Protein AF-A0A0B6YR93-F1 (afdb_monomer)

Sequence (446 aa):
SMILGVLACTCDECYEQTQSSSDHRAQEEHEIYSRKIKEQLSGAGSSPNNISSSSPGLPRNLGSDRPRQSVVSVIFPVNHSWKLRPDVAFSDRVRSEFYYEQAPSVSLCISMLKQHGSRGEAGKLVISICDKLSTYLVPISPGVPNPEIDYSLIISVMKQLLFQAKLDFLHTGNTGLTDMSELYLGRVDLLDVMVKANYQDLPTIKELTKQDTVRRLRDKLIADERLSLAMELSTKCGIDPAGVWSAMGFACLHLGDFNGARDKFGRCLKAPSDKNQTSASQSRLLVEILEFLDTIPSSGFTEIQRLLSDPESICDIKTLLIPSVGEENRIESMPYQECLYYLKTYGSYMDHICFLRQHSYWMKAVQFAIDHHCSSDVFVNGLMVPAMNSGEMGRLLEQMLMLDPTLEKWMAYLTATCKHLLKQKFFNTLYQVQLFMKDYIRAAMT

pLDDT: mean 71.03, std 17.35, range [24.81, 91.44]

Secondary structure (DSSP, 8-state):
-EETTEE----HHHHHHHHHHHHHHHHHHHHHHHHHHHHHHS-----------------------------TT--------------HHHHHHHHHH---SSPP-HHHHHHHHHTSS-HHHHHHHHHHHHHHHHHTTS-SBTTB--TT--HHHHHHHHHHHHHHHHHHHHHHT-HHHHHHHHHHHHHHHHHHHHHHTT-S-PPPHHHHHSHHHHHHHHHHHHHTT-HHHHHHHHHHHT--THHHHHHHHHHHHHTT-HHHHHHHHHHH----S-TT--S----HHHHHHHHHHHHS-SSSHHHHHHHHT-GGGGGGGGGS------GGGGTT-HHHHHHHHHHHHH--HHHHHHHHHHTT-HHHHHHHHHHTT--HHHHIIIIIHHHHHHT-HHHHHHHHHHH-TT-GGGHHHHHHHHHHHHHHT-HHHHHHHHHHTT-HHHHHH-

InterPro domains:
  IPR028730 Zinc finger FYVE domain-containing protein 26 [PTHR46591] (9-446)

Radius of gyration: 41.02 Å; Cα contacts (8 Å, |Δi|>4): 347; chains: 1; bounding box: 93×64×124 Å

Mean predicted aligned error: 18.37 Å

Nearest PDB structures (foldseek):
  5a31-assembly1_J  TM=2.225E-01  e=1.186E+00  Homo sapiens
  3ro2-assembly1_A  TM=1.793E-01  e=9.588E-01  Mus musculus
  8adl-assembly1_A  TM=2.943E-01  e=6.784E+00  Saccharomyces cerevisiae
  6f1u-assembly1_m  TM=1.360E-01  e=1.347E+00  Homo sapiens
  6f1t-assembly1_m  TM=1.233E-01  e=1.976E+00  Homo sapiens

Foldseek 3Di:
DDDPNDDDDDDPVVVCVVVVVVVVVVVVVVVVVVVVVVVVVPPDDDDDDDDDDDDDDDDDDDDDDDDDPPPVPPDDPPPPPVDDDPPPVVVVVCVVPDDDPDDDDLVVLLVVLVPDPQLLVSLVVLVVVLQVLLVLQADPDVQHRDPVDDLLSSLVSNLVSLVSSLVSCVVVVPPVSNVVSVLLNLLSVLSVVCVVVVPRGRDGSVLLLDVVSLVVVLVVCLVVVVLVSSQSSCVSSVHDCLVSLLSQLVVCVVLVNLVSNCVSNVVNFDADPALQDPPPPPPVSLVVLLVVLVPPPLADPNVVSNCVVPVVNPPCVVPRPDPPDDPVSSCVRPSNVSNVVCCVGHNHLLVVLQSCVVVPVLLVSLVSCLVVVHDLSSCQSRPVVVCVVVVVNVVNLVSCCVVPVPCPSVPNNLVSNLVVCVVVVVLVVNLVSCVSVVVVVVSVVD

Organism: NCBI:txid1028688

Solvent-accessible surface area (backbone atoms only — not comparable to full-atom values): 26339 Å² total; per-residue (Å²): 108,78,56,96,88,44,91,50,91,75,57,69,72,63,51,52,56,57,50,55,55,49,54,53,50,51,50,52,51,50,52,53,51,52,48,54,52,54,59,64,70,67,75,68,90,79,85,92,76,90,84,82,89,84,87,90,86,88,83,92,82,90,84,90,87,81,88,77,74,84,77,88,80,77,77,76,82,76,76,78,73,86,67,87,71,87,51,60,71,59,52,50,50,50,62,71,71,59,75,76,94,62,79,89,58,63,69,58,54,52,55,56,48,69,69,44,95,48,50,57,60,40,26,52,49,46,53,56,47,43,55,58,55,26,57,72,54,38,34,84,43,93,72,38,56,58,86,91,56,62,62,69,57,54,47,51,50,41,49,57,48,37,54,51,27,32,53,32,19,60,76,66,68,41,62,73,62,29,53,52,31,53,52,50,45,56,47,49,53,49,50,52,51,39,52,75,69,69,52,43,71,42,74,36,59,72,46,67,68,38,67,67,55,45,52,52,49,34,54,49,28,50,74,69,68,40,51,70,60,28,45,52,51,20,65,76,68,74,43,81,52,45,67,50,29,44,52,51,16,51,53,24,50,77,60,59,35,58,69,62,16,51,62,29,35,61,74,52,56,66,60,60,94,58,45,70,48,73,68,84,78,67,53,69,67,58,55,55,50,45,54,51,42,69,68,50,63,75,69,64,56,58,59,55,55,45,37,72,73,37,87,85,55,66,84,58,68,84,75,69,80,68,83,83,85,56,80,72,57,49,75,73,16,68,50,50,55,48,47,52,49,49,32,73,58,47,39,33,57,35,51,45,34,44,51,29,50,76,71,67,38,53,58,59,36,54,49,50,40,60,78,65,63,53,46,49,66,31,49,34,65,42,48,51,53,49,24,58,76,70,68,45,42,65,58,52,54,50,41,51,42,73,77,38,79,80,45,69,90,44,47,69,43,52,53,44,37,48,55,50,31,62,74,72,65,42,50,72,63,39,34,54,53,25,52,72,69,67,37,58,69,62,32,74,75,96

Structure (mmCIF, N/CA/C/O backbone):
data_AF-A0A0B6YR93-F1
#
_entry.id   AF-A0A0B6YR93-F1
#
loop_
_atom_site.group_PDB
_atom_site.id
_atom_site.type_symbol
_atom_site.label_atom_id
_atom_site.label_alt_id
_atom_site.label_comp_id
_atom_site.label_asym_id
_atom_site.label_entity_id
_atom_site.label_seq_id
_atom_site.pdbx_PDB_ins_code
_atom_site.Cartn_x
_atom_site.Cartn_y
_atom_site.Cartn_z
_atom_site.occupancy
_atom_site.B_iso_or_equiv
_atom_site.auth_seq_id
_atom_site.auth_comp_id
_atom_site.auth_asym_id
_atom_site.auth_atom_id
_atom_site.pdbx_PDB_model_num
ATOM 1 N N . SER A 1 1 ? -43.185 38.541 7.235 1.00 42.81 1 SER A N 1
ATOM 2 C CA . SER A 1 1 ? -42.115 37.520 7.241 1.00 42.81 1 SER A CA 1
ATOM 3 C C . SER A 1 1 ? -42.336 36.526 6.112 1.00 42.81 1 SER A C 1
ATOM 5 O O . SER A 1 1 ? -43.487 36.231 5.821 1.00 42.81 1 SER A O 1
ATOM 7 N N . MET A 1 2 ? -41.280 36.043 5.443 1.00 38.59 2 MET A N 1
ATOM 8 C CA . MET A 1 2 ? -41.401 34.988 4.421 1.00 38.59 2 MET A CA 1
ATOM 9 C C . MET A 1 2 ? -41.654 33.644 5.107 1.00 38.59 2 MET A C 1
ATOM 11 O O . MET A 1 2 ? -40.826 33.196 5.894 1.00 38.59 2 MET A O 1
ATOM 15 N N . ILE A 1 3 ? -42.772 32.998 4.788 1.00 43.97 3 ILE A N 1
ATOM 16 C CA . ILE A 1 3 ? -43.041 31.609 5.166 1.00 43.97 3 ILE A CA 1
ATOM 17 C C . ILE A 1 3 ? -43.171 30.838 3.853 1.00 43.97 3 ILE A C 1
ATOM 19 O O . ILE A 1 3 ? -44.022 31.166 3.030 1.00 43.97 3 ILE A O 1
ATOM 23 N N . LEU A 1 4 ? -42.282 29.864 3.628 1.00 40.53 4 LEU A N 1
ATOM 24 C CA . LEU A 1 4 ? -42.288 28.984 2.446 1.00 40.53 4 LEU A CA 1
ATOM 25 C C . LEU A 1 4 ? -42.322 29.732 1.095 1.00 40.53 4 LEU A C 1
ATOM 27 O O . LEU A 1 4 ? -42.994 29.318 0.155 1.00 40.53 4 LEU A O 1
ATOM 31 N N . GLY A 1 5 ? -41.590 30.845 0.991 1.00 47.81 5 GLY A N 1
ATOM 32 C CA . GLY A 1 5 ? -41.391 31.553 -0.279 1.00 47.81 5 GLY A CA 1
ATOM 33 C C . GLY A 1 5 ? -42.580 32.381 -0.782 1.00 47.81 5 GLY A C 1
ATOM 34 O O . GLY A 1 5 ? -42.514 32.885 -1.899 1.00 47.81 5 GLY A O 1
ATOM 35 N N . VAL A 1 6 ? -43.635 32.579 0.020 1.00 41.06 6 VAL A N 1
ATOM 36 C CA . VAL A 1 6 ? -44.751 33.484 -0.310 1.00 41.06 6 VAL A CA 1
ATOM 37 C C . VAL A 1 6 ? -44.793 34.652 0.681 1.00 41.06 6 VAL A C 1
ATOM 39 O O . VAL A 1 6 ? -44.717 34.468 1.897 1.00 41.06 6 VAL A O 1
ATOM 42 N N . LEU A 1 7 ? -44.891 35.878 0.156 1.00 40.22 7 LEU A N 1
ATOM 43 C CA . LEU A 1 7 ? -45.068 37.103 0.940 1.00 40.22 7 LEU A CA 1
ATOM 44 C C . LEU A 1 7 ? -46.512 37.169 1.452 1.00 40.22 7 LEU A C 1
ATOM 46 O O . LEU A 1 7 ? -47.421 37.548 0.718 1.00 40.22 7 LEU A O 1
ATOM 50 N N . ALA A 1 8 ? -46.715 36.789 2.712 1.00 54.59 8 ALA A N 1
ATOM 51 C CA . ALA A 1 8 ? -47.981 36.966 3.412 1.00 54.59 8 ALA A CA 1
ATOM 52 C C . ALA A 1 8 ? -47.853 38.093 4.450 1.00 54.59 8 ALA A C 1
ATOM 54 O O . ALA A 1 8 ? -46.935 38.093 5.275 1.00 54.59 8 ALA A O 1
ATOM 55 N N . CYS A 1 9 ? -48.778 39.053 4.406 1.00 51.62 9 CYS A N 1
ATOM 56 C CA . CYS A 1 9 ? -48.940 40.065 5.447 1.00 51.62 9 CYS A CA 1
ATOM 57 C C . CYS A 1 9 ? -49.772 39.462 6.585 1.00 51.62 9 CYS A C 1
ATOM 59 O O . CYS A 1 9 ? -50.977 39.269 6.444 1.00 51.62 9 CYS A O 1
ATOM 61 N N . THR A 1 10 ? -49.122 39.125 7.693 1.00 59.59 10 THR A N 1
ATOM 62 C CA . THR A 1 10 ? -49.780 38.753 8.953 1.00 59.59 10 THR A CA 1
ATOM 63 C C . THR A 1 10 ? -50.177 40.019 9.711 1.00 59.59 10 THR A C 1
ATOM 65 O O . THR A 1 10 ? -49.404 40.974 9.709 1.00 59.59 10 THR A O 1
ATOM 68 N N . CYS A 1 11 ? -51.356 40.048 10.343 1.00 65.69 11 CYS A N 1
ATOM 69 C CA . CYS A 1 11 ? -51.764 41.179 11.183 1.00 65.69 11 CYS A CA 1
ATOM 70 C C . CYS A 1 11 ? -50.937 41.249 12.479 1.00 65.69 11 CYS A C 1
ATOM 72 O O . CYS A 1 11 ? -50.408 40.233 12.941 1.00 65.69 11 CYS A O 1
ATOM 74 N N . ASP A 1 12 ? -50.853 42.446 13.063 1.00 58.34 12 ASP A N 1
ATOM 75 C CA . ASP A 1 12 ? -49.979 42.739 14.208 1.00 58.34 12 ASP A CA 1
ATOM 76 C C . ASP A 1 12 ? -50.314 41.891 15.453 1.0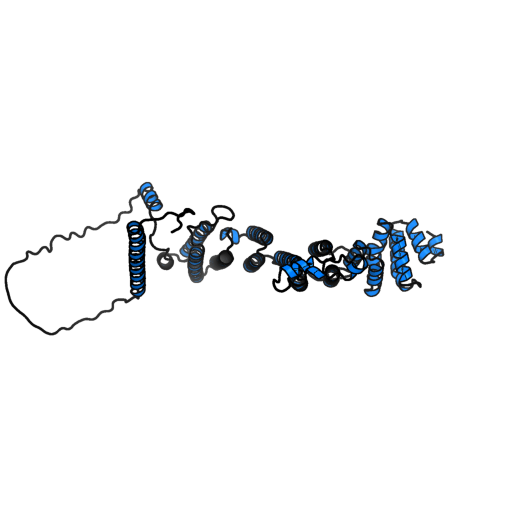0 58.34 12 ASP A C 1
ATOM 78 O O . ASP A 1 12 ? -49.405 41.399 16.119 1.00 58.34 12 ASP A O 1
ATOM 82 N N . GLU A 1 13 ? -51.595 41.585 15.702 1.00 55.75 13 GLU A N 1
ATOM 83 C CA . GLU A 1 13 ? -52.012 40.710 16.815 1.00 55.75 13 GLU A CA 1
ATOM 84 C C . GLU A 1 13 ? -51.504 39.265 16.671 1.00 55.75 13 GLU A C 1
ATOM 86 O O . GLU A 1 13 ? -51.114 38.631 17.654 1.00 55.75 13 GLU A O 1
ATOM 91 N N . CYS A 1 14 ? -51.467 38.725 15.448 1.00 52.19 14 CYS A N 1
ATOM 92 C CA . CYS A 1 14 ? -50.940 37.379 15.214 1.00 52.19 14 CYS A CA 1
ATOM 93 C C . CYS A 1 14 ? -49.408 37.345 15.283 1.00 52.19 14 CYS A C 1
ATOM 95 O O . CYS A 1 14 ? -48.837 36.326 15.674 1.00 52.19 14 CYS A O 1
ATOM 97 N N . TYR A 1 15 ? -48.740 38.447 14.934 1.00 59.34 15 TYR A N 1
ATOM 98 C CA . TYR A 1 15 ? -47.288 38.562 15.038 1.00 59.34 15 TYR A CA 1
ATOM 99 C C . TYR A 1 15 ? -46.832 38.598 16.505 1.00 59.34 15 TYR A C 1
ATOM 101 O O . TYR A 1 15 ? -45.950 37.823 16.890 1.00 59.34 15 TYR A O 1
ATOM 109 N N . GLU A 1 16 ? -47.498 39.390 17.352 1.00 57.06 16 GLU A N 1
ATOM 110 C CA . GLU A 1 16 ? -47.185 39.471 18.784 1.00 57.06 16 GLU A CA 1
ATOM 111 C C . GLU A 1 16 ? -47.409 38.143 19.524 1.00 57.06 16 GLU A C 1
ATOM 113 O O . GLU A 1 16 ? -46.597 37.776 20.375 1.00 57.06 16 GLU A O 1
ATOM 118 N N . GLN A 1 17 ? -48.429 37.352 19.172 1.00 54.94 17 GLN A N 1
ATOM 119 C CA . GLN A 1 17 ? -48.632 36.020 19.770 1.00 54.94 17 GLN A CA 1
ATOM 120 C C . GLN A 1 17 ? -47.538 35.014 19.378 1.00 54.94 17 GLN A C 1
ATOM 122 O O . GLN A 1 17 ? -47.129 34.182 20.192 1.00 54.94 17 GLN A O 1
ATOM 127 N N . THR A 1 18 ? -47.014 35.095 18.152 1.00 54.03 18 THR A N 1
ATOM 128 C CA . THR A 1 18 ? -45.918 34.212 17.716 1.00 54.03 18 THR A CA 1
ATOM 129 C C . THR A 1 18 ? -44.563 34.568 18.327 1.00 54.03 18 THR A C 1
ATOM 131 O O . THR A 1 18 ? -43.793 33.658 18.619 1.00 54.03 18 THR A O 1
ATOM 134 N N . GLN A 1 19 ? -44.280 35.851 18.580 1.00 53.38 19 GLN A N 1
ATOM 135 C CA . GLN A 1 19 ? -43.035 36.263 19.246 1.00 53.38 19 GLN A CA 1
ATOM 136 C C . GLN A 1 19 ? -43.094 36.119 20.772 1.00 53.38 19 GLN A C 1
ATOM 138 O O . GLN A 1 19 ? -42.164 35.588 21.373 1.00 53.38 19 GLN A O 1
ATOM 143 N N . SER A 1 20 ? -44.203 36.499 21.414 1.00 49.78 20 SER A N 1
ATOM 144 C CA . SER A 1 20 ? -44.349 36.352 22.873 1.00 49.78 20 SER A CA 1
ATOM 145 C C . SER A 1 20 ? -44.319 34.888 23.322 1.00 49.78 20 SER A C 1
ATOM 147 O O . SER A 1 20 ? -43.743 34.570 24.363 1.00 49.78 20 SER A O 1
ATOM 149 N N . SER A 1 21 ? -44.870 33.972 22.517 1.00 50.97 21 SER A N 1
ATOM 150 C CA . SER A 1 21 ? -44.791 32.533 22.791 1.00 50.97 21 SER A CA 1
ATOM 151 C C . SER A 1 21 ? -43.393 31.948 22.565 1.00 50.97 21 SER A C 1
ATOM 153 O O . SER A 1 21 ? -43.022 31.016 23.280 1.00 50.97 21 SER A O 1
ATOM 155 N N . SER A 1 22 ? -42.588 32.485 21.635 1.00 52.50 22 SER A N 1
ATOM 156 C CA . SER A 1 22 ? -41.197 32.040 21.466 1.00 52.50 22 SER A CA 1
ATOM 157 C C . SER A 1 22 ? -40.293 32.536 22.589 1.00 52.50 22 SER A C 1
ATOM 159 O O . SER A 1 22 ? -39.460 31.772 23.071 1.00 52.50 22 SER A O 1
ATOM 161 N N . ASP A 1 23 ? -40.490 33.771 23.052 1.00 49.44 23 ASP A N 1
ATOM 162 C CA . ASP A 1 23 ? -39.667 34.364 24.110 1.00 49.44 23 ASP A CA 1
ATOM 163 C C . ASP A 1 23 ? -39.965 33.752 25.485 1.00 49.44 23 ASP A C 1
ATOM 165 O O . ASP A 1 23 ? -39.036 33.460 26.242 1.00 49.44 23 ASP A O 1
ATOM 169 N N . HIS A 1 24 ? -41.233 33.449 25.787 1.00 51.41 24 HIS A N 1
ATOM 170 C CA . HIS A 1 24 ? -41.591 32.702 26.998 1.00 51.41 24 HIS A CA 1
ATOM 171 C C . HIS A 1 24 ? -41.016 31.285 26.999 1.00 51.41 24 HIS A C 1
ATOM 173 O O . HIS A 1 24 ? -40.505 30.819 28.017 1.00 51.41 24 HIS A O 1
ATOM 179 N N . ARG A 1 25 ? -41.042 30.616 25.845 1.00 49.59 25 ARG A N 1
ATOM 180 C CA . ARG A 1 25 ? -40.512 29.262 25.703 1.00 49.59 25 ARG A CA 1
ATOM 181 C C . ARG A 1 25 ? -38.981 29.232 25.783 1.00 49.59 25 ARG A C 1
ATOM 183 O O . ARG A 1 25 ? -38.428 28.332 26.405 1.00 49.59 25 ARG A O 1
ATOM 190 N N . ALA A 1 26 ? -38.300 30.252 25.259 1.00 51.94 26 ALA A N 1
ATOM 191 C CA . ALA A 1 26 ? -36.854 30.419 25.414 1.00 51.94 26 ALA A CA 1
ATOM 192 C C . ALA A 1 26 ? -36.448 30.728 26.870 1.00 51.94 26 ALA A C 1
ATOM 194 O O . ALA A 1 26 ? -35.417 30.243 27.340 1.00 51.94 26 ALA A O 1
ATOM 195 N N . GLN A 1 27 ? -37.260 31.493 27.610 1.00 50.34 27 GLN A N 1
ATOM 196 C CA . GLN A 1 27 ? -37.035 31.751 29.037 1.00 50.34 27 GLN A CA 1
ATOM 197 C C . GLN A 1 27 ? -37.257 30.503 29.903 1.00 50.34 27 GLN A C 1
ATOM 199 O O . GLN A 1 27 ? -36.432 30.230 30.777 1.00 50.34 27 GLN A O 1
ATOM 204 N N . GLU A 1 28 ? -38.296 29.706 29.632 1.00 48.19 28 GLU A N 1
ATOM 205 C CA . GLU A 1 28 ? -38.507 28.414 30.302 1.00 48.19 28 GLU A CA 1
ATOM 206 C C . GLU A 1 28 ? -37.370 27.426 30.003 1.00 48.19 28 GLU A C 1
ATOM 208 O O . GLU A 1 28 ? -36.847 26.787 30.918 1.00 48.19 28 GLU A O 1
ATOM 213 N N . GLU A 1 29 ? -36.917 27.334 28.750 1.00 47.62 29 GLU A N 1
ATOM 214 C CA . GLU A 1 29 ? -35.785 26.480 28.373 1.00 47.62 29 GLU A CA 1
ATOM 215 C C . GLU A 1 29 ? -34.484 26.922 29.068 1.00 47.62 29 GLU A C 1
ATOM 217 O O . GLU A 1 29 ? -33.730 26.078 29.565 1.00 47.62 29 GLU A O 1
ATOM 222 N N . HIS A 1 30 ? -34.251 28.232 29.206 1.00 51.22 30 HIS A N 1
ATOM 223 C CA . HIS A 1 30 ? -33.094 28.774 29.923 1.00 51.22 30 HIS A CA 1
ATOM 224 C C . HIS A 1 30 ? -33.169 28.543 31.446 1.00 51.22 30 HIS A C 1
ATOM 226 O O . HIS A 1 30 ? -32.148 28.246 32.079 1.00 51.22 30 HIS A O 1
ATOM 232 N N . GLU A 1 31 ? -34.354 28.619 32.062 1.00 49.12 31 GLU A N 1
ATOM 233 C CA . GLU A 1 31 ? -34.553 28.275 33.479 1.00 49.12 31 GLU A CA 1
ATOM 234 C C . GLU A 1 31 ? -34.364 26.777 33.750 1.00 49.12 31 GLU A C 1
ATOM 236 O O . GLU A 1 31 ? -33.723 26.406 34.739 1.00 49.12 31 GLU A O 1
ATOM 241 N N . ILE A 1 32 ? -34.855 25.909 32.861 1.00 53.72 32 ILE A N 1
ATOM 242 C CA . ILE A 1 32 ? -34.672 24.452 32.946 1.00 53.72 32 ILE A CA 1
ATOM 243 C C . ILE A 1 32 ? -33.187 24.095 32.800 1.00 53.72 32 ILE A C 1
ATOM 245 O O . ILE A 1 32 ? -32.663 23.283 33.570 1.00 53.72 32 ILE A O 1
ATOM 249 N N . TYR A 1 33 ? -32.481 24.734 31.863 1.00 44.84 33 TYR A N 1
ATOM 250 C CA . TYR A 1 33 ? -31.045 24.534 31.662 1.00 44.84 33 TYR A CA 1
ATOM 251 C C . TYR A 1 33 ? -30.222 25.023 32.867 1.00 44.84 33 TYR A C 1
ATOM 253 O O . TYR A 1 33 ? -29.330 24.323 33.352 1.00 44.84 33 TYR A O 1
ATOM 261 N N . SER A 1 34 ? -30.588 26.175 33.436 1.00 51.66 34 SER A N 1
ATOM 262 C CA . SER A 1 34 ? -29.953 26.734 34.638 1.00 51.66 34 SER A CA 1
ATOM 263 C C . SER A 1 34 ? -30.196 25.880 35.892 1.00 51.66 34 SER A C 1
ATOM 265 O O . SER A 1 34 ? -29.303 25.752 36.736 1.00 51.66 34 SER A O 1
ATOM 267 N N . ARG A 1 35 ? -31.376 25.249 36.018 1.00 45.69 35 ARG A N 1
ATOM 268 C CA . ARG A 1 35 ? -31.671 24.270 37.081 1.00 45.69 35 ARG A CA 1
ATOM 269 C C . ARG A 1 35 ? -30.810 23.016 36.951 1.00 45.69 35 ARG A C 1
ATOM 271 O O . ARG A 1 35 ? -30.193 22.621 37.938 1.00 45.69 35 ARG A O 1
ATOM 278 N N . LYS A 1 36 ? -30.683 22.460 35.742 1.00 46.12 36 LYS A N 1
ATOM 279 C CA . LYS A 1 36 ? -29.831 21.287 35.477 1.00 46.12 36 LYS A CA 1
ATOM 280 C C . LYS A 1 36 ? -28.359 21.542 35.808 1.00 46.12 36 LYS A C 1
ATOM 282 O O . LYS A 1 36 ? -27.706 20.672 36.374 1.00 46.12 36 LYS A O 1
ATOM 287 N N . ILE A 1 37 ? -27.843 22.743 35.534 1.00 46.00 37 ILE A N 1
ATOM 288 C CA . ILE A 1 37 ? -26.464 23.118 35.897 1.00 46.00 37 ILE A CA 1
ATOM 289 C C . ILE A 1 37 ? -26.293 23.228 37.422 1.00 46.00 37 ILE A C 1
ATOM 291 O O . ILE A 1 37 ? -25.291 22.759 37.964 1.00 46.00 37 ILE A O 1
ATOM 295 N N . LYS A 1 38 ? -27.274 23.792 38.143 1.00 47.28 38 LYS A N 1
ATOM 296 C CA . LYS A 1 38 ? -27.242 23.856 39.618 1.00 47.28 38 LYS A CA 1
ATOM 297 C C . LYS A 1 38 ? -27.314 22.477 40.278 1.00 47.28 38 LYS A C 1
ATOM 299 O O . LYS A 1 38 ? -26.669 22.277 41.304 1.00 47.28 38 LYS A O 1
ATOM 304 N N . GLU A 1 39 ? -28.055 21.538 39.697 1.00 46.28 39 GLU A N 1
ATOM 305 C CA . GLU A 1 39 ? -28.142 20.151 40.176 1.00 46.28 39 GLU A CA 1
ATOM 306 C C . GLU A 1 39 ? -26.864 19.346 39.892 1.00 46.28 39 GLU A C 1
ATOM 308 O O . GLU A 1 39 ? -26.483 18.494 40.691 1.00 46.28 39 GLU A O 1
ATOM 313 N N . GLN A 1 40 ? -26.140 19.655 38.810 1.00 47.47 40 GLN A N 1
ATOM 314 C CA . GLN A 1 40 ? -24.836 19.043 38.527 1.00 47.47 40 GLN A CA 1
ATOM 315 C C . GLN A 1 40 ? -23.713 19.547 39.449 1.00 47.47 40 GLN A C 1
ATOM 317 O O . GLN A 1 40 ? -22.783 18.799 39.743 1.00 47.47 40 GLN A O 1
ATOM 322 N N . LEU A 1 41 ? -23.799 20.786 39.945 1.00 41.91 41 LEU A N 1
ATOM 323 C CA . LEU A 1 41 ? -22.796 21.378 40.844 1.00 41.91 41 LEU A CA 1
ATOM 324 C C . LEU A 1 41 ? -22.970 20.984 42.323 1.00 41.91 41 LEU A C 1
ATOM 326 O O . LEU A 1 41 ? -22.024 21.122 43.096 1.00 41.91 41 LEU A O 1
ATOM 330 N N . SER A 1 42 ? -24.140 20.483 42.736 1.00 43.44 42 SER A N 1
ATOM 331 C CA . SER A 1 42 ? -24.410 20.077 44.128 1.00 43.44 42 SER A CA 1
ATOM 332 C C . SER A 1 42 ? -24.085 18.606 44.435 1.00 43.44 42 SER A C 1
ATOM 334 O O . SER A 1 42 ? -24.166 18.183 45.588 1.00 43.44 42 SER A O 1
ATOM 336 N N . GLY A 1 43 ? -23.653 17.829 43.438 1.00 39.84 43 GLY A N 1
ATOM 337 C CA . GLY A 1 43 ? -23.263 16.424 43.575 1.00 39.84 43 GLY A CA 1
ATOM 338 C C . GLY A 1 43 ? -21.791 16.208 43.944 1.00 39.84 43 GLY A C 1
ATOM 339 O O . GLY A 1 43 ? -21.109 15.441 43.271 1.00 39.84 43 GLY A O 1
ATOM 340 N N . ALA A 1 44 ? -21.281 16.866 44.991 1.00 34.94 44 ALA A N 1
ATOM 341 C CA . ALA A 1 44 ? -19.965 16.568 45.567 1.00 34.94 44 ALA A CA 1
ATOM 342 C C . ALA A 1 44 ? -20.133 15.892 46.938 1.00 34.94 44 ALA A C 1
ATOM 344 O O . ALA A 1 44 ? -20.788 16.417 47.835 1.00 34.94 44 ALA A O 1
ATOM 345 N N . GLY A 1 45 ? -19.579 14.684 47.067 1.00 38.62 45 GLY A N 1
ATOM 346 C CA . GLY A 1 45 ? -19.821 13.764 48.176 1.00 38.62 45 GLY A CA 1
ATOM 347 C C . GLY A 1 45 ? -19.441 14.283 49.564 1.00 38.62 45 GLY A C 1
ATOM 348 O O . GLY A 1 45 ? -18.480 15.024 49.751 1.00 38.62 45 GLY A O 1
ATOM 349 N N . SER A 1 46 ? -20.182 13.824 50.571 1.00 30.19 46 SER A N 1
ATOM 350 C CA . SER A 1 46 ? -19.803 13.907 51.982 1.00 30.19 46 SER A CA 1
ATOM 351 C C . SER A 1 46 ? -20.287 12.643 52.695 1.00 30.19 46 SER A C 1
ATOM 353 O O . SER A 1 46 ? -21.487 12.438 52.861 1.00 30.19 46 SER A O 1
ATOM 355 N N . SER A 1 47 ? -19.350 11.773 53.081 1.00 29.23 47 SER A N 1
ATOM 356 C CA . SER A 1 47 ? -19.603 10.651 53.997 1.00 29.23 47 SER A CA 1
ATOM 357 C C . SER A 1 47 ? -19.958 11.162 55.402 1.00 29.23 47 SER A C 1
ATOM 359 O O . SER A 1 47 ? -19.427 12.195 55.816 1.00 29.23 47 SER A O 1
ATOM 361 N N . PRO A 1 48 ? -20.790 10.442 56.178 1.00 35.56 48 PRO A N 1
ATOM 362 C CA . PRO A 1 48 ? -21.188 10.870 57.511 1.00 35.56 48 PRO A CA 1
ATOM 363 C C . PRO A 1 48 ? -20.153 10.428 58.552 1.00 35.56 48 PRO A C 1
ATOM 365 O O . PRO A 1 48 ? -19.825 9.247 58.638 1.00 35.56 48 PRO A O 1
ATOM 368 N N . ASN A 1 49 ? -19.674 11.359 59.378 1.00 28.02 49 ASN A N 1
ATOM 369 C CA . ASN A 1 49 ? -18.973 11.034 60.618 1.00 28.02 49 ASN A CA 1
ATOM 370 C C . ASN A 1 49 ? -19.591 11.789 61.800 1.00 28.02 49 ASN A C 1
ATOM 372 O O . ASN A 1 49 ? -19.856 12.986 61.728 1.00 28.02 49 ASN A O 1
ATOM 376 N N . ASN A 1 50 ? -19.817 11.011 62.861 1.00 32.16 50 ASN A N 1
ATOM 377 C CA . ASN A 1 50 ? -20.240 11.342 64.221 1.00 32.16 50 ASN A CA 1
ATOM 378 C C . ASN A 1 50 ? -19.910 12.757 64.710 1.00 32.16 50 ASN A C 1
ATOM 380 O O . ASN A 1 50 ? -18.754 13.150 64.632 1.00 32.16 50 ASN A O 1
ATOM 384 N N . ILE A 1 51 ? -20.861 13.394 65.408 1.00 28.30 51 ILE A N 1
ATOM 385 C CA . ILE A 1 51 ? -20.587 14.217 66.599 1.00 28.30 51 ILE A CA 1
ATOM 386 C C . ILE A 1 51 ? -21.792 14.175 67.551 1.00 28.30 51 ILE A C 1
ATOM 388 O O . ILE A 1 51 ? -22.939 14.428 67.187 1.00 28.30 51 ILE A O 1
ATOM 392 N N . SER A 1 52 ? -21.479 13.832 68.795 1.00 26.14 52 SER A N 1
ATOM 393 C CA . SER A 1 52 ? -22.304 13.871 69.992 1.00 26.14 52 SER A CA 1
ATOM 394 C C . SER A 1 52 ? -22.359 15.268 70.623 1.00 26.14 52 SER A C 1
ATOM 396 O O . SER A 1 52 ? -21.377 16.000 70.597 1.00 26.14 52 SER A O 1
ATOM 398 N N . SER A 1 53 ? -23.475 15.528 71.317 1.00 29.94 53 SER A N 1
ATOM 399 C CA . SER A 1 53 ? -23.633 16.3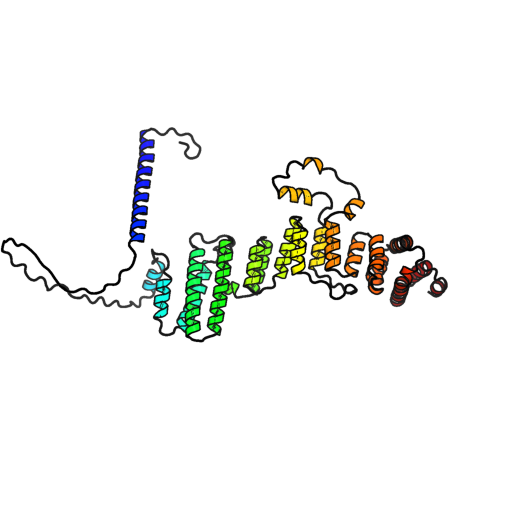74 72.519 1.00 29.94 53 SER A CA 1
ATOM 400 C C . SER A 1 53 ? -23.199 17.848 72.478 1.00 29.94 53 SER A C 1
ATOM 402 O O . SER A 1 53 ? -22.012 18.150 72.522 1.00 29.94 53 SER A O 1
ATOM 404 N N . SER A 1 54 ? -24.168 18.763 72.612 1.00 27.25 54 SER A N 1
ATOM 405 C CA . SER A 1 54 ? -24.373 19.647 73.790 1.00 27.25 54 SER A CA 1
ATOM 406 C C . SER A 1 54 ? -25.200 20.896 73.424 1.00 27.25 54 SER A C 1
ATOM 408 O O . SER A 1 54 ? -24.900 21.608 72.473 1.00 27.25 54 SER A O 1
ATOM 410 N N . SER A 1 55 ? -26.283 21.140 74.169 1.00 32.19 55 SER A N 1
ATOM 411 C CA . SER A 1 55 ? -27.090 22.382 74.143 1.00 32.19 55 SER A CA 1
ATOM 412 C C . SER A 1 55 ? -26.434 23.475 75.011 1.00 32.19 55 SER A C 1
ATOM 414 O O . SER A 1 55 ? -25.606 23.109 75.850 1.00 32.19 55 SER A O 1
ATOM 416 N N . PRO A 1 56 ? -26.802 24.780 74.902 1.00 36.38 56 PRO A N 1
ATOM 417 C CA . PRO A 1 56 ? -27.950 25.293 75.695 1.00 36.38 56 PRO A CA 1
ATOM 418 C C . PRO A 1 56 ? -28.696 26.579 75.205 1.00 36.38 56 PRO A C 1
ATOM 420 O O . PRO A 1 56 ? -28.127 27.425 74.526 1.00 36.38 56 PRO A O 1
ATOM 423 N N . GLY A 1 57 ? -29.939 26.771 75.705 1.00 24.81 57 GLY A N 1
ATOM 424 C CA . GLY A 1 57 ? -30.563 28.080 76.056 1.00 24.81 57 GLY A CA 1
ATOM 425 C C . GLY A 1 57 ? -31.723 28.601 75.172 1.00 24.81 57 GLY A C 1
ATOM 426 O O . GLY A 1 57 ? -31.455 29.187 74.137 1.00 24.81 57 GLY A O 1
ATOM 427 N N . LEU A 1 58 ? -33.011 28.331 75.489 1.00 30.00 58 LEU A N 1
ATOM 428 C CA . LEU A 1 58 ? -34.013 29.148 76.260 1.00 30.00 58 LEU A CA 1
ATOM 429 C C . LEU A 1 58 ? -34.892 30.094 75.382 1.00 30.00 58 LEU A C 1
ATOM 431 O O . LEU A 1 58 ? -34.392 30.549 74.362 1.00 30.00 58 LEU A O 1
ATOM 435 N N . PRO A 1 59 ? -36.136 30.502 75.769 1.00 39.50 59 PRO A N 1
ATOM 436 C CA . PRO A 1 59 ? -37.051 29.988 76.803 1.00 39.50 59 PRO A CA 1
ATOM 437 C C . PRO A 1 59 ? -38.536 29.753 76.376 1.00 39.50 59 PRO A C 1
ATOM 439 O O . PRO A 1 59 ? -39.121 30.446 75.553 1.00 39.50 59 PRO A O 1
ATOM 442 N N . ARG A 1 60 ? -39.137 28.764 77.053 1.00 29.09 60 ARG A N 1
ATOM 443 C CA . ARG A 1 60 ? -40.486 28.639 77.669 1.00 29.09 60 ARG A CA 1
ATOM 444 C C . ARG A 1 60 ? -41.586 29.710 77.427 1.00 29.09 60 ARG A C 1
ATOM 446 O O . ARG A 1 60 ? -41.416 30.857 77.816 1.00 29.09 60 ARG A O 1
ATOM 453 N N . ASN A 1 61 ? -42.777 29.245 77.014 1.00 30.19 61 ASN A N 1
ATOM 454 C CA . ASN A 1 61 ? -44.125 29.627 77.512 1.00 30.19 61 ASN A CA 1
ATOM 455 C C . ASN A 1 61 ? -45.152 28.577 77.007 1.00 30.19 61 ASN A C 1
ATOM 457 O O . ASN A 1 61 ? -45.208 28.318 75.813 1.00 30.19 61 ASN A O 1
ATOM 461 N N . LEU A 1 62 ? -45.705 27.714 77.875 1.00 30.45 62 LEU A N 1
ATOM 462 C CA . LEU A 1 62 ? -46.967 27.820 78.648 1.00 30.45 62 LEU A CA 1
ATOM 463 C C . LEU A 1 62 ? -48.231 27.442 77.840 1.00 30.45 62 LEU A C 1
ATOM 465 O O . LEU A 1 62 ? -48.627 28.176 76.946 1.00 30.45 62 LEU A O 1
ATOM 469 N N . GLY A 1 63 ? -48.892 26.338 78.229 1.00 29.91 63 GLY A N 1
ATOM 470 C CA . GLY A 1 63 ? -50.305 26.070 77.910 1.00 29.91 63 GLY A CA 1
ATOM 471 C C . GLY A 1 63 ? -50.661 24.607 77.609 1.00 29.91 63 GLY A C 1
ATOM 472 O O . GLY A 1 63 ? -50.457 24.143 76.495 1.00 29.91 63 GLY A O 1
ATOM 473 N N . SER A 1 64 ? -51.205 23.911 78.611 1.00 29.94 64 SER A N 1
ATOM 474 C CA . SER A 1 64 ? -51.935 22.627 78.573 1.00 29.94 64 SER A CA 1
ATOM 475 C C . SER A 1 64 ? -53.161 22.688 77.624 1.00 29.94 64 SER A C 1
ATOM 477 O O . SER A 1 64 ? -53.572 23.779 77.251 1.00 29.94 64 SER A O 1
ATOM 479 N N . ASP A 1 65 ? -53.846 21.662 77.107 1.00 30.34 65 ASP A N 1
ATOM 480 C CA . ASP A 1 65 ? -54.124 20.257 77.428 1.00 30.34 65 ASP A CA 1
ATOM 481 C C . ASP A 1 65 ? -54.711 19.613 76.151 1.00 30.34 65 ASP A C 1
ATOM 483 O O . ASP A 1 65 ? -55.663 20.184 75.627 1.00 30.34 65 ASP A O 1
ATOM 487 N N . ARG A 1 66 ? -54.236 18.442 75.682 1.00 31.83 66 ARG A N 1
ATOM 488 C CA . ARG A 1 66 ? -55.036 17.353 75.043 1.00 31.83 66 ARG A CA 1
ATOM 489 C C . ARG A 1 66 ? -54.189 16.069 74.955 1.00 31.83 66 ARG A C 1
ATOM 491 O O . ARG A 1 66 ? -53.073 16.135 74.437 1.00 31.83 66 ARG A O 1
ATOM 498 N N . PRO A 1 67 ? -54.687 14.889 75.372 1.00 35.78 67 PRO A N 1
ATOM 499 C CA . PRO A 1 67 ? -53.938 13.646 75.245 1.00 35.78 67 PRO A CA 1
ATOM 500 C C . PRO A 1 67 ? -54.024 13.159 73.794 1.00 35.78 67 PRO A C 1
ATOM 502 O O . PRO A 1 67 ? -55.071 12.703 73.337 1.00 35.78 67 PRO A O 1
ATOM 505 N N . ARG A 1 68 ? -52.925 13.258 73.037 1.00 35.28 68 ARG A N 1
ATOM 506 C CA . ARG A 1 68 ? -52.807 12.541 71.762 1.00 35.28 68 ARG A CA 1
ATOM 507 C C . ARG A 1 68 ? -52.559 11.071 72.075 1.00 35.28 68 ARG A C 1
ATOM 509 O O . ARG A 1 68 ? -51.483 10.697 72.532 1.00 35.28 68 ARG A O 1
ATOM 516 N N . GLN A 1 69 ? -53.599 10.273 71.858 1.00 39.09 69 GLN A N 1
ATOM 517 C CA . GLN A 1 69 ? -53.544 8.820 71.797 1.00 39.09 69 GLN A CA 1
ATOM 518 C C . GLN A 1 69 ? -52.300 8.368 71.026 1.00 39.09 69 GLN A C 1
ATOM 520 O O . GLN A 1 69 ? -52.013 8.851 69.930 1.00 39.09 69 GLN A O 1
ATOM 525 N N . SER A 1 70 ? -51.567 7.440 71.633 1.00 38.91 70 SER A N 1
ATOM 526 C CA . SER A 1 70 ? -50.490 6.687 71.006 1.00 38.91 70 SER A CA 1
ATOM 527 C C . SER A 1 70 ? -51.019 5.984 69.754 1.00 38.91 70 SER A C 1
ATOM 529 O O . SER A 1 70 ? -51.699 4.966 69.846 1.00 38.91 70 SER A O 1
ATOM 531 N N . VAL A 1 71 ? -50.687 6.517 68.578 1.00 37.88 71 VAL A N 1
ATOM 532 C CA . VAL A 1 71 ? -50.814 5.812 67.290 1.00 37.88 71 VAL A CA 1
ATOM 533 C C . VAL A 1 71 ? -49.488 5.102 66.965 1.00 37.88 71 VAL A C 1
ATOM 535 O O . VAL A 1 71 ? -49.091 4.976 65.814 1.00 37.88 71 VAL A O 1
ATOM 538 N N . VAL A 1 72 ? -48.774 4.610 67.987 1.00 41.84 72 VAL A N 1
ATOM 539 C CA . VAL A 1 72 ? -47.587 3.742 67.826 1.00 41.84 72 VAL A CA 1
ATOM 540 C C . VAL A 1 72 ? -48.034 2.285 67.647 1.00 41.84 72 VAL A C 1
ATOM 542 O O . VAL A 1 72 ? -47.516 1.363 68.265 1.00 41.84 72 VAL A O 1
ATOM 545 N N . SER A 1 73 ? -49.058 2.049 66.828 1.00 44.66 73 SER A N 1
ATOM 546 C CA . SER A 1 73 ? -49.524 0.685 66.551 1.00 44.66 73 SER A CA 1
ATOM 547 C C . SER A 1 73 ? -50.177 0.505 65.183 1.00 44.66 73 SER A C 1
ATOM 549 O O . SER A 1 73 ? -51.067 -0.317 65.049 1.00 44.66 73 SER A O 1
ATOM 551 N N . VAL A 1 74 ? -49.716 1.199 64.135 1.00 44.22 74 VAL A N 1
ATOM 552 C CA . VAL A 1 74 ? -49.966 0.742 62.752 1.00 44.22 74 VAL A CA 1
ATOM 553 C C . VAL A 1 74 ? -48.787 1.095 61.839 1.00 44.22 74 VAL A C 1
ATOM 555 O O . VAL A 1 74 ? -48.899 1.899 60.924 1.00 44.22 74 VAL A O 1
ATOM 558 N N . ILE A 1 75 ? -47.630 0.481 62.073 1.00 41.62 75 ILE A N 1
ATOM 559 C CA . ILE A 1 75 ? -46.679 0.220 60.987 1.00 41.62 75 ILE A CA 1
ATOM 560 C C . ILE A 1 75 ? -46.328 -1.256 61.109 1.00 41.62 75 ILE A C 1
ATOM 562 O O . ILE A 1 75 ? -45.364 -1.639 61.767 1.00 41.62 75 ILE A O 1
ATOM 566 N N . PHE A 1 76 ? -47.174 -2.104 60.526 1.00 40.06 76 PHE A N 1
ATOM 567 C CA . PHE A 1 76 ? -46.745 -3.454 60.197 1.00 40.06 76 PHE A CA 1
ATOM 568 C C . PHE A 1 76 ? -45.543 -3.317 59.256 1.00 40.06 76 PHE A C 1
ATOM 570 O O . PHE A 1 76 ? -45.672 -2.647 58.226 1.00 40.06 76 PHE A O 1
ATOM 577 N N . PRO A 1 77 ? -44.383 -3.923 59.558 1.00 43.25 77 PRO A N 1
ATOM 578 C CA . PRO A 1 77 ? -43.353 -4.084 58.556 1.00 43.25 77 PRO A CA 1
ATOM 579 C C . PRO A 1 77 ? -43.926 -5.068 57.539 1.00 43.25 77 PRO A C 1
ATOM 581 O O . PRO A 1 77 ? -43.913 -6.282 57.741 1.00 43.25 77 PRO A O 1
ATOM 584 N N . VAL A 1 78 ? -44.514 -4.549 56.463 1.00 45.59 78 VAL A N 1
ATOM 585 C CA . VAL A 1 78 ? -44.838 -5.370 55.303 1.00 45.59 78 VAL A CA 1
ATOM 586 C C . VAL A 1 78 ? -43.493 -5.787 54.730 1.00 45.59 78 VAL A C 1
ATOM 588 O O . VAL A 1 78 ? -42.880 -5.049 53.959 1.00 45.59 78 VAL A O 1
ATOM 591 N N . ASN A 1 79 ? -43.016 -6.957 55.160 1.00 46.34 79 ASN A N 1
ATOM 592 C CA . ASN A 1 79 ? -41.940 -7.688 54.514 1.00 46.34 79 ASN A CA 1
ATOM 593 C C . ASN A 1 79 ? -42.362 -7.895 53.057 1.00 46.34 79 ASN A C 1
ATOM 595 O O . ASN A 1 79 ? -43.020 -8.880 52.720 1.00 46.34 79 ASN A O 1
ATOM 599 N N . HIS A 1 80 ? -42.001 -6.954 52.187 1.00 46.91 80 HIS A N 1
ATOM 600 C CA . HIS A 1 80 ? -41.993 -7.176 50.755 1.00 46.91 80 HIS A CA 1
ATOM 601 C C . HIS A 1 80 ? -40.905 -8.212 50.502 1.00 46.91 80 HIS A C 1
ATOM 603 O O . HIS A 1 80 ? -39.744 -7.889 50.260 1.00 46.91 80 HIS A O 1
ATOM 609 N N . SER A 1 81 ? -41.268 -9.489 50.615 1.00 44.69 81 SER A N 1
ATOM 610 C CA . SER A 1 81 ? -40.456 -10.559 50.068 1.00 44.69 81 SER A CA 1
ATOM 611 C C . SER A 1 81 ? -40.506 -10.377 48.556 1.00 44.69 81 SER A C 1
ATOM 613 O O . SER A 1 81 ? -41.465 -10.809 47.911 1.00 44.69 81 SER A O 1
ATOM 615 N N . TRP A 1 82 ? -39.524 -9.675 47.997 1.00 57.75 82 TRP A N 1
ATOM 616 C CA . TRP A 1 82 ? -39.281 -9.664 46.563 1.00 57.75 82 TRP A CA 1
ATOM 617 C C . TRP A 1 82 ? -39.043 -11.117 46.143 1.00 57.75 82 TRP A C 1
ATOM 619 O O . TRP A 1 82 ? -37.968 -11.674 46.340 1.00 57.75 82 TRP A O 1
ATOM 629 N N . LYS A 1 83 ? -40.095 -11.779 45.660 1.00 61.16 83 LYS A N 1
ATOM 630 C CA . LYS A 1 83 ? -40.025 -13.142 45.140 1.00 61.16 83 LYS A CA 1
ATOM 631 C C . LYS A 1 83 ? -39.838 -13.032 43.637 1.00 61.16 83 LYS A C 1
ATOM 633 O O . LYS A 1 83 ? -40.692 -12.466 42.956 1.00 61.16 83 LYS A O 1
ATOM 638 N N . LEU A 1 84 ? -38.732 -13.574 43.132 1.00 59.44 84 LEU A N 1
ATOM 639 C CA . LEU A 1 84 ? -38.522 -13.755 41.698 1.00 59.44 84 LEU A CA 1
ATOM 640 C C . LEU A 1 84 ? -39.678 -14.609 41.163 1.00 59.44 84 LEU A C 1
ATOM 642 O O . LEU A 1 84 ? -39.827 -15.771 41.544 1.00 59.44 84 LEU A O 1
ATOM 646 N N . ARG A 1 85 ? -40.546 -14.014 40.339 1.00 65.56 85 ARG A N 1
ATOM 647 C CA . ARG A 1 85 ? -41.616 -14.753 39.665 1.00 65.56 85 ARG A CA 1
ATOM 648 C C . ARG A 1 85 ? -40.990 -15.537 38.504 1.00 65.56 85 ARG A C 1
ATOM 650 O O . ARG A 1 85 ? -40.301 -14.921 37.698 1.00 65.56 85 ARG A O 1
ATOM 657 N N . PRO A 1 86 ? -41.241 -16.849 38.371 1.00 68.81 86 PRO A N 1
ATOM 658 C CA . PRO A 1 86 ? -40.687 -17.673 37.293 1.00 68.81 86 PRO A CA 1
ATOM 659 C C . PRO A 1 86 ? -41.412 -17.481 35.946 1.00 68.81 86 PRO A C 1
ATOM 661 O O . PRO A 1 86 ? -41.301 -18.327 35.063 1.00 68.81 86 PRO A O 1
ATOM 664 N N . ASP A 1 87 ? -42.175 -16.397 35.776 1.00 77.00 87 ASP A N 1
ATOM 665 C CA . ASP A 1 87 ? -42.851 -16.101 34.514 1.00 77.00 87 ASP A CA 1
ATOM 666 C C . ASP A 1 87 ? -41.851 -15.494 33.521 1.00 77.00 87 ASP A C 1
ATOM 668 O O . ASP A 1 87 ? -41.515 -14.303 33.564 1.00 77.00 87 ASP A O 1
ATOM 672 N N . VAL A 1 88 ? -41.350 -16.359 32.643 1.00 78.19 88 VAL A N 1
ATOM 673 C CA . VAL A 1 88 ? -40.380 -16.018 31.600 1.00 78.19 88 VAL A CA 1
ATOM 674 C C . VAL A 1 88 ? -40.992 -15.039 30.594 1.00 78.19 88 VAL A C 1
ATOM 676 O O . VAL A 1 88 ? -40.354 -14.050 30.253 1.00 78.19 88 VAL A O 1
ATOM 679 N N . ALA A 1 89 ? -42.262 -15.220 30.213 1.00 80.19 89 ALA A N 1
ATOM 680 C CA . ALA A 1 89 ? -42.929 -14.371 29.225 1.00 80.19 89 ALA A CA 1
ATOM 681 C C . ALA A 1 89 ? -43.201 -12.953 29.751 1.00 80.19 89 ALA A C 1
ATOM 683 O O . ALA A 1 89 ? -43.143 -11.975 29.005 1.00 80.19 89 ALA A O 1
ATOM 684 N N . PHE A 1 90 ? -43.513 -12.811 31.042 1.00 79.19 90 PHE A N 1
ATOM 685 C CA . PHE A 1 90 ? -43.584 -11.493 31.677 1.00 79.19 90 PHE A CA 1
ATOM 686 C C . PHE A 1 90 ? -42.202 -10.844 31.789 1.00 79.19 90 PHE A C 1
ATOM 688 O O . PHE A 1 90 ? -42.055 -9.668 31.473 1.00 79.19 90 PHE A O 1
ATOM 695 N N . SER A 1 91 ? -41.183 -11.613 32.179 1.00 79.50 91 SER A N 1
ATOM 696 C CA . SER A 1 91 ? -39.810 -11.107 32.285 1.00 79.50 91 SER A CA 1
ATOM 697 C C . SER A 1 91 ? -39.271 -10.610 30.944 1.00 79.50 91 SER A C 1
ATOM 699 O O . SER A 1 91 ? -38.605 -9.580 30.905 1.00 79.50 91 SER A O 1
ATOM 701 N N . ASP A 1 92 ? -39.578 -11.305 29.851 1.00 81.56 92 ASP A N 1
ATOM 702 C CA . ASP A 1 92 ? -39.140 -10.908 28.513 1.00 81.56 92 ASP A CA 1
ATOM 703 C C . ASP A 1 92 ? -39.867 -9.654 28.023 1.00 81.56 92 ASP A C 1
ATOM 705 O O . ASP A 1 92 ? -39.208 -8.753 27.510 1.00 81.56 92 ASP A O 1
ATOM 709 N N . ARG A 1 93 ? -41.178 -9.526 28.286 1.00 83.44 93 ARG A N 1
ATOM 710 C CA . ARG A 1 93 ? -41.932 -8.286 28.017 1.00 83.44 93 ARG A CA 1
ATOM 711 C C . ARG A 1 93 ? -41.364 -7.089 28.771 1.00 83.44 93 ARG A C 1
ATOM 713 O O . ARG A 1 93 ? -41.102 -6.052 28.172 1.00 83.44 93 ARG A O 1
ATOM 720 N N . VAL A 1 94 ? -41.099 -7.252 30.067 1.00 81.69 94 VAL A N 1
ATOM 721 C CA . VAL A 1 94 ? -40.493 -6.187 30.877 1.00 81.69 94 VAL A CA 1
ATOM 722 C C . VAL A 1 94 ? -39.105 -5.826 30.345 1.00 81.69 94 VAL A C 1
ATOM 724 O O . VAL A 1 94 ? -38.792 -4.649 30.241 1.00 81.69 94 VAL A O 1
ATOM 727 N N . ARG A 1 95 ? -38.277 -6.804 29.952 1.00 81.31 95 ARG A N 1
ATOM 728 C CA . ARG A 1 95 ? -36.951 -6.532 29.367 1.00 81.31 95 ARG A CA 1
ATOM 729 C C . ARG A 1 95 ? -37.017 -5.826 28.015 1.00 81.31 95 ARG A C 1
ATOM 731 O O . ARG A 1 95 ? -36.097 -5.077 27.716 1.00 81.31 95 ARG A O 1
ATOM 73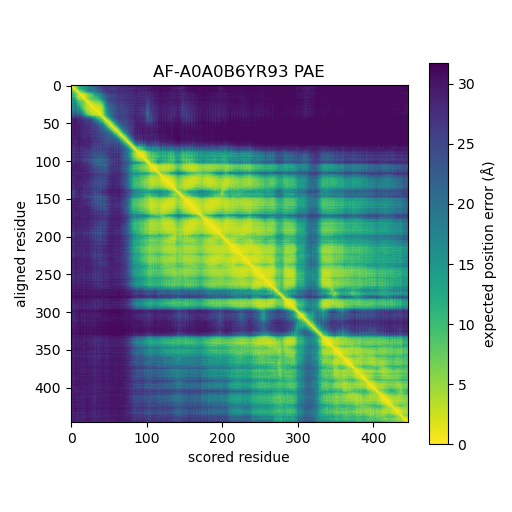8 N N . SER A 1 96 ? -38.048 -6.077 27.206 1.00 78.81 96 SER A N 1
ATOM 739 C CA . SER A 1 96 ? -38.214 -5.406 25.912 1.00 78.81 96 SER A CA 1
ATOM 740 C C . SER A 1 96 ? -38.780 -3.993 26.030 1.00 78.81 96 SER A C 1
ATOM 742 O O . SER A 1 96 ? -38.447 -3.143 25.215 1.00 78.81 96 SER A O 1
ATOM 744 N N . GLU A 1 97 ? -39.642 -3.743 27.017 1.00 82.25 97 GLU A N 1
ATOM 745 C CA . GLU A 1 97 ? -40.283 -2.434 27.215 1.00 82.25 97 GLU A CA 1
ATOM 746 C C . GLU A 1 97 ? -39.419 -1.475 28.040 1.00 82.25 97 GLU A C 1
ATOM 748 O O . GLU A 1 97 ? -39.552 -0.256 27.934 1.00 82.25 97 GLU A O 1
ATOM 753 N N . PHE A 1 98 ? -38.539 -2.013 28.881 1.00 77.19 98 PHE A N 1
ATOM 754 C CA . PHE A 1 98 ? -37.736 -1.215 29.788 1.00 77.19 98 PHE A CA 1
ATOM 755 C C . PHE A 1 98 ? -36.551 -0.555 29.071 1.00 77.19 98 PHE A C 1
ATOM 757 O O . PHE A 1 98 ? -35.703 -1.229 28.487 1.00 77.19 98 PHE A O 1
ATOM 764 N N . TYR A 1 99 ? -36.439 0.763 29.216 1.00 72.44 99 TYR A N 1
ATOM 765 C CA . TYR A 1 99 ? -35.256 1.537 28.853 1.00 72.44 99 TYR A CA 1
ATOM 766 C C . TYR A 1 99 ? -34.735 2.293 30.079 1.00 72.44 99 TYR A C 1
ATOM 768 O O . TYR A 1 99 ? -35.492 2.672 30.973 1.00 72.44 99 TYR A O 1
ATOM 776 N N . TYR A 1 100 ? -33.422 2.504 30.136 1.00 73.44 100 TYR A N 1
ATOM 777 C CA . TYR A 1 100 ? -32.819 3.348 31.164 1.00 73.44 100 TYR A CA 1
ATOM 778 C C . TYR A 1 100 ? -32.875 4.810 30.708 1.00 73.44 100 TYR A C 1
ATOM 780 O O . TYR A 1 100 ? -32.441 5.126 29.605 1.00 73.44 100 TYR A O 1
ATOM 788 N N . GLU A 1 101 ? -33.379 5.707 31.559 1.00 68.62 101 GLU A N 1
ATOM 789 C CA . GLU A 1 101 ? -33.399 7.153 31.273 1.00 68.62 101 GLU A CA 1
ATOM 790 C C . GLU A 1 101 ? -32.004 7.793 31.334 1.00 68.62 101 GLU A C 1
ATOM 792 O O . GLU A 1 101 ? -31.754 8.829 30.722 1.00 68.62 101 GLU A O 1
ATOM 797 N N . GLN A 1 102 ? -31.089 7.190 32.096 1.00 72.75 102 GLN A N 1
ATOM 798 C CA . GLN A 1 102 ? -29.727 7.681 32.279 1.00 72.75 102 GLN A CA 1
ATOM 799 C C . GLN A 1 102 ? -28.743 6.943 31.374 1.00 72.75 102 GLN A C 1
ATOM 801 O O . GLN A 1 102 ? -28.897 5.754 31.089 1.00 72.75 102 GLN A O 1
ATOM 806 N N . ALA A 1 103 ? -27.687 7.657 30.977 1.00 69.50 103 ALA A N 1
ATOM 807 C CA . ALA A 1 103 ? -26.582 7.092 30.217 1.00 69.50 103 ALA A CA 1
ATOM 808 C C . ALA A 1 103 ? -25.949 5.887 30.951 1.00 69.50 103 ALA A C 1
ATOM 810 O O . ALA A 1 103 ? -25.907 5.861 32.186 1.00 69.50 103 ALA A O 1
ATOM 811 N N . PRO A 1 104 ? -25.421 4.893 30.214 1.00 75.88 104 PRO A N 1
ATOM 812 C CA . PRO A 1 104 ? -24.828 3.699 30.804 1.00 75.88 104 PRO A CA 1
ATOM 813 C C . PRO A 1 104 ? -23.675 4.043 31.761 1.00 75.88 104 PRO A C 1
ATOM 815 O O . PRO A 1 104 ? -22.655 4.608 31.368 1.00 75.88 104 PRO A O 1
ATOM 818 N N . SER A 1 105 ? -23.808 3.657 33.033 1.00 82.81 105 SER A N 1
ATOM 819 C CA . SER A 1 105 ? -22.788 3.903 34.057 1.00 82.81 105 SER A CA 1
ATOM 820 C C . SER A 1 105 ? -21.762 2.766 34.115 1.00 82.81 105 SER A C 1
ATOM 822 O O . SER A 1 105 ? -22.001 1.711 34.714 1.00 82.81 105 SER A O 1
ATOM 824 N N . VAL A 1 106 ? -20.580 2.989 33.539 1.00 85.75 106 VAL A N 1
ATOM 825 C CA . VAL A 1 106 ? -19.489 1.996 33.540 1.00 85.75 106 VAL A CA 1
ATOM 826 C C . VAL A 1 106 ? -18.999 1.687 34.958 1.00 85.75 106 VAL A C 1
ATOM 828 O O . VAL A 1 106 ? -18.712 0.538 35.281 1.00 85.75 106 VAL A O 1
ATOM 831 N N . SER A 1 107 ? -18.957 2.689 35.839 1.00 84.75 107 SER A N 1
ATOM 832 C CA . SER A 1 107 ? -18.543 2.546 37.243 1.00 84.75 107 SER A CA 1
ATOM 833 C C . SER A 1 107 ? -19.404 1.546 38.021 1.00 84.75 107 SER A C 1
ATOM 835 O O . SER A 1 107 ? -18.868 0.731 38.779 1.00 84.75 107 SER A O 1
ATOM 837 N N . LEU A 1 108 ? -20.723 1.566 37.805 1.00 85.94 108 LEU A N 1
ATOM 838 C CA . LEU A 1 108 ? -21.650 0.609 38.403 1.00 85.94 108 LEU A CA 1
ATOM 839 C C . LEU A 1 108 ? -21.397 -0.795 37.858 1.00 85.94 108 LEU A C 1
ATOM 841 O O . LEU A 1 108 ? -21.267 -1.730 38.644 1.00 85.94 108 LEU A O 1
ATOM 845 N N . CYS A 1 109 ? -21.259 -0.933 36.535 1.00 85.88 109 CYS A N 1
ATOM 846 C CA . CYS A 1 109 ? -20.968 -2.216 35.898 1.00 85.88 109 CYS A CA 1
ATOM 847 C C . CYS A 1 109 ? -19.685 -2.837 36.474 1.00 85.88 109 CYS A C 1
ATOM 849 O O . CYS A 1 109 ? -19.697 -3.977 36.931 1.00 85.88 109 CYS A O 1
ATOM 851 N N . ILE A 1 110 ? -18.608 -2.052 36.570 1.00 84.94 110 ILE A N 1
ATOM 852 C CA . ILE A 1 110 ? -17.341 -2.480 37.177 1.00 84.94 110 ILE A CA 1
ATOM 853 C C . ILE A 1 110 ? -17.534 -2.879 38.645 1.00 84.94 110 ILE A C 1
ATOM 855 O O . ILE A 1 110 ? -16.994 -3.889 39.088 1.00 84.94 110 ILE A O 1
ATOM 859 N N . SER A 1 111 ? -18.303 -2.108 39.415 1.00 84.75 111 SER A N 1
ATOM 860 C CA . SER A 1 111 ? -18.562 -2.412 40.828 1.00 84.75 111 SER A CA 1
ATOM 861 C C . SER A 1 111 ? -19.345 -3.717 41.002 1.00 84.75 111 SER A C 1
ATOM 863 O O . SER A 1 111 ? -19.034 -4.489 41.906 1.00 84.75 111 SER A O 1
ATOM 865 N N . MET A 1 112 ? -20.305 -4.002 40.116 1.00 85.19 112 MET A N 1
ATOM 866 C CA . MET A 1 112 ? -21.033 -5.275 40.096 1.00 85.19 112 MET A CA 1
ATOM 867 C C . MET A 1 112 ? -20.110 -6.442 39.731 1.00 85.19 112 MET A C 1
ATOM 869 O O . MET A 1 112 ? -20.132 -7.471 40.401 1.00 85.19 112 MET A O 1
ATOM 873 N N . LEU A 1 113 ? -19.253 -6.270 38.721 1.00 83.56 113 LEU A N 1
ATOM 874 C CA . LEU A 1 113 ? -18.277 -7.285 38.309 1.00 83.56 113 LEU A CA 1
ATOM 875 C C . LEU A 1 113 ? -17.270 -7.606 39.422 1.00 83.56 113 LEU A C 1
ATOM 877 O O . LEU A 1 113 ? -16.930 -8.769 39.624 1.00 83.56 113 LEU A O 1
ATOM 881 N N . LYS A 1 114 ? -16.860 -6.604 40.209 1.00 82.62 114 LYS A N 1
ATOM 882 C CA . LYS A 1 114 ? -15.967 -6.778 41.369 1.00 82.62 114 LYS A CA 1
ATOM 883 C C . LYS A 1 114 ? -16.566 -7.614 42.501 1.00 82.62 114 LYS A C 1
ATOM 885 O O . LYS A 1 114 ? -15.802 -8.159 43.294 1.00 82.62 114 LYS A O 1
ATOM 890 N N . GLN A 1 115 ? -17.894 -7.721 42.595 1.00 83.69 115 GLN A N 1
ATOM 891 C CA . GLN A 1 115 ? -18.545 -8.590 43.584 1.00 83.69 115 GLN A CA 1
ATOM 892 C C . GLN A 1 115 ? -18.574 -10.066 43.165 1.00 83.69 115 GLN A C 1
ATOM 894 O O . GLN A 1 115 ? -18.935 -10.926 43.968 1.00 83.69 115 GLN A O 1
ATOM 899 N N . HIS A 1 116 ? -18.193 -10.388 41.927 1.00 78.31 116 HIS A N 1
ATOM 900 C CA . HIS A 1 116 ? -18.155 -11.764 41.456 1.00 78.31 116 HIS A CA 1
ATOM 901 C C . HIS A 1 116 ? -17.034 -12.557 42.149 1.00 78.31 116 HIS A C 1
ATOM 903 O O . HIS A 1 116 ? -15.890 -12.108 42.228 1.00 78.31 116 HIS A O 1
ATOM 909 N N . GLY A 1 117 ? -17.343 -13.772 42.618 1.00 73.31 117 GLY A N 1
ATOM 910 C CA . GLY A 1 117 ? -16.397 -14.611 43.371 1.00 73.31 117 GLY A CA 1
ATOM 911 C C . GLY A 1 117 ? -15.175 -15.084 42.568 1.00 73.31 117 GLY A C 1
ATOM 912 O O . GLY A 1 117 ? -14.156 -15.434 43.153 1.00 73.31 117 GLY A O 1
ATOM 913 N N . SER A 1 118 ? -15.249 -15.061 41.232 1.00 80.75 118 SER A N 1
ATOM 914 C CA . SER A 1 118 ? -14.132 -15.369 40.329 1.00 80.75 118 SER A CA 1
ATOM 915 C C . SER A 1 118 ? -13.828 -14.183 39.416 1.00 80.75 118 SER A C 1
ATOM 917 O O . SER A 1 118 ? -14.629 -13.850 38.539 1.00 80.75 118 SER A O 1
ATOM 919 N N . ARG A 1 119 ? -12.653 -13.567 39.591 1.00 78.75 119 ARG A N 1
ATOM 920 C CA . ARG A 1 119 ? -12.203 -12.425 38.773 1.00 78.75 119 ARG A CA 1
ATOM 921 C C . ARG A 1 119 ? -11.898 -12.812 37.321 1.00 78.75 119 ARG A C 1
ATOM 923 O O . ARG A 1 119 ? -12.158 -12.034 36.412 1.00 78.75 119 ARG A O 1
ATOM 930 N N . GLY A 1 120 ? -11.427 -14.039 37.085 1.00 80.88 120 GLY A N 1
ATOM 931 C CA . GLY A 1 120 ? -11.140 -14.530 35.733 1.00 80.88 120 GLY A CA 1
ATOM 932 C C . GLY A 1 120 ? -12.399 -14.704 34.876 1.00 80.88 120 GLY A C 1
ATOM 933 O O . GLY A 1 120 ? -12.411 -14.327 33.707 1.00 80.88 120 GLY A O 1
ATOM 934 N N . GLU A 1 121 ? -13.486 -15.221 35.454 1.00 82.88 121 GLU A N 1
ATOM 935 C CA . GLU A 1 121 ? -14.765 -15.347 34.737 1.00 82.88 121 GLU A CA 1
ATOM 936 C C . GLU A 1 121 ? -15.438 -13.984 34.522 1.00 82.88 121 GLU A C 1
ATOM 938 O O . GLU A 1 121 ? -16.033 -13.757 33.468 1.00 82.88 121 GLU A O 1
ATOM 943 N N . ALA A 1 122 ? -15.277 -13.047 35.465 1.00 83.88 122 ALA A N 1
ATOM 944 C CA . ALA A 1 122 ? -15.736 -11.669 35.295 1.00 83.88 122 ALA A CA 1
ATOM 945 C C . ALA A 1 122 ? -15.051 -10.995 34.092 1.00 83.88 122 ALA A C 1
ATOM 947 O O . ALA A 1 122 ? -15.732 -10.427 33.240 1.00 83.88 122 ALA A O 1
ATOM 948 N N . GLY A 1 123 ? -13.729 -11.143 33.951 1.00 83.44 123 GLY A N 1
ATOM 949 C CA . GLY A 1 123 ? -12.997 -10.639 32.787 1.00 83.44 123 GLY A CA 1
ATOM 950 C C . GLY A 1 123 ? -13.448 -11.277 31.464 1.00 83.44 123 GLY A C 1
ATOM 951 O O . GLY A 1 123 ? -13.628 -10.576 30.468 1.00 83.44 123 GLY A O 1
ATOM 952 N N . LYS A 1 124 ? -13.704 -12.595 31.430 1.00 85.81 124 LYS A N 1
ATOM 953 C CA . LYS A 1 124 ? -14.249 -13.267 30.228 1.00 85.81 124 LYS A CA 1
ATOM 954 C C . LYS A 1 124 ? -15.634 -12.737 29.856 1.00 85.81 124 LYS A C 1
ATOM 956 O O . LYS A 1 124 ? -15.932 -12.545 28.676 1.00 85.81 124 LYS A O 1
ATOM 961 N N . LEU A 1 125 ? -16.474 -12.477 30.856 1.00 86.88 125 LEU A N 1
ATOM 962 C CA . LEU A 1 125 ? -17.788 -11.880 30.655 1.00 86.88 125 LEU A CA 1
ATOM 963 C C . LEU A 1 125 ? -17.672 -10.457 30.095 1.00 86.88 125 LEU A C 1
ATOM 965 O O . LEU A 1 125 ? -18.420 -10.113 29.184 1.00 86.88 125 LEU A O 1
ATOM 969 N N . VAL A 1 126 ? -16.694 -9.668 30.546 1.00 87.62 126 VAL A N 1
ATOM 970 C CA . VAL A 1 126 ? -16.407 -8.346 29.971 1.00 87.62 126 VAL A CA 1
ATOM 971 C C . VAL A 1 126 ? -16.031 -8.431 28.491 1.00 87.62 126 VAL A C 1
ATOM 973 O O . VAL A 1 126 ? -16.551 -7.645 27.700 1.00 87.62 126 VAL A O 1
ATOM 976 N N . ILE A 1 127 ? -15.196 -9.393 28.087 1.00 87.06 127 ILE A N 1
ATOM 977 C CA . ILE A 1 127 ? -14.869 -9.603 26.664 1.00 87.06 127 ILE A CA 1
ATOM 978 C C . ILE A 1 127 ? -16.144 -9.908 25.862 1.00 87.06 127 ILE A C 1
ATOM 980 O O . ILE A 1 127 ? -16.382 -9.294 24.825 1.00 87.06 127 ILE A O 1
ATOM 984 N N . SER A 1 128 ? -17.011 -10.787 26.378 1.00 88.69 128 SER A N 1
ATOM 985 C CA . SER A 1 128 ? -18.302 -11.112 25.751 1.00 88.69 128 SER A CA 1
ATOM 986 C C . SER A 1 128 ? -19.245 -9.903 25.663 1.00 88.69 128 SER A C 1
ATOM 988 O O . SER A 1 128 ? -19.953 -9.731 24.670 1.00 88.69 128 SER A O 1
ATOM 990 N N . ILE A 1 129 ? -19.241 -9.023 26.670 1.00 88.31 129 ILE A N 1
ATOM 991 C CA . ILE A 1 129 ? -19.979 -7.755 26.621 1.00 88.31 129 ILE A CA 1
ATOM 992 C C . ILE A 1 129 ? -19.398 -6.846 25.535 1.00 88.31 129 ILE A C 1
ATOM 994 O O . ILE A 1 129 ? -20.163 -6.305 24.745 1.00 88.31 129 ILE A O 1
ATOM 998 N N . CYS A 1 130 ? -18.075 -6.702 25.449 1.00 88.44 130 CYS A N 1
ATOM 999 C CA . CYS A 1 130 ? -17.431 -5.868 24.431 1.00 88.44 130 CYS A CA 1
ATOM 1000 C C . CYS A 1 130 ? -17.695 -6.389 23.013 1.00 88.44 130 CYS A C 1
ATOM 1002 O O . CYS A 1 130 ? -17.936 -5.595 22.107 1.00 88.44 130 CYS A O 1
ATOM 1004 N N . ASP A 1 131 ? -17.741 -7.710 22.830 1.00 87.69 131 ASP A N 1
ATOM 1005 C CA . ASP A 1 131 ? -18.155 -8.329 21.572 1.00 87.69 131 ASP A CA 1
ATOM 1006 C C . ASP A 1 131 ? -19.580 -7.904 21.177 1.00 87.69 131 ASP A C 1
ATOM 1008 O O . ASP A 1 131 ? -19.804 -7.493 20.040 1.00 87.69 131 ASP A O 1
ATOM 1012 N N . LYS A 1 132 ? -20.537 -7.950 22.114 1.00 87.31 132 LYS A N 1
ATOM 1013 C CA . LYS A 1 132 ? -21.920 -7.496 21.876 1.00 87.31 132 LYS A CA 1
ATOM 1014 C C . LYS A 1 132 ? -22.013 -5.987 21.670 1.00 87.31 132 LYS A C 1
ATOM 1016 O O . LYS A 1 132 ? -22.808 -5.528 20.865 1.00 87.31 132 LYS A O 1
ATOM 1021 N N . LEU A 1 133 ? -21.204 -5.201 22.377 1.00 86.50 133 LEU A N 1
ATOM 1022 C CA . LEU A 1 133 ? -21.167 -3.755 22.177 1.00 86.50 133 LEU A CA 1
ATOM 1023 C C . LEU A 1 133 ? -20.650 -3.408 20.779 1.00 86.50 133 LEU A C 1
ATOM 1025 O O . LEU A 1 133 ? -21.187 -2.519 20.129 1.00 86.50 133 LEU A O 1
ATOM 1029 N N . SER A 1 134 ? -19.680 -4.170 20.272 1.00 87.06 134 SER A N 1
ATOM 1030 C CA . SER A 1 134 ? -19.140 -3.945 18.933 1.00 87.06 134 SER A CA 1
ATOM 1031 C C . SER A 1 134 ? -20.122 -4.237 17.797 1.00 87.06 134 SER A C 1
ATOM 1033 O O . SER A 1 134 ? -19.971 -3.649 16.733 1.00 87.06 134 SER A O 1
ATOM 1035 N N . THR A 1 135 ? -21.162 -5.058 18.002 1.00 85.69 135 THR A N 1
ATOM 1036 C CA . THR A 1 135 ? -22.196 -5.259 16.968 1.00 85.69 135 THR A CA 1
ATOM 1037 C C . THR A 1 135 ? -23.096 -4.041 16.791 1.00 85.69 135 THR A C 1
ATOM 1039 O O . THR A 1 135 ? -23.645 -3.857 15.714 1.00 85.69 135 THR A O 1
ATOM 1042 N N . TYR A 1 136 ? -23.225 -3.188 17.813 1.00 82.75 136 TYR A N 1
ATOM 1043 C CA . TYR A 1 136 ? -23.954 -1.921 17.698 1.00 82.75 136 TYR A CA 1
ATOM 1044 C C . TYR A 1 136 ? -23.185 -0.858 16.906 1.00 82.75 136 TYR A C 1
ATOM 1046 O O . TYR A 1 136 ? -23.781 0.124 16.480 1.00 82.75 136 TYR A O 1
ATOM 1054 N N . LEU A 1 137 ? -21.874 -1.045 16.712 1.00 80.56 137 LEU A N 1
ATOM 1055 C CA . LEU A 1 137 ? -21.048 -0.150 15.900 1.00 80.56 137 LEU A CA 1
ATOM 1056 C C . LEU A 1 137 ? -21.181 -0.442 14.396 1.00 80.56 137 LEU A C 1
ATOM 1058 O O . LEU A 1 137 ? -20.772 0.382 13.586 1.00 80.56 137 LEU A O 1
ATOM 1062 N N . VAL A 1 138 ? -21.728 -1.601 14.018 1.00 80.44 138 VAL A N 1
ATOM 1063 C CA . VAL A 1 138 ? -21.897 -1.988 12.613 1.00 80.44 138 VAL A CA 1
ATOM 1064 C C . VAL A 1 138 ? -23.020 -1.146 11.993 1.00 80.44 138 VAL A C 1
ATOM 1066 O O . VAL A 1 138 ? -24.090 -1.025 12.599 1.00 80.44 138 VAL A O 1
ATOM 1069 N N . PRO A 1 139 ? -22.814 -0.559 10.801 1.00 78.06 139 PRO A N 1
ATOM 1070 C CA . PRO A 1 139 ? -23.833 0.261 10.155 1.00 78.06 139 PRO A CA 1
ATOM 1071 C C . PRO A 1 139 ? -25.061 -0.572 9.754 1.00 78.06 139 PRO A C 1
ATOM 1073 O O . PRO A 1 139 ? -24.963 -1.768 9.476 1.00 78.06 139 PRO A O 1
ATOM 1076 N N . ILE A 1 140 ? -26.229 0.074 9.686 1.00 72.69 140 ILE A N 1
ATOM 1077 C CA . ILE A 1 140 ? -27.506 -0.578 9.326 1.00 72.69 140 ILE A CA 1
ATOM 1078 C C . ILE A 1 140 ? -27.473 -1.044 7.862 1.00 72.69 140 ILE A C 1
ATOM 1080 O O . ILE A 1 140 ? -28.005 -2.095 7.504 1.00 72.69 140 ILE A O 1
ATOM 1084 N N . SER A 1 141 ? -26.806 -0.264 7.017 1.00 65.94 141 SER A N 1
ATOM 1085 C CA . SER A 1 141 ? -26.485 -0.577 5.628 1.00 65.94 141 SER A CA 1
ATOM 1086 C C . SER A 1 141 ? -25.128 0.036 5.282 1.00 65.94 141 SER A C 1
ATOM 1088 O O . SER A 1 141 ? -24.754 1.015 5.927 1.00 65.94 141 SER A O 1
ATOM 1090 N N . PRO A 1 142 ? -24.402 -0.464 4.265 1.00 69.31 142 PRO A N 1
ATOM 1091 C CA . PRO A 1 142 ? -23.119 0.114 3.864 1.00 69.31 142 PRO A CA 1
ATOM 1092 C C . PRO A 1 142 ? -23.223 1.638 3.676 1.00 69.31 142 PRO A C 1
ATOM 1094 O O . PRO A 1 142 ? -24.073 2.107 2.919 1.00 69.31 142 PRO A O 1
ATOM 1097 N N . GLY A 1 143 ? -22.410 2.404 4.400 1.00 67.31 143 GLY A N 1
ATOM 1098 C CA . GLY A 1 143 ? -22.368 3.867 4.380 1.00 67.31 143 GLY A CA 1
ATOM 1099 C C . GLY A 1 143 ? -23.406 4.586 5.250 1.00 67.31 143 GLY A C 1
ATOM 1100 O O . GLY A 1 143 ? -23.384 5.811 5.322 1.00 67.31 143 GLY A O 1
ATOM 1101 N N . VAL A 1 144 ? -24.311 3.876 5.935 1.00 72.81 144 VAL A N 1
ATOM 1102 C CA . VAL A 1 144 ? -25.329 4.503 6.797 1.00 72.81 144 VAL A CA 1
ATOM 1103 C C . VAL A 1 144 ? -25.097 4.116 8.258 1.00 72.81 144 VAL A C 1
ATOM 1105 O O . VAL A 1 144 ? -25.560 3.054 8.700 1.00 72.81 144 VAL A O 1
ATOM 1108 N N . PRO A 1 145 ? -24.390 4.961 9.032 1.00 74.62 145 PRO A N 1
ATOM 1109 C CA . PRO A 1 145 ? -24.279 4.762 10.467 1.00 74.62 145 PRO A CA 1
ATOM 1110 C C . PRO A 1 145 ? -25.658 4.930 11.115 1.00 74.62 145 PRO A C 1
ATOM 1112 O O . PRO A 1 145 ? -26.438 5.797 10.726 1.00 74.62 145 PRO A O 1
ATOM 1115 N N . ASN A 1 146 ? -25.956 4.114 12.125 1.00 76.56 146 ASN A N 1
ATOM 1116 C CA . ASN A 1 146 ? -27.112 4.325 12.987 1.00 76.56 146 ASN A CA 1
ATOM 1117 C C . ASN A 1 146 ? -27.001 5.695 13.696 1.00 76.56 146 ASN A C 1
ATOM 1119 O O . ASN A 1 146 ? -26.042 5.884 14.451 1.00 76.56 146 ASN A O 1
ATOM 1123 N N . PRO A 1 147 ? -27.937 6.637 13.470 1.00 72.50 147 PRO A N 1
ATOM 1124 C CA . PRO A 1 147 ? -27.903 7.967 14.078 1.00 72.50 147 PRO A CA 1
ATOM 1125 C C . PRO A 1 147 ? -28.306 7.972 15.560 1.00 72.50 147 PRO A C 1
ATOM 1127 O O . PRO A 1 147 ? -28.043 8.946 16.256 1.00 72.50 147 PRO A O 1
ATOM 1130 N N . GLU A 1 148 ? -28.938 6.905 16.055 1.00 74.38 148 GLU A N 1
ATOM 1131 C CA . GLU A 1 148 ? -29.390 6.799 17.450 1.00 74.38 148 GLU A CA 1
ATOM 1132 C C . GLU A 1 148 ? -28.256 6.408 18.408 1.00 74.38 148 GLU A C 1
ATOM 1134 O O . GLU A 1 148 ? -28.420 6.427 19.628 1.00 74.38 148 GLU A O 1
ATOM 1139 N N . ILE A 1 149 ? -27.098 6.032 17.858 1.00 81.19 149 ILE A N 1
ATOM 1140 C CA . ILE A 1 149 ? -25.984 5.467 18.606 1.00 81.19 149 ILE A CA 1
ATOM 1141 C C . ILE A 1 149 ? -24.811 6.442 18.612 1.00 81.19 149 ILE A C 1
ATOM 1143 O O . ILE A 1 149 ? -24.228 6.754 17.575 1.00 81.19 149 ILE A O 1
ATOM 1147 N N . ASP A 1 150 ? -24.400 6.861 19.808 1.00 83.06 150 ASP A N 1
ATOM 1148 C CA . ASP A 1 150 ? -23.130 7.558 19.993 1.00 83.06 150 ASP A CA 1
ATOM 1149 C C . ASP A 1 150 ? -21.969 6.548 19.993 1.00 83.06 150 ASP A C 1
ATOM 1151 O O . ASP A 1 150 ? -21.655 5.904 21.002 1.00 83.06 150 ASP A O 1
ATOM 1155 N N . TYR A 1 151 ? -21.316 6.418 18.835 1.00 84.94 151 TYR A N 1
ATOM 1156 C CA . TYR A 1 151 ? -20.143 5.560 18.647 1.00 84.94 151 TYR A CA 1
ATOM 1157 C C . TYR A 1 151 ? -19.007 5.901 19.619 1.00 84.94 151 TYR A C 1
ATOM 1159 O O . TYR A 1 151 ? -18.342 4.995 20.124 1.00 84.94 151 TYR A O 1
ATOM 1167 N N . SER A 1 152 ? -18.799 7.186 19.926 1.00 86.25 152 SER A N 1
ATOM 1168 C CA . SER A 1 152 ? -17.723 7.633 20.819 1.00 86.25 152 SER A CA 1
ATOM 1169 C C . SER A 1 152 ? -17.977 7.173 22.252 1.00 86.25 152 SER A C 1
ATOM 1171 O O . SER A 1 152 ? -17.057 6.711 22.935 1.00 86.25 152 SER A O 1
ATOM 1173 N N . LEU A 1 153 ? -19.237 7.236 22.696 1.00 87.25 153 LEU A N 1
ATOM 1174 C CA . LEU A 1 153 ? -19.642 6.730 24.004 1.00 87.25 153 LEU A CA 1
ATOM 1175 C C . LEU A 1 153 ? -19.446 5.214 24.098 1.00 87.25 153 LEU A C 1
ATOM 1177 O O . LEU A 1 153 ? -18.831 4.746 25.056 1.00 87.25 153 LEU A O 1
ATOM 1181 N N . ILE A 1 154 ? -19.917 4.445 23.110 1.00 87.94 154 ILE A N 1
ATOM 1182 C CA . ILE A 1 154 ? -19.761 2.981 23.111 1.00 87.94 154 ILE A CA 1
ATOM 1183 C C . ILE A 1 154 ? -18.281 2.591 23.147 1.00 87.94 154 ILE A C 1
ATOM 1185 O O . ILE A 1 154 ? -17.883 1.755 23.960 1.00 87.94 154 ILE A O 1
ATOM 1189 N N . ILE A 1 155 ? -17.449 3.233 22.327 1.00 88.62 155 ILE A N 1
ATOM 1190 C CA . ILE A 1 155 ? -16.002 3.003 22.307 1.00 88.62 155 ILE A CA 1
ATOM 1191 C C . ILE A 1 155 ? -15.382 3.328 23.672 1.00 88.62 155 ILE A C 1
ATOM 1193 O O . ILE A 1 155 ? -14.613 2.522 24.193 1.00 88.62 155 ILE A O 1
ATOM 1197 N N . SER A 1 156 ? -15.746 4.452 24.296 1.00 89.19 156 SER A N 1
ATOM 1198 C CA . SER A 1 156 ? -15.274 4.825 25.638 1.00 89.19 156 SER A CA 1
ATOM 1199 C C . SER A 1 156 ? -15.656 3.784 26.700 1.00 89.19 156 SER A C 1
ATOM 1201 O O . SER A 1 156 ? -14.804 3.334 27.475 1.00 89.19 156 SER A O 1
ATOM 1203 N N . VAL A 1 157 ? -16.911 3.320 26.682 1.00 89.88 157 VAL A N 1
ATOM 1204 C CA . VAL A 1 157 ? -17.400 2.244 27.559 1.00 89.88 157 VAL A CA 1
ATOM 1205 C C . VAL A 1 157 ? -16.567 0.977 27.361 1.00 89.88 157 VAL A C 1
ATOM 1207 O O . VAL A 1 157 ? -16.090 0.396 28.336 1.00 89.88 157 VAL A O 1
ATOM 1210 N N . MET A 1 158 ? -16.333 0.571 26.113 1.00 90.50 158 MET A N 1
ATOM 1211 C CA . MET A 1 158 ? -15.541 -0.615 25.783 1.00 90.50 158 MET A CA 1
ATOM 1212 C C . MET A 1 158 ? -14.083 -0.485 26.237 1.00 90.50 158 MET A C 1
ATOM 1214 O O . MET A 1 158 ? -13.559 -1.430 26.825 1.00 90.50 158 MET A O 1
ATOM 1218 N N . LYS A 1 159 ? -13.437 0.676 26.045 1.00 91.19 159 LYS A N 1
ATOM 1219 C CA . LYS A 1 159 ? -12.065 0.929 26.527 1.00 91.19 159 LYS A CA 1
ATOM 1220 C C . LYS A 1 159 ? -11.974 0.770 28.041 1.00 91.19 159 LYS A C 1
ATOM 1222 O O . LYS A 1 159 ? -11.105 0.054 28.536 1.00 91.19 159 LYS A O 1
ATOM 1227 N N . GLN A 1 160 ? -12.892 1.393 28.779 1.00 90.94 160 GLN A N 1
ATOM 1228 C CA . GLN A 1 160 ? -12.884 1.349 30.239 1.00 90.94 160 GLN A CA 1
ATOM 1229 C C . GLN A 1 160 ? -13.178 -0.062 30.772 1.00 90.94 160 GLN A C 1
ATOM 1231 O O . GLN A 1 160 ? -12.545 -0.496 31.736 1.00 90.94 160 GLN A O 1
ATOM 1236 N N . LEU A 1 161 ? -14.101 -0.797 30.144 1.00 89.69 161 LEU A N 1
ATOM 1237 C CA . LEU A 1 161 ? -14.399 -2.183 30.503 1.00 89.69 161 LEU A CA 1
ATOM 1238 C C . LEU A 1 161 ? -13.207 -3.112 30.224 1.00 89.69 161 LEU A C 1
ATOM 1240 O O . LEU A 1 161 ? -12.789 -3.845 31.119 1.00 89.69 161 LEU A O 1
ATOM 1244 N N . LEU A 1 162 ? -12.611 -3.046 29.029 1.00 90.38 162 LEU A N 1
ATOM 1245 C CA . LEU A 1 162 ? -11.441 -3.857 28.668 1.00 90.38 162 LEU A CA 1
ATOM 1246 C C . LEU A 1 162 ? -10.227 -3.548 29.546 1.00 90.38 162 LEU A C 1
ATOM 1248 O O . LEU A 1 162 ? -9.501 -4.466 29.923 1.00 90.38 162 LEU A O 1
ATOM 1252 N N . PHE A 1 163 ? -10.032 -2.285 29.930 1.00 89.44 163 PHE A N 1
ATOM 1253 C CA . PHE A 1 163 ? -8.972 -1.907 30.860 1.00 89.44 163 PHE A CA 1
ATOM 1254 C C . PHE A 1 163 ? -9.151 -2.570 32.232 1.00 89.44 163 PHE A C 1
ATOM 1256 O O . PHE A 1 163 ? -8.186 -3.074 32.803 1.00 89.44 163 PHE A O 1
ATOM 1263 N N . GLN A 1 164 ? -10.380 -2.637 32.753 1.00 86.44 164 GLN A N 1
ATOM 1264 C CA . GLN A 1 164 ? -10.646 -3.359 34.002 1.00 86.44 164 GLN A CA 1
ATOM 1265 C C . GLN A 1 164 ? -10.473 -4.872 33.841 1.00 86.44 164 GLN A C 1
ATOM 1267 O O . GLN A 1 164 ? -9.852 -5.494 34.698 1.00 86.44 164 GLN A O 1
ATOM 1272 N N . ALA A 1 165 ? -10.928 -5.452 32.726 1.00 86.44 165 ALA A N 1
ATOM 1273 C CA . ALA A 1 165 ? -10.704 -6.869 32.441 1.00 86.44 165 ALA A CA 1
ATOM 1274 C C . ALA A 1 165 ? -9.206 -7.212 32.411 1.00 86.44 165 ALA A C 1
ATOM 1276 O O . ALA A 1 165 ? -8.797 -8.219 32.987 1.00 86.44 165 ALA A O 1
ATOM 1277 N N . LYS A 1 166 ? -8.373 -6.342 31.823 1.00 87.31 166 LYS A N 1
ATOM 1278 C CA . LYS A 1 166 ? -6.909 -6.474 31.848 1.00 87.31 166 LYS A CA 1
ATOM 1279 C C . LYS A 1 166 ? -6.369 -6.517 33.281 1.00 87.31 166 LYS A C 1
ATOM 1281 O O . LYS A 1 166 ? -5.559 -7.386 33.594 1.00 87.31 166 LYS A O 1
ATOM 1286 N N . LEU A 1 167 ? -6.828 -5.627 34.166 1.00 85.69 167 LEU A N 1
ATOM 1287 C CA . LEU A 1 167 ? -6.428 -5.640 35.581 1.00 85.69 167 LEU A CA 1
ATOM 1288 C C . LEU A 1 167 ? -6.845 -6.943 36.281 1.00 85.69 167 LEU A C 1
ATOM 1290 O O . LEU A 1 167 ? -6.045 -7.540 37.002 1.00 85.69 167 LEU A O 1
ATOM 1294 N N . ASP A 1 168 ? -8.060 -7.429 36.033 1.00 82.62 168 ASP A N 1
ATOM 1295 C CA . ASP A 1 168 ? -8.561 -8.676 36.623 1.00 82.62 168 ASP A CA 1
ATOM 1296 C C . ASP A 1 168 ? -7.781 -9.918 36.145 1.00 82.62 168 ASP A C 1
ATOM 1298 O O . ASP A 1 168 ? -7.513 -10.831 36.939 1.00 82.62 168 ASP A O 1
ATOM 1302 N N . PHE A 1 169 ? -7.353 -9.947 34.877 1.00 83.94 169 PHE A N 1
ATOM 1303 C CA . PHE A 1 169 ? -6.509 -11.016 34.329 1.00 83.94 169 PHE A CA 1
ATOM 1304 C C . PHE A 1 169 ? -5.077 -10.983 34.865 1.00 83.94 169 PHE A C 1
ATOM 1306 O O . PHE A 1 169 ? -4.525 -12.036 35.197 1.00 83.94 169 PHE A O 1
ATOM 1313 N N . LEU A 1 170 ? -4.510 -9.788 35.056 1.00 83.56 170 LEU A N 1
ATOM 1314 C CA . LEU A 1 170 ? -3.212 -9.621 35.713 1.00 83.56 170 LEU A CA 1
ATOM 1315 C C . LEU A 1 170 ? -3.244 -10.142 37.154 1.00 83.56 170 LEU A C 1
ATOM 1317 O O . LEU A 1 170 ? -2.335 -10.854 37.576 1.00 83.56 170 LEU A O 1
ATOM 1321 N N . HIS A 1 171 ? -4.317 -9.861 37.898 1.00 80.44 171 HIS A N 1
ATOM 1322 C CA . HIS A 1 171 ? -4.480 -10.354 39.269 1.00 80.44 171 HIS A CA 1
ATOM 1323 C C . HIS A 1 171 ? -4.660 -11.874 39.370 1.00 80.44 171 HIS A C 1
ATOM 1325 O O . HIS A 1 171 ? -4.376 -12.447 40.419 1.00 80.44 171 HIS A O 1
ATOM 1331 N N . THR A 1 172 ? -5.133 -12.529 38.310 1.00 76.50 172 THR A N 1
ATOM 1332 C CA . THR A 1 172 ? -5.302 -13.990 38.260 1.00 76.50 172 THR A CA 1
ATOM 1333 C C . THR A 1 172 ? -4.101 -14.720 37.651 1.00 76.50 172 THR A C 1
ATOM 1335 O O . THR A 1 172 ? -4.074 -15.948 37.673 1.00 76.50 172 THR A O 1
ATOM 1338 N N . GLY A 1 173 ? -3.096 -13.993 37.143 1.00 74.94 173 GLY A N 1
ATOM 1339 C CA . GLY A 1 173 ? -1.864 -14.563 36.590 1.00 74.94 173 GLY A CA 1
ATOM 1340 C C . GLY A 1 173 ? -2.047 -15.315 35.266 1.00 74.94 173 GLY A C 1
ATOM 1341 O O . GLY A 1 173 ? -1.167 -16.079 34.875 1.00 74.94 173 GLY A O 1
ATOM 1342 N N . ASN A 1 174 ? -3.176 -15.132 34.570 1.00 76.19 174 ASN A N 1
ATOM 1343 C CA . ASN A 1 174 ? -3.437 -15.799 33.295 1.00 76.19 174 ASN A CA 1
ATOM 1344 C C . ASN A 1 174 ? -2.906 -14.948 32.131 1.00 76.19 174 ASN A C 1
ATOM 1346 O O . ASN A 1 174 ? -3.548 -13.987 31.698 1.00 76.19 174 ASN A O 1
ATOM 1350 N N . THR A 1 175 ? -1.727 -15.307 31.624 1.00 77.12 175 THR A N 1
ATOM 1351 C CA . THR A 1 175 ? -1.038 -14.571 30.554 1.00 77.12 175 THR A CA 1
ATOM 1352 C C . THR A 1 175 ? -1.840 -14.557 29.251 1.00 77.12 175 THR A C 1
ATOM 1354 O O . THR A 1 175 ? -2.032 -13.496 28.672 1.00 77.12 175 THR A O 1
ATOM 1357 N N . GLY A 1 176 ? -2.444 -15.683 28.854 1.00 80.19 176 GLY A N 1
ATOM 1358 C CA . GLY A 1 176 ? -3.203 -15.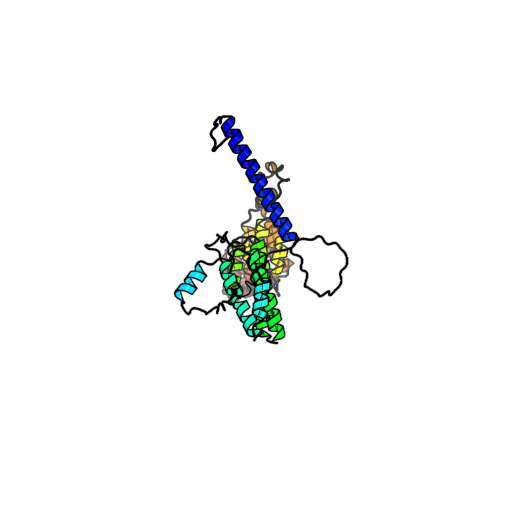767 27.600 1.00 80.19 176 GLY A CA 1
ATOM 1359 C C . GLY A 1 176 ? -4.451 -14.875 27.562 1.00 80.19 176 GLY A C 1
ATOM 1360 O O . GLY A 1 176 ? -4.745 -14.260 26.541 1.00 80.19 176 GLY A O 1
ATOM 1361 N N . LEU A 1 177 ? -5.185 -14.756 28.674 1.00 80.31 177 LEU A N 1
ATOM 1362 C CA . LEU A 1 177 ? -6.340 -13.845 28.749 1.00 80.31 177 LEU A CA 1
ATOM 1363 C C . LEU A 1 177 ? -5.916 -12.372 28.821 1.00 80.31 177 LEU A C 1
ATOM 1365 O O . LEU A 1 177 ? -6.628 -11.502 28.318 1.00 80.31 177 LEU A O 1
ATOM 1369 N N . THR A 1 178 ? -4.744 -12.103 29.400 1.00 84.00 178 THR A N 1
ATOM 1370 C CA . THR A 1 178 ? -4.159 -10.759 29.442 1.00 84.00 178 THR A CA 1
ATOM 1371 C C . THR A 1 178 ? -3.806 -10.288 28.031 1.00 84.00 178 THR A C 1
ATOM 1373 O O . THR A 1 178 ? -4.260 -9.216 27.627 1.00 84.00 178 THR A O 1
ATOM 1376 N N . ASP A 1 179 ? -3.118 -11.119 27.246 1.00 85.25 179 ASP A N 1
ATOM 1377 C CA . ASP A 1 179 ? -2.735 -10.801 25.864 1.00 85.25 179 ASP A CA 1
ATOM 1378 C C . ASP A 1 179 ? -3.966 -10.561 24.975 1.00 85.25 179 ASP A C 1
ATOM 1380 O O . ASP A 1 179 ? -4.011 -9.617 24.185 1.00 85.25 179 ASP A O 1
ATOM 1384 N N . MET A 1 180 ? -5.022 -11.365 25.153 1.00 84.94 180 MET A N 1
ATOM 1385 C CA . MET A 1 180 ? -6.290 -11.170 24.442 1.00 84.94 180 MET A CA 1
ATOM 1386 C C . MET A 1 180 ? -6.962 -9.839 24.794 1.00 84.94 180 MET A C 1
ATOM 1388 O O . MET A 1 180 ? -7.480 -9.163 23.904 1.00 84.94 180 MET A O 1
ATOM 1392 N N . SER A 1 181 ? -6.946 -9.439 26.070 1.00 85.56 181 SER A N 1
ATOM 1393 C CA . SER A 1 181 ? -7.509 -8.151 26.497 1.00 85.56 181 SER A CA 1
ATOM 1394 C C . SER A 1 181 ? -6.728 -6.956 25.940 1.00 85.56 181 SER A C 1
ATOM 1396 O O . SER A 1 181 ? -7.330 -5.956 25.553 1.00 85.56 181 SER A O 1
ATOM 1398 N N . GLU A 1 182 ? -5.404 -7.078 25.829 1.00 87.94 182 GLU A N 1
ATOM 1399 C CA . GLU A 1 182 ? -4.538 -6.055 25.242 1.00 87.94 182 GLU A CA 1
ATOM 1400 C C . GLU A 1 182 ? -4.738 -5.938 23.729 1.00 87.94 182 GLU A C 1
ATOM 1402 O O . GLU A 1 182 ? -4.874 -4.829 23.207 1.00 87.94 182 GLU A O 1
ATOM 1407 N N . LEU A 1 183 ? -4.868 -7.071 23.033 1.00 88.50 183 LEU A N 1
ATOM 1408 C CA . LEU A 1 183 ? -5.220 -7.098 21.616 1.00 88.50 183 LEU A CA 1
ATOM 1409 C C . LEU A 1 183 ? -6.565 -6.408 21.361 1.00 88.50 183 LEU A C 1
ATOM 1411 O O . LEU A 1 183 ? -6.668 -5.561 20.472 1.00 88.50 183 LEU A O 1
ATOM 1415 N N . TYR A 1 184 ? -7.588 -6.746 22.150 1.00 89.38 184 TYR A N 1
ATOM 1416 C CA . TYR A 1 184 ? -8.912 -6.132 22.061 1.00 89.38 184 TYR A CA 1
ATOM 1417 C C . TYR A 1 184 ? -8.853 -4.624 22.312 1.00 89.38 184 TYR A C 1
ATOM 1419 O O . TYR A 1 184 ? -9.452 -3.865 21.554 1.00 89.38 184 TYR A O 1
ATOM 1427 N N . LEU A 1 185 ? -8.095 -4.178 23.318 1.00 89.56 185 LEU A N 1
ATOM 1428 C CA . LEU A 1 185 ? -7.917 -2.755 23.604 1.00 89.56 185 LEU A CA 1
ATOM 1429 C C . LEU A 1 185 ? -7.295 -2.020 22.406 1.00 89.56 185 LEU A C 1
ATOM 1431 O O . LEU A 1 185 ? -7.824 -0.997 21.976 1.00 89.56 185 LEU A O 1
ATOM 1435 N N . GLY A 1 186 ? -6.267 -2.606 21.782 1.00 88.81 186 GLY A N 1
ATOM 1436 C CA . GLY A 1 186 ? -5.671 -2.073 20.555 1.00 88.81 186 GLY A CA 1
ATOM 1437 C C . GLY A 1 186 ? -6.645 -2.015 19.368 1.00 88.81 186 GLY A C 1
ATOM 1438 O O . GLY A 1 186 ? -6.564 -1.097 18.551 1.00 88.81 186 GLY A O 1
ATOM 1439 N N . ARG A 1 187 ? -7.602 -2.953 19.266 1.00 89.38 187 ARG A N 1
ATOM 1440 C CA . ARG A 1 187 ? -8.675 -2.895 18.251 1.00 89.38 187 ARG A CA 1
ATOM 1441 C C . ARG A 1 187 ? -9.699 -1.804 18.546 1.00 89.38 187 ARG A C 1
ATOM 1443 O O . ARG A 1 187 ? -10.172 -1.168 17.612 1.00 89.38 187 ARG A O 1
ATOM 1450 N N . VAL A 1 188 ? -10.016 -1.551 19.813 1.00 89.88 188 VAL A N 1
ATOM 1451 C CA . VAL A 1 188 ? -10.923 -0.460 20.199 1.00 89.88 188 VAL A CA 1
ATOM 1452 C C . VAL A 1 188 ? -10.279 0.911 19.984 1.00 89.88 188 VAL A C 1
ATOM 1454 O O . VAL A 1 188 ? -10.959 1.838 19.551 1.00 89.88 188 VAL A O 1
ATOM 1457 N N . ASP A 1 189 ? -8.972 1.050 20.206 1.00 90.00 189 ASP A N 1
ATOM 1458 C CA . ASP A 1 189 ? -8.245 2.274 19.849 1.00 90.00 189 ASP A CA 1
ATOM 1459 C C . ASP A 1 189 ? -8.255 2.536 18.340 1.00 90.00 189 ASP A C 1
ATOM 1461 O O . ASP A 1 189 ? -8.426 3.673 17.911 1.00 90.00 189 ASP A O 1
ATOM 1465 N N . LEU A 1 190 ? -8.139 1.488 17.524 1.00 89.44 190 LEU A N 1
ATOM 1466 C CA . LEU A 1 190 ? -8.294 1.607 16.078 1.00 89.44 190 LEU A CA 1
ATOM 1467 C C . LEU A 1 190 ? -9.722 2.035 15.690 1.00 89.44 190 LEU A C 1
ATOM 1469 O O . LEU A 1 190 ? -9.876 2.896 14.829 1.00 89.44 190 LEU A O 1
ATOM 1473 N N . LEU A 1 191 ? -10.760 1.491 16.333 1.00 88.62 191 LEU A N 1
ATOM 1474 C CA . LEU A 1 191 ? -12.144 1.931 16.102 1.00 88.62 191 LEU A CA 1
ATOM 1475 C C . LEU A 1 191 ? -12.341 3.413 16.459 1.00 88.62 191 LEU A C 1
ATOM 1477 O O . LEU A 1 191 ? -13.000 4.132 15.716 1.00 88.62 191 LEU A O 1
ATOM 1481 N N . ASP A 1 192 ? -11.727 3.890 17.544 1.00 89.94 192 ASP A N 1
ATOM 1482 C CA . ASP A 1 192 ? -11.744 5.308 17.939 1.00 89.94 192 ASP A CA 1
ATOM 1483 C C . ASP A 1 192 ? -11.130 6.210 16.858 1.00 89.94 192 ASP A C 1
ATOM 1485 O O . ASP A 1 192 ? -11.692 7.242 16.496 1.00 89.94 192 ASP A O 1
ATOM 1489 N N . VAL A 1 193 ? -10.000 5.793 16.284 1.00 90.19 193 VAL A N 1
ATOM 1490 C CA . VAL A 1 193 ? -9.365 6.485 15.153 1.00 90.19 193 VAL A CA 1
ATOM 1491 C C . VAL A 1 193 ? -10.287 6.502 13.933 1.00 90.19 193 VAL A C 1
ATOM 1493 O O . VAL A 1 193 ? -10.451 7.549 13.309 1.00 90.19 193 VAL A O 1
ATOM 1496 N N . MET A 1 194 ? -10.910 5.369 13.593 1.00 88.06 194 MET A N 1
ATOM 1497 C CA . MET A 1 194 ? -11.825 5.271 12.449 1.00 88.06 194 MET A CA 1
ATOM 1498 C C . MET A 1 194 ? -13.043 6.191 12.613 1.00 88.06 194 MET A C 1
ATOM 1500 O O . MET A 1 194 ? -13.426 6.868 11.658 1.00 88.06 194 MET A O 1
ATOM 1504 N N . VAL A 1 195 ? -13.606 6.276 13.823 1.00 87.50 195 VAL A N 1
ATOM 1505 C CA . VAL A 1 195 ? -14.715 7.190 14.144 1.00 87.50 195 VAL A CA 1
ATOM 1506 C C . VAL A 1 195 ? -14.276 8.649 14.047 1.00 87.50 195 VAL A C 1
ATOM 1508 O O . VAL A 1 195 ? -14.958 9.447 13.408 1.00 87.50 195 VAL A O 1
ATOM 1511 N N . LYS A 1 196 ? -13.107 9.003 14.594 1.00 87.44 196 LYS A N 1
ATOM 1512 C CA . LYS A 1 196 ? -12.542 10.361 14.479 1.00 87.44 196 LYS A CA 1
ATOM 1513 C C . LYS A 1 196 ? -12.253 10.759 13.033 1.00 87.44 196 LYS A C 1
ATOM 1515 O O . LYS A 1 196 ? -12.425 11.918 12.672 1.00 87.44 196 LYS A O 1
ATOM 1520 N N . ALA A 1 197 ? -11.859 9.798 12.200 1.00 84.81 197 ALA A N 1
ATOM 1521 C CA . ALA A 1 197 ? -11.680 9.979 10.764 1.00 84.81 197 ALA A CA 1
ATOM 1522 C C . ALA A 1 197 ? -13.010 9.989 9.980 1.00 84.81 197 ALA A C 1
ATOM 1524 O O . ALA A 1 197 ? -12.986 10.057 8.751 1.00 84.81 197 ALA A O 1
ATOM 1525 N N . ASN A 1 198 ? -14.164 9.915 10.652 1.00 84.25 198 ASN A N 1
ATOM 1526 C CA . ASN A 1 198 ? -15.496 9.863 10.051 1.00 84.25 198 ASN A CA 1
ATOM 1527 C C . ASN A 1 198 ? -15.634 8.730 9.015 1.00 84.25 198 ASN A C 1
ATOM 1529 O O . ASN A 1 198 ? -16.039 8.948 7.866 1.00 84.25 198 ASN A O 1
ATOM 1533 N N . TYR A 1 199 ? -15.188 7.526 9.384 1.00 83.75 199 TYR A N 1
ATOM 1534 C CA . TYR A 1 199 ? -15.407 6.316 8.598 1.00 83.75 199 TYR A CA 1
ATOM 1535 C C . TYR A 1 199 ? -16.739 5.669 8.987 1.00 83.75 199 TYR A C 1
ATOM 1537 O O . TYR A 1 199 ? -16.971 5.376 10.157 1.00 83.75 199 TYR A O 1
ATOM 1545 N N . GLN A 1 200 ? -17.611 5.454 8.002 1.00 79.75 200 GLN A N 1
ATOM 1546 C CA . GLN A 1 200 ? -19.000 5.037 8.229 1.00 79.75 200 GLN A CA 1
ATOM 1547 C C . GLN A 1 200 ? -19.161 3.515 8.374 1.00 79.75 200 GLN A C 1
ATOM 1549 O O . GLN A 1 200 ? -20.055 3.058 9.081 1.00 79.75 200 GLN A O 1
ATOM 1554 N N . ASP A 1 201 ? -18.285 2.725 7.747 1.00 81.38 201 ASP A N 1
ATOM 1555 C CA . ASP A 1 201 ? -18.407 1.263 7.673 1.00 81.38 201 ASP A CA 1
ATOM 1556 C C . ASP A 1 201 ? -17.598 0.537 8.758 1.00 81.38 201 ASP A C 1
ATOM 1558 O O . ASP A 1 201 ? -16.684 -0.238 8.469 1.00 81.38 201 ASP A O 1
ATOM 1562 N N . LEU A 1 202 ? -17.899 0.797 10.030 1.00 83.75 202 LEU A N 1
ATOM 1563 C CA . LEU A 1 202 ? -17.119 0.233 11.134 1.00 83.75 202 LEU A CA 1
ATOM 1564 C C . LEU A 1 202 ? -17.269 -1.302 11.240 1.00 83.75 202 LEU A C 1
ATOM 1566 O O . LEU A 1 202 ? -18.389 -1.817 11.274 1.00 83.75 202 LEU A O 1
ATOM 1570 N N . PRO A 1 203 ? -16.152 -2.048 11.342 1.00 85.00 203 PRO A N 1
ATOM 1571 C CA . PRO A 1 203 ? -16.165 -3.491 11.568 1.00 85.00 203 PRO A CA 1
ATOM 1572 C C . PRO A 1 203 ? -16.332 -3.853 13.052 1.00 85.00 203 PRO A C 1
ATOM 1574 O O . PRO A 1 203 ? -16.073 -3.061 13.959 1.00 85.00 203 PRO A O 1
ATOM 1577 N N . THR A 1 204 ? -16.666 -5.115 13.315 1.00 86.38 204 THR A N 1
ATOM 1578 C CA . THR A 1 204 ? -16.745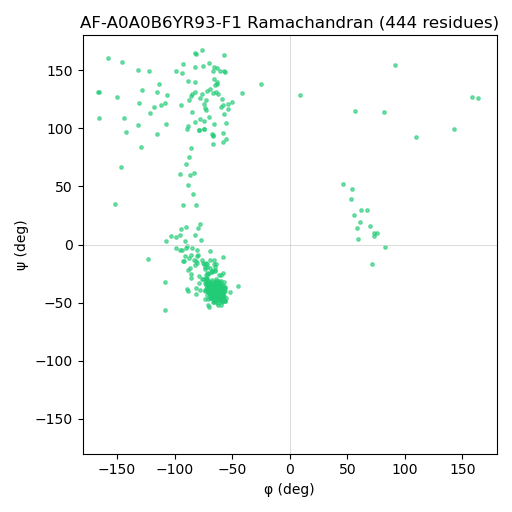 -5.670 14.680 1.00 86.38 204 THR A CA 1
ATOM 1579 C C . THR A 1 204 ? -15.337 -5.922 15.260 1.00 86.38 204 THR A C 1
ATOM 1581 O O . THR A 1 204 ? -14.411 -6.250 14.513 1.00 86.38 204 THR A O 1
ATOM 1584 N N . ILE A 1 205 ? -15.142 -5.909 16.594 1.00 85.94 205 ILE A N 1
ATOM 1585 C CA . ILE A 1 205 ? -13.822 -6.236 17.199 1.00 85.94 205 ILE A CA 1
ATOM 1586 C C . ILE A 1 205 ? -13.324 -7.630 16.771 1.00 85.94 205 ILE A C 1
ATOM 1588 O O . ILE A 1 205 ? -12.142 -7.821 16.464 1.00 85.94 205 ILE A O 1
ATOM 1592 N N . LYS A 1 206 ? -14.224 -8.619 16.706 1.00 84.12 206 LYS A N 1
ATOM 1593 C CA . LYS A 1 206 ? -13.890 -9.979 16.245 1.00 84.12 206 LYS A CA 1
ATOM 1594 C C . LYS A 1 206 ? -13.376 -10.004 14.814 1.00 84.12 206 LYS A C 1
ATOM 1596 O O . LYS A 1 206 ? -12.515 -10.815 14.480 1.00 84.12 206 LYS A O 1
ATOM 1601 N N . GLU A 1 207 ? -13.907 -9.136 13.963 1.00 85.25 207 GLU A N 1
ATOM 1602 C CA . GLU A 1 207 ? -13.474 -9.028 12.574 1.00 85.25 207 GLU A CA 1
ATOM 1603 C C . GLU A 1 207 ? -12.111 -8.353 12.500 1.00 85.25 207 GLU A C 1
ATOM 1605 O O . GLU A 1 207 ? -11.247 -8.846 11.790 1.00 85.25 207 GLU A O 1
ATOM 1610 N N . LEU A 1 208 ? -11.852 -7.326 13.309 1.00 85.50 208 LEU A N 1
ATOM 1611 C CA . LEU A 1 208 ? -10.523 -6.713 13.421 1.00 85.50 208 LEU A CA 1
ATOM 1612 C C . LEU A 1 208 ? -9.458 -7.648 14.021 1.00 85.50 208 LEU A C 1
ATOM 1614 O O . LEU A 1 208 ? -8.257 -7.403 13.903 1.00 85.50 208 LEU A O 1
ATOM 1618 N N . THR A 1 209 ? -9.870 -8.731 14.679 1.00 85.75 209 THR A N 1
ATOM 1619 C CA . THR A 1 209 ? -8.949 -9.757 15.190 1.00 85.75 209 THR A CA 1
ATOM 1620 C C . THR A 1 209 ? -8.441 -10.671 14.068 1.00 85.75 209 THR A C 1
ATOM 1622 O O . THR A 1 209 ? -7.314 -11.160 14.128 1.00 85.75 209 THR A O 1
ATOM 1625 N N . LYS A 1 210 ? -9.239 -10.881 13.014 1.00 87.94 210 LYS A N 1
ATOM 1626 C CA . LYS A 1 210 ? -8.867 -11.721 11.870 1.00 87.94 210 LYS A CA 1
ATOM 1627 C C . LYS A 1 210 ? -7.999 -10.918 10.895 1.00 87.94 210 LYS A C 1
ATOM 1629 O O . LYS A 1 210 ? -8.348 -9.814 10.504 1.00 87.94 210 LYS A O 1
ATOM 1634 N N . GLN A 1 211 ? -6.871 -11.472 10.453 1.00 86.88 211 GLN A N 1
ATOM 1635 C CA . GLN A 1 211 ? -5.970 -10.740 9.552 1.00 86.88 211 GLN A CA 1
ATOM 1636 C C . GLN A 1 211 ? -6.552 -10.540 8.143 1.00 86.88 211 GLN A C 1
ATOM 1638 O O . GLN A 1 211 ? -6.311 -9.507 7.527 1.00 86.88 211 GLN A O 1
ATOM 1643 N N . ASP A 1 212 ? -7.333 -11.492 7.624 1.00 86.88 212 ASP A N 1
ATOM 1644 C CA . ASP A 1 212 ? -7.856 -11.427 6.248 1.00 86.88 212 ASP A CA 1
ATOM 1645 C C . ASP A 1 212 ? -8.913 -10.339 6.052 1.00 86.88 212 ASP A C 1
ATOM 1647 O O . ASP A 1 212 ? -8.933 -9.656 5.030 1.00 86.88 212 ASP A O 1
ATOM 1651 N N . THR A 1 213 ? -9.777 -10.143 7.044 1.00 87.44 213 THR A N 1
ATOM 1652 C CA . THR A 1 213 ? -10.758 -9.048 7.080 1.00 87.44 213 THR A CA 1
ATOM 1653 C C . THR A 1 213 ? -10.060 -7.700 7.162 1.00 87.44 213 THR A C 1
ATOM 1655 O O . THR A 1 213 ? -10.454 -6.781 6.454 1.00 87.44 213 THR A O 1
ATOM 1658 N N . VAL A 1 214 ? -8.983 -7.588 7.944 1.00 88.69 214 VAL A N 1
ATOM 1659 C CA . VAL A 1 214 ? -8.190 -6.356 8.012 1.00 88.69 214 VAL A CA 1
ATOM 1660 C C . VAL A 1 214 ? -7.463 -6.082 6.688 1.00 88.69 214 VAL A C 1
ATOM 1662 O O . VAL A 1 214 ? -7.432 -4.934 6.257 1.00 88.69 214 VAL A O 1
ATOM 1665 N N . ARG A 1 215 ? -6.948 -7.107 5.986 1.00 88.38 215 ARG A N 1
ATOM 1666 C CA . ARG A 1 215 ? -6.390 -6.943 4.625 1.00 88.38 215 ARG A CA 1
ATOM 1667 C C . ARG A 1 215 ? -7.443 -6.402 3.653 1.00 88.38 215 ARG A C 1
ATOM 1669 O O . ARG A 1 215 ? -7.195 -5.402 2.995 1.00 88.38 215 ARG A O 1
ATOM 1676 N N . ARG A 1 216 ? -8.639 -6.999 3.630 1.00 89.62 216 ARG A N 1
ATOM 1677 C CA . ARG A 1 216 ? -9.757 -6.528 2.790 1.00 89.62 216 ARG A CA 1
ATOM 1678 C C . ARG A 1 216 ? -10.197 -5.109 3.146 1.00 89.62 216 ARG A C 1
ATOM 1680 O O . ARG A 1 216 ? -10.480 -4.322 2.252 1.00 89.62 216 ARG A O 1
ATOM 1687 N N . LEU A 1 217 ? -10.241 -4.778 4.436 1.00 88.75 217 LEU A N 1
ATOM 1688 C CA . LEU A 1 217 ? -10.572 -3.435 4.906 1.00 88.75 217 LEU A CA 1
ATOM 1689 C C . LEU A 1 217 ? -9.512 -2.417 4.477 1.00 88.75 217 LEU A C 1
ATOM 1691 O O . LEU A 1 217 ? -9.867 -1.345 4.007 1.00 88.75 217 LEU A O 1
ATOM 1695 N N . ARG A 1 218 ? -8.223 -2.758 4.580 1.00 91.25 218 ARG A N 1
ATOM 1696 C CA . ARG A 1 218 ? -7.126 -1.932 4.060 1.00 91.25 218 ARG A CA 1
ATOM 1697 C C . ARG A 1 218 ? -7.298 -1.685 2.564 1.00 91.25 218 ARG A C 1
ATOM 1699 O O . ARG A 1 218 ? -7.204 -0.542 2.142 1.00 91.25 218 ARG A O 1
ATOM 1706 N N . ASP A 1 219 ? -7.566 -2.727 1.785 1.00 90.06 219 ASP A N 1
ATOM 1707 C CA . ASP A 1 219 ? -7.722 -2.604 0.333 1.00 90.06 219 ASP A CA 1
ATOM 1708 C C . ASP A 1 219 ? -8.951 -1.748 -0.028 1.00 90.06 219 ASP A C 1
ATOM 1710 O O . ASP A 1 219 ? -8.878 -0.921 -0.932 1.00 90.06 219 ASP A O 1
ATOM 1714 N N . LYS A 1 220 ? -10.043 -1.856 0.744 1.00 89.62 220 LYS A N 1
ATOM 1715 C CA . LYS A 1 220 ? -11.210 -0.968 0.627 1.00 89.62 220 LYS A CA 1
ATOM 1716 C C . LYS A 1 220 ? -10.865 0.486 0.972 1.00 89.62 220 LYS A C 1
ATOM 1718 O O . LYS A 1 220 ? -11.214 1.382 0.220 1.00 89.62 220 LYS A O 1
ATOM 1723 N N . LEU A 1 221 ? -10.127 0.729 2.057 1.00 89.44 221 LEU A N 1
ATOM 1724 C CA . LEU A 1 221 ? -9.676 2.076 2.433 1.00 89.44 221 LEU A CA 1
ATOM 1725 C C . LEU A 1 221 ? -8.729 2.697 1.399 1.00 89.44 221 LEU A C 1
ATOM 1727 O O . LEU A 1 221 ? -8.739 3.912 1.227 1.00 89.44 221 LEU A O 1
ATOM 1731 N N . ILE A 1 222 ? -7.912 1.876 0.733 1.00 89.31 222 ILE A N 1
ATOM 1732 C CA . ILE A 1 222 ? -7.076 2.313 -0.390 1.00 89.31 222 ILE A CA 1
ATOM 1733 C C . ILE A 1 222 ? -7.961 2.723 -1.572 1.00 89.31 222 ILE A C 1
ATOM 1735 O O . ILE A 1 222 ? -7.725 3.779 -2.148 1.00 89.31 222 ILE A O 1
ATOM 1739 N N . ALA A 1 223 ? -8.988 1.931 -1.900 1.00 88.44 223 ALA A N 1
ATOM 1740 C CA . ALA A 1 223 ? -9.939 2.257 -2.964 1.00 88.44 223 ALA A CA 1
ATOM 1741 C C . ALA A 1 223 ? -10.759 3.529 -2.667 1.00 88.44 223 ALA A C 1
ATOM 1743 O O . ALA A 1 223 ? -11.052 4.285 -3.586 1.00 88.44 223 ALA A O 1
ATOM 1744 N N . ASP A 1 224 ? -11.067 3.792 -1.394 1.00 85.75 224 ASP A N 1
ATOM 1745 C CA . ASP A 1 224 ? -11.757 5.005 -0.930 1.00 85.75 224 ASP A CA 1
ATOM 1746 C C . ASP A 1 224 ? -10.806 6.220 -0.758 1.00 85.75 224 ASP A C 1
ATOM 1748 O O . ASP A 1 224 ? -11.194 7.223 -0.159 1.00 85.75 224 ASP A O 1
ATOM 1752 N N . GLU A 1 225 ? -9.541 6.123 -1.195 1.00 85.06 225 GLU A N 1
ATOM 1753 C CA . GLU A 1 225 ? -8.481 7.149 -1.078 1.00 85.06 225 GLU A CA 1
ATOM 1754 C C . GLU A 1 225 ? -8.139 7.596 0.363 1.00 85.06 225 GLU A C 1
ATOM 1756 O O . GLU A 1 225 ? -7.395 8.553 0.596 1.00 85.06 225 GLU A O 1
ATOM 1761 N N . ARG A 1 226 ? -8.589 6.860 1.387 1.00 87.44 226 ARG A N 1
ATOM 1762 C CA . ARG A 1 226 ? -8.316 7.143 2.810 1.00 87.44 226 ARG A CA 1
ATOM 1763 C C . ARG A 1 226 ? -6.996 6.523 3.271 1.00 87.44 226 ARG A C 1
ATOM 1765 O O . ARG A 1 226 ? -6.935 5.718 4.205 1.00 87.44 226 ARG A O 1
ATOM 1772 N N . LEU A 1 227 ? -5.909 6.926 2.620 1.00 89.56 227 LEU A N 1
ATOM 1773 C CA . LEU A 1 227 ? -4.586 6.309 2.761 1.00 89.56 227 LEU A CA 1
ATOM 1774 C C . LEU A 1 227 ? -3.988 6.442 4.172 1.00 89.56 227 LEU A C 1
ATOM 1776 O O . LEU A 1 227 ? -3.343 5.512 4.660 1.00 89.56 227 LEU A O 1
ATOM 1780 N N . SER A 1 228 ? -4.219 7.564 4.861 1.00 89.19 228 SER A N 1
ATOM 1781 C CA . SER A 1 228 ? -3.762 7.775 6.245 1.00 89.19 228 SER A CA 1
ATOM 1782 C C . SER A 1 228 ? -4.363 6.748 7.209 1.00 89.19 228 SER A C 1
ATOM 1784 O O . SER A 1 228 ? -3.639 6.138 7.998 1.00 89.19 228 SER A O 1
ATOM 1786 N N . LEU A 1 229 ? -5.665 6.482 7.079 1.00 89.31 2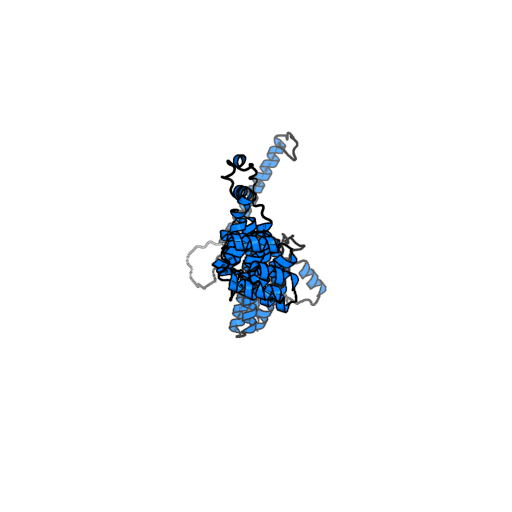29 LEU A N 1
ATOM 1787 C CA . LEU A 1 229 ? -6.371 5.488 7.881 1.00 89.31 229 LEU A CA 1
ATOM 1788 C C . LEU A 1 229 ? -5.915 4.062 7.540 1.00 89.31 229 LEU A C 1
ATOM 1790 O O . LEU A 1 229 ? -5.710 3.250 8.439 1.00 89.31 229 LEU A O 1
ATOM 1794 N N . ALA A 1 230 ? -5.683 3.763 6.257 1.00 90.44 230 ALA A N 1
ATOM 1795 C CA . ALA A 1 230 ? -5.137 2.473 5.827 1.00 90.44 230 ALA A CA 1
ATOM 1796 C C . ALA A 1 230 ? -3.731 2.203 6.407 1.00 90.44 230 ALA A C 1
ATOM 1798 O O . ALA A 1 230 ? -3.395 1.057 6.736 1.00 90.44 230 ALA A O 1
ATOM 1799 N N . MET A 1 231 ? -2.914 3.250 6.571 1.00 91.44 231 MET A N 1
ATOM 1800 C CA . MET A 1 231 ? -1.588 3.164 7.190 1.00 91.44 231 MET A CA 1
ATOM 1801 C C . MET A 1 231 ? -1.684 2.871 8.689 1.00 91.44 231 MET A C 1
ATOM 1803 O O . MET A 1 231 ? -0.999 1.981 9.202 1.00 91.44 231 MET A O 1
ATOM 1807 N N . GLU A 1 232 ? -2.557 3.583 9.398 1.00 88.44 232 GLU A N 1
ATOM 1808 C CA . GLU A 1 232 ? -2.781 3.344 10.822 1.00 88.44 232 GLU A CA 1
ATOM 1809 C C . GLU A 1 232 ? -3.354 1.942 11.074 1.00 88.44 232 GLU A C 1
ATOM 1811 O O . GLU A 1 232 ? -2.865 1.217 11.940 1.00 88.44 232 GLU A O 1
ATOM 1816 N N . LEU A 1 233 ? -4.292 1.496 10.236 1.00 90.31 233 LEU A N 1
ATOM 1817 C CA . LEU A 1 233 ? -4.817 0.133 10.258 1.00 90.31 233 LEU A CA 1
ATOM 1818 C C . LEU A 1 233 ? -3.702 -0.912 10.109 1.00 90.31 233 LEU A C 1
ATOM 1820 O O . LEU A 1 233 ? -3.624 -1.855 10.898 1.00 90.31 233 LEU A O 1
ATOM 1824 N N . SER A 1 234 ? -2.823 -0.736 9.119 1.00 89.19 234 SER A N 1
ATOM 1825 C CA . SER A 1 234 ? -1.742 -1.687 8.826 1.00 89.19 234 SER A CA 1
ATOM 1826 C C . SER A 1 234 ? -0.716 -1.749 9.960 1.00 89.19 234 SER A C 1
ATOM 1828 O O . SER A 1 234 ? -0.353 -2.839 10.404 1.00 89.19 234 SER A O 1
ATOM 1830 N N . THR A 1 235 ? -0.310 -0.593 10.495 1.00 89.44 235 THR A N 1
ATOM 1831 C CA . THR A 1 235 ? 0.669 -0.509 11.594 1.00 89.44 235 THR A CA 1
ATOM 1832 C C . THR A 1 235 ? 0.118 -1.057 12.912 1.00 89.44 235 THR A C 1
ATOM 1834 O O . THR A 1 235 ? 0.805 -1.827 13.581 1.00 89.44 235 THR A O 1
ATOM 1837 N N . LYS A 1 236 ? -1.139 -0.752 13.268 1.00 85.75 236 LYS A N 1
ATOM 1838 C CA . LYS A 1 236 ? -1.792 -1.259 14.492 1.00 85.75 236 LYS A CA 1
ATOM 1839 C C . LYS A 1 236 ? -2.160 -2.743 14.407 1.00 85.75 236 LYS A C 1
ATOM 1841 O O . LYS A 1 236 ? -2.259 -3.419 15.431 1.00 85.75 236 LYS A O 1
ATOM 1846 N N . CYS A 1 237 ? -2.382 -3.273 13.204 1.00 85.25 237 CYS A N 1
ATOM 1847 C CA . CYS A 1 237 ? -2.711 -4.687 13.002 1.00 85.25 237 CYS A CA 1
ATOM 1848 C C . CYS A 1 237 ? -1.513 -5.578 12.672 1.00 85.25 237 CYS A C 1
ATOM 1850 O O . CYS A 1 237 ? -1.691 -6.795 12.615 1.00 85.25 237 CYS A O 1
ATOM 1852 N N . GLY A 1 238 ? -0.319 -5.006 12.494 1.00 84.88 238 GLY A N 1
ATOM 1853 C CA . GLY A 1 238 ? 0.888 -5.755 12.140 1.00 84.88 238 GLY A CA 1
ATOM 1854 C C . GLY A 1 238 ? 0.831 -6.358 10.734 1.00 84.88 238 GLY A C 1
ATOM 1855 O O . GLY A 1 238 ? 1.400 -7.420 10.496 1.00 84.88 238 GLY A O 1
ATOM 1856 N N . ILE A 1 239 ? 0.105 -5.720 9.813 1.00 88.38 239 ILE A N 1
ATOM 1857 C CA . ILE A 1 239 ? 0.036 -6.127 8.405 1.00 88.38 239 ILE A CA 1
ATOM 1858 C C . ILE A 1 239 ? 1.084 -5.347 7.622 1.00 88.38 239 ILE A C 1
ATOM 1860 O O . ILE A 1 239 ? 1.368 -4.194 7.942 1.00 88.38 239 ILE A O 1
ATOM 1864 N N . ASP A 1 240 ? 1.639 -5.975 6.585 1.00 87.00 240 ASP A N 1
ATOM 1865 C CA . ASP A 1 240 ? 2.620 -5.348 5.705 1.00 87.00 240 ASP A CA 1
ATOM 1866 C C . ASP A 1 240 ? 2.102 -4.008 5.129 1.00 87.00 240 ASP A C 1
ATOM 1868 O O . ASP A 1 240 ? 1.101 -3.997 4.393 1.00 87.00 240 ASP A O 1
ATOM 1872 N N . PRO A 1 241 ? 2.763 -2.877 5.454 1.00 87.12 241 PRO A N 1
ATOM 1873 C CA . PRO A 1 241 ? 2.364 -1.559 4.985 1.00 87.12 241 PRO A CA 1
ATOM 1874 C C . PRO A 1 241 ? 2.830 -1.271 3.551 1.00 87.12 241 PRO A C 1
ATOM 1876 O O . PRO A 1 241 ? 2.468 -0.225 3.016 1.00 87.12 241 PRO A O 1
ATOM 1879 N N . ALA A 1 242 ? 3.613 -2.149 2.906 1.00 86.81 242 ALA A N 1
ATOM 1880 C CA . ALA A 1 242 ? 4.141 -1.907 1.558 1.00 86.81 242 ALA A CA 1
ATOM 1881 C C . ALA A 1 242 ? 3.038 -1.616 0.520 1.00 86.81 242 ALA A C 1
ATOM 1883 O O . ALA A 1 242 ? 3.193 -0.733 -0.326 1.00 86.81 242 ALA A O 1
ATOM 1884 N N . GLY A 1 243 ? 1.885 -2.287 0.632 1.00 86.12 243 GLY A N 1
ATOM 1885 C CA . GLY A 1 243 ? 0.718 -2.018 -0.218 1.00 86.12 243 GLY A CA 1
ATOM 1886 C C . GLY A 1 243 ? 0.133 -0.610 -0.031 1.00 86.12 243 GLY A C 1
ATOM 1887 O O . GLY A 1 243 ? -0.286 0.019 -0.993 1.00 86.12 243 GLY A O 1
ATOM 1888 N N . VAL A 1 244 ? 0.168 -0.066 1.189 1.00 89.12 244 VAL A N 1
ATOM 1889 C CA . VAL A 1 244 ? -0.309 1.303 1.454 1.00 89.12 244 VAL A CA 1
ATOM 1890 C C . VAL A 1 244 ? 0.726 2.331 0.996 1.00 89.12 244 VAL A C 1
ATOM 1892 O O . VAL A 1 244 ? 0.357 3.356 0.435 1.00 89.12 244 VAL A O 1
ATOM 1895 N N . TRP A 1 245 ? 2.022 2.061 1.196 1.00 89.88 245 TRP A N 1
ATOM 1896 C CA . TRP A 1 245 ? 3.098 2.936 0.714 1.00 89.88 245 TRP A CA 1
ATOM 1897 C C . TRP A 1 245 ? 3.096 3.074 -0.807 1.00 89.88 245 TRP A C 1
ATOM 1899 O O . TRP A 1 245 ? 3.257 4.185 -1.299 1.00 89.88 245 TRP A O 1
ATOM 1909 N N . SER A 1 246 ? 2.872 1.980 -1.540 1.00 88.88 246 SER A N 1
ATOM 1910 C CA . SER A 1 246 ? 2.741 2.035 -3.002 1.00 88.88 246 SER A CA 1
ATOM 1911 C C . SER A 1 246 ? 1.520 2.850 -3.431 1.00 88.88 246 SER A C 1
ATOM 1913 O O . SER A 1 246 ? 1.672 3.755 -4.244 1.00 88.88 246 SER A O 1
ATOM 1915 N N . ALA A 1 247 ? 0.349 2.633 -2.821 1.00 87.50 247 ALA A N 1
ATOM 1916 C CA . ALA A 1 247 ? -0.842 3.444 -3.086 1.00 87.50 247 ALA A CA 1
ATOM 1917 C C . ALA A 1 247 ? -0.637 4.941 -2.767 1.00 87.50 247 ALA A C 1
ATOM 1919 O O . ALA A 1 247 ? -1.044 5.799 -3.544 1.00 87.50 247 ALA A O 1
ATOM 1920 N N . MET A 1 248 ? 0.056 5.270 -1.667 1.00 86.50 248 MET A N 1
ATOM 1921 C CA . MET A 1 248 ? 0.472 6.646 -1.359 1.00 86.50 248 MET A CA 1
ATOM 1922 C C . MET A 1 248 ? 1.441 7.216 -2.392 1.00 86.50 248 MET A C 1
ATOM 1924 O O . MET A 1 248 ? 1.316 8.383 -2.745 1.00 86.50 248 MET A O 1
ATOM 1928 N N . GLY A 1 249 ? 2.388 6.414 -2.879 1.00 87.38 249 GLY A N 1
ATOM 1929 C CA . GLY A 1 249 ? 3.302 6.817 -3.944 1.00 87.38 249 GLY A CA 1
ATOM 1930 C C . GLY A 1 249 ? 2.553 7.164 -5.230 1.00 87.38 249 GLY A C 1
ATOM 1931 O O . GLY A 1 249 ? 2.774 8.235 -5.784 1.00 87.38 249 GLY A O 1
ATOM 1932 N N . PHE A 1 250 ? 1.605 6.322 -5.653 1.00 84.81 250 PHE A N 1
ATOM 1933 C CA . PHE A 1 250 ? 0.754 6.607 -6.812 1.00 84.81 250 PHE A CA 1
ATOM 1934 C C . PHE A 1 250 ? -0.109 7.852 -6.607 1.00 84.81 250 PHE A C 1
ATOM 1936 O O . PHE A 1 250 ? -0.162 8.693 -7.498 1.00 84.81 250 PHE A O 1
ATOM 1943 N N . ALA A 1 251 ? -0.716 8.037 -5.432 1.00 82.94 251 ALA A N 1
ATOM 1944 C CA . ALA A 1 251 ? -1.453 9.262 -5.124 1.00 82.94 251 ALA A CA 1
ATOM 1945 C C . ALA A 1 251 ? -0.561 10.516 -5.224 1.00 82.94 251 ALA A C 1
ATOM 1947 O O . ALA A 1 251 ? -0.974 11.515 -5.805 1.00 82.94 251 ALA A O 1
ATOM 1948 N N . CYS A 1 252 ? 0.687 10.458 -4.741 1.00 84.12 252 CYS A N 1
ATOM 1949 C CA . CYS A 1 252 ? 1.662 11.537 -4.930 1.00 84.12 252 CYS A CA 1
ATOM 1950 C C . CYS A 1 252 ? 1.973 11.784 -6.417 1.00 84.12 252 CYS A C 1
ATOM 1952 O O . CYS A 1 252 ? 2.023 12.939 -6.836 1.00 84.12 252 CYS A O 1
ATOM 1954 N N . LEU A 1 253 ? 2.115 10.728 -7.229 1.00 83.00 253 LEU A N 1
ATOM 1955 C CA . LEU A 1 253 ? 2.316 10.862 -8.677 1.00 83.00 253 LEU A CA 1
ATOM 1956 C C . LEU A 1 253 ? 1.105 11.499 -9.376 1.00 83.00 253 LEU A C 1
ATOM 1958 O O . LEU A 1 253 ? 1.288 12.368 -10.224 1.00 83.00 253 LEU A O 1
ATOM 1962 N N . HIS A 1 254 ? -0.121 11.131 -8.992 1.00 81.19 254 HIS A N 1
ATOM 1963 C CA . HIS A 1 254 ? -1.348 11.761 -9.495 1.00 81.19 254 HIS A CA 1
ATOM 1964 C C . HIS A 1 254 ? -1.426 13.257 -9.160 1.00 81.19 254 HIS A C 1
ATOM 1966 O O . HIS A 1 254 ? -1.991 14.028 -9.932 1.00 81.19 254 HIS A O 1
ATOM 1972 N N . LEU A 1 255 ? -0.849 13.672 -8.030 1.00 75.75 255 LEU A N 1
ATOM 1973 C CA . LEU A 1 255 ? -0.762 15.073 -7.606 1.00 75.75 255 LEU A CA 1
ATOM 1974 C C . LEU A 1 255 ? 0.451 15.815 -8.202 1.00 75.75 255 LEU A C 1
ATOM 1976 O O . LEU A 1 255 ? 0.615 17.008 -7.959 1.00 75.75 255 LEU A O 1
ATOM 1980 N N . GLY A 1 256 ? 1.309 15.133 -8.970 1.00 73.94 256 GLY A N 1
ATOM 1981 C CA . GLY A 1 256 ? 2.539 15.700 -9.530 1.00 73.94 256 GLY A CA 1
ATOM 1982 C C . GLY A 1 256 ? 3.666 15.917 -8.510 1.00 73.94 256 GLY A C 1
ATOM 1983 O O . GLY A 1 256 ? 4.673 16.543 -8.840 1.00 73.94 256 GLY A O 1
ATOM 1984 N N . ASP A 1 257 ? 3.534 15.403 -7.282 1.00 80.38 257 ASP A N 1
ATOM 1985 C CA . ASP A 1 257 ? 4.580 15.451 -6.256 1.00 80.38 257 ASP A CA 1
ATOM 1986 C C . ASP A 1 257 ? 5.544 14.266 -6.404 1.00 80.38 257 ASP A C 1
ATOM 1988 O O . ASP A 1 257 ? 5.439 13.232 -5.735 1.00 80.38 257 ASP A O 1
ATOM 1992 N N . PHE A 1 258 ? 6.518 14.425 -7.299 1.00 83.38 258 PHE A N 1
ATOM 1993 C CA . PHE A 1 258 ? 7.545 13.412 -7.544 1.00 83.38 258 PHE A CA 1
ATOM 1994 C C . PHE A 1 258 ? 8.455 13.187 -6.329 1.00 83.38 258 PHE A C 1
ATOM 1996 O O . PHE A 1 258 ? 8.849 12.057 -6.053 1.00 83.38 258 PHE A O 1
ATOM 2003 N N . ASN A 1 259 ? 8.762 14.229 -5.552 1.00 82.56 259 ASN A N 1
ATOM 2004 C CA . ASN A 1 259 ? 9.636 14.091 -4.384 1.00 82.56 259 ASN A CA 1
ATOM 2005 C C . ASN A 1 259 ? 8.957 13.273 -3.282 1.00 82.56 259 ASN A C 1
ATOM 2007 O O . ASN A 1 259 ? 9.558 12.334 -2.756 1.00 82.56 259 ASN A O 1
ATOM 2011 N N . GLY A 1 260 ? 7.688 13.573 -2.992 1.00 83.12 260 GLY A N 1
ATOM 2012 C CA . GLY A 1 260 ? 6.880 12.773 -2.082 1.00 83.12 260 GLY A CA 1
ATOM 2013 C C . GLY A 1 260 ? 6.766 11.329 -2.558 1.00 83.12 260 GLY A C 1
ATOM 2014 O O . GLY A 1 260 ? 6.986 10.413 -1.767 1.00 83.12 260 GLY A O 1
ATOM 2015 N N . ALA A 1 261 ? 6.514 11.106 -3.852 1.00 86.38 261 ALA A N 1
ATOM 2016 C CA . ALA A 1 261 ? 6.426 9.765 -4.425 1.00 86.38 261 ALA A CA 1
ATOM 2017 C C . ALA A 1 261 ? 7.712 8.946 -4.206 1.00 86.38 261 ALA A C 1
ATOM 2019 O O . ALA A 1 261 ? 7.630 7.814 -3.718 1.00 86.38 261 ALA A O 1
ATOM 2020 N N . ARG A 1 262 ? 8.896 9.525 -4.457 1.00 86.06 262 ARG A N 1
ATOM 2021 C CA . ARG A 1 262 ? 10.198 8.859 -4.249 1.00 86.06 262 ARG A CA 1
ATOM 2022 C C . ARG A 1 262 ? 10.378 8.383 -2.811 1.00 86.06 262 ARG A C 1
ATOM 2024 O O . ARG A 1 262 ? 10.768 7.236 -2.586 1.00 86.06 262 ARG A O 1
ATOM 2031 N N . ASP A 1 263 ? 10.029 9.221 -1.837 1.00 86.75 263 ASP A N 1
ATOM 2032 C CA . ASP A 1 263 ? 10.129 8.879 -0.416 1.00 86.75 263 ASP A CA 1
ATOM 2033 C C . ASP A 1 263 ? 9.190 7.733 -0.018 1.00 86.75 263 ASP A C 1
ATOM 2035 O O . ASP A 1 263 ? 9.539 6.902 0.828 1.00 86.75 263 ASP A O 1
ATOM 2039 N N . LYS A 1 264 ? 7.983 7.674 -0.601 1.00 86.62 264 LYS A N 1
ATOM 2040 C CA . LYS A 1 264 ? 7.025 6.585 -0.344 1.00 86.62 264 LYS A CA 1
ATOM 2041 C C . LYS A 1 264 ? 7.472 5.297 -1.023 1.00 86.62 264 LYS A C 1
ATOM 2043 O O . LYS A 1 264 ? 7.523 4.257 -0.363 1.00 86.62 264 LYS A O 1
ATOM 2048 N N . PHE A 1 265 ? 7.859 5.364 -2.296 1.00 86.06 265 PHE A N 1
ATOM 2049 C CA . PHE A 1 265 ? 8.317 4.200 -3.046 1.00 86.06 265 PHE A CA 1
ATOM 2050 C C . PHE A 1 265 ? 9.620 3.625 -2.493 1.00 86.06 265 PHE A C 1
ATOM 2052 O O . PHE A 1 265 ? 9.770 2.407 -2.447 1.00 86.06 265 PHE A O 1
ATOM 2059 N N . GLY A 1 266 ? 10.514 4.452 -1.949 1.00 82.31 266 GLY A N 1
ATOM 2060 C CA . GLY A 1 266 ? 11.720 3.975 -1.271 1.00 82.31 266 GLY A CA 1
ATOM 2061 C C . GLY A 1 266 ? 11.465 3.148 -0.011 1.00 82.31 266 GLY A C 1
ATOM 2062 O O . GLY A 1 266 ? 12.349 2.410 0.417 1.00 82.31 266 GLY A O 1
ATOM 2063 N N . ARG A 1 267 ? 10.259 3.208 0.568 1.00 82.44 267 ARG A N 1
ATOM 2064 C CA . ARG A 1 267 ? 9.868 2.362 1.707 1.00 82.44 267 ARG A CA 1
ATOM 2065 C C . ARG A 1 267 ? 9.311 1.004 1.283 1.00 82.44 267 ARG A C 1
ATOM 2067 O O . ARG A 1 267 ? 9.294 0.094 2.111 1.00 82.44 267 ARG A O 1
ATOM 2074 N N . CYS A 1 268 ? 8.857 0.852 0.036 1.00 82.38 268 CYS A N 1
ATOM 2075 C CA . CYS A 1 268 ? 8.311 -0.409 -0.478 1.00 82.38 268 CYS A CA 1
ATOM 2076 C C . CYS A 1 268 ? 9.230 -1.119 -1.483 1.00 82.38 268 CYS A C 1
ATOM 2078 O O . CYS A 1 268 ? 9.248 -2.348 -1.523 1.00 82.38 268 CYS A O 1
ATOM 2080 N N . LEU A 1 269 ? 10.004 -0.375 -2.275 1.00 79.81 269 LEU A N 1
ATOM 2081 C CA . LEU A 1 269 ? 10.947 -0.913 -3.251 1.00 79.81 269 LEU A CA 1
ATOM 2082 C C . LEU A 1 269 ? 12.314 -1.152 -2.605 1.00 79.81 269 LEU A C 1
ATOM 2084 O O . LEU A 1 269 ? 12.801 -0.355 -1.804 1.00 79.81 269 LEU A O 1
ATOM 2088 N N . LYS A 1 270 ? 12.958 -2.256 -2.982 1.00 76.38 270 LYS A N 1
ATOM 2089 C CA . LYS A 1 270 ? 14.327 -2.583 -2.570 1.00 76.38 270 LYS A CA 1
ATOM 2090 C C . LYS A 1 270 ? 15.232 -2.557 -3.790 1.00 76.38 270 LYS A C 1
ATOM 2092 O O . LYS A 1 270 ? 14.852 -3.065 -4.840 1.00 76.38 270 LYS A O 1
ATOM 2097 N N . ALA A 1 271 ? 16.423 -1.984 -3.635 1.00 72.12 271 ALA A N 1
ATOM 2098 C CA . ALA A 1 271 ? 17.421 -1.994 -4.694 1.00 72.12 271 ALA A CA 1
ATOM 2099 C C . ALA A 1 271 ? 17.850 -3.443 -5.011 1.00 72.12 271 ALA A C 1
ATOM 2101 O O . ALA A 1 271 ? 18.005 -4.247 -4.082 1.00 72.12 271 ALA A O 1
ATOM 2102 N N . PRO A 1 272 ? 18.045 -3.791 -6.293 1.00 64.50 272 PRO A N 1
ATOM 2103 C CA . PRO A 1 272 ? 18.442 -5.134 -6.691 1.00 64.50 272 PRO A CA 1
ATOM 2104 C C . PRO A 1 272 ? 19.844 -5.447 -6.161 1.00 64.50 272 PRO A C 1
ATOM 2106 O O . PRO A 1 272 ? 20.743 -4.607 -6.229 1.00 64.50 272 PRO A O 1
ATOM 2109 N N . SER A 1 273 ? 20.035 -6.663 -5.639 1.00 59.94 273 SER A N 1
ATOM 2110 C CA . SER A 1 273 ? 21.320 -7.101 -5.074 1.00 59.94 273 SER A CA 1
ATOM 2111 C C . SER A 1 273 ? 22.433 -7.174 -6.126 1.00 59.94 273 SER A C 1
ATOM 2113 O O . SER A 1 273 ? 23.561 -6.814 -5.814 1.00 59.94 273 SER A O 1
ATOM 2115 N N . ASP A 1 274 ? 22.102 -7.539 -7.373 1.00 67.62 274 ASP A N 1
ATOM 2116 C CA . ASP A 1 274 ? 23.001 -7.436 -8.528 1.00 67.62 274 ASP A CA 1
ATOM 2117 C C . ASP A 1 274 ? 22.294 -6.751 -9.701 1.00 67.62 274 ASP A C 1
ATOM 2119 O O . ASP A 1 274 ? 21.298 -7.245 -10.232 1.00 67.62 274 ASP A O 1
ATOM 2123 N N . LYS A 1 275 ? 22.864 -5.643 -10.179 1.00 67.88 275 LYS A N 1
ATOM 2124 C CA . LYS A 1 275 ? 22.324 -4.884 -11.321 1.00 67.88 275 LYS A CA 1
ATOM 2125 C C . LYS A 1 275 ? 22.496 -5.589 -12.675 1.00 67.88 275 LYS A C 1
ATOM 2127 O O . LYS A 1 275 ? 21.826 -5.226 -13.634 1.00 67.88 275 LYS A O 1
ATOM 2132 N N . ASN A 1 276 ? 23.373 -6.594 -12.752 1.00 62.16 276 ASN A N 1
ATOM 2133 C CA . ASN A 1 276 ? 23.698 -7.349 -13.970 1.00 62.16 276 ASN A CA 1
ATOM 2134 C C . ASN A 1 276 ? 22.833 -8.607 -14.185 1.00 62.16 276 ASN A C 1
ATOM 2136 O O . ASN A 1 276 ? 23.089 -9.359 -15.128 1.00 62.16 276 ASN A O 1
ATOM 2140 N N . GLN A 1 277 ? 21.850 -8.878 -13.320 1.00 68.38 277 GLN A N 1
ATOM 2141 C CA . GLN A 1 277 ? 20.960 -10.026 -13.501 1.00 68.38 277 GLN A CA 1
ATOM 2142 C C . GLN A 1 277 ? 20.134 -9.864 -14.786 1.00 68.38 277 GLN A C 1
ATOM 2144 O O . GLN A 1 277 ? 19.560 -8.812 -15.051 1.00 68.38 277 GLN A O 1
ATOM 2149 N N . THR A 1 278 ? 20.111 -10.918 -15.602 1.00 56.28 278 THR A N 1
ATOM 2150 C CA . THR A 1 278 ? 19.378 -10.984 -16.878 1.00 56.28 278 THR A CA 1
ATOM 2151 C C . THR A 1 278 ? 17.945 -11.479 -16.711 1.00 56.28 278 THR A C 1
ATOM 2153 O O . THR A 1 278 ? 17.100 -11.230 -17.568 1.00 56.28 278 THR A O 1
ATOM 2156 N N . SER A 1 279 ? 17.664 -12.193 -15.621 1.00 54.09 279 SER A N 1
ATOM 2157 C CA . SER A 1 279 ? 16.318 -12.584 -15.216 1.00 54.09 279 SER A CA 1
ATOM 2158 C C . SER A 1 279 ? 15.575 -11.359 -14.697 1.00 54.09 279 SER A C 1
ATOM 2160 O O . SER A 1 279 ? 16.064 -10.709 -13.779 1.00 54.09 279 SER A O 1
ATOM 2162 N N . ALA A 1 280 ? 14.410 -11.072 -15.287 1.00 51.44 280 ALA A N 1
ATOM 2163 C CA . ALA A 1 280 ? 13.538 -9.960 -14.928 1.00 51.44 280 ALA A CA 1
ATOM 2164 C C . ALA A 1 280 ? 13.120 -10.048 -13.452 1.00 51.44 280 ALA A C 1
ATOM 2166 O O . ALA A 1 280 ? 12.085 -10.607 -13.102 1.00 51.44 280 ALA A O 1
ATOM 2167 N N . SER A 1 281 ? 13.931 -9.475 -12.572 1.00 52.91 281 SER A N 1
ATOM 2168 C CA . SER A 1 281 ? 13.611 -9.180 -11.179 1.00 52.91 281 SER A CA 1
ATOM 2169 C C . SER A 1 281 ? 12.817 -7.873 -11.088 1.00 52.91 281 SER A C 1
ATOM 2171 O O . SER A 1 281 ? 12.940 -7.116 -10.128 1.00 52.91 281 SER A O 1
ATOM 2173 N N . GLN A 1 282 ? 11.979 -7.611 -12.097 1.00 56.47 282 GLN A N 1
ATOM 2174 C CA . GLN A 1 282 ? 11.059 -6.489 -12.104 1.00 56.47 282 GLN A CA 1
ATOM 2175 C C . GLN A 1 282 ? 10.037 -6.729 -11.001 1.00 56.47 282 GLN A C 1
ATOM 2177 O O . GLN A 1 282 ? 9.125 -7.548 -11.126 1.00 56.47 282 GLN A O 1
ATOM 2182 N N . SER A 1 283 ? 10.187 -6.013 -9.889 1.00 67.56 283 SER A N 1
ATOM 2183 C CA . SER A 1 283 ? 9.080 -5.843 -8.960 1.00 67.56 283 SER A CA 1
ATOM 2184 C C . SER A 1 283 ? 7.909 -5.299 -9.775 1.00 67.56 283 SER A C 1
ATOM 2186 O O . SER A 1 283 ? 8.054 -4.241 -10.380 1.00 67.56 283 SER A O 1
ATOM 2188 N N . ARG A 1 284 ? 6.776 -6.006 -9.812 1.00 78.12 284 ARG A N 1
ATOM 2189 C CA . ARG A 1 284 ? 5.568 -5.613 -10.563 1.00 78.12 284 ARG A CA 1
ATOM 2190 C C . ARG A 1 284 ? 5.211 -4.125 -10.395 1.00 78.12 284 ARG A C 1
ATOM 2192 O O . ARG A 1 284 ? 4.841 -3.472 -11.358 1.00 78.12 284 ARG A O 1
ATOM 2199 N N . LEU A 1 285 ? 5.443 -3.591 -9.195 1.00 80.06 285 LEU A N 1
ATOM 2200 C CA . LEU A 1 285 ? 5.286 -2.176 -8.854 1.00 80.06 285 LEU A CA 1
ATOM 2201 C C . LEU A 1 285 ? 6.121 -1.225 -9.730 1.00 80.06 285 LEU A C 1
ATOM 2203 O O . LEU A 1 285 ? 5.632 -0.174 -10.106 1.00 80.06 285 LEU A O 1
ATOM 2207 N N . LEU A 1 286 ? 7.364 -1.576 -10.075 1.00 82.25 286 LEU A N 1
ATOM 2208 C CA . LEU A 1 286 ? 8.220 -0.749 -10.934 1.00 82.25 286 LEU A CA 1
ATOM 2209 C C . LEU A 1 286 ? 7.645 -0.640 -12.350 1.00 82.25 286 LEU A C 1
ATOM 2211 O O . LEU A 1 286 ? 7.676 0.438 -12.928 1.00 82.25 286 LEU A O 1
ATOM 2215 N N . VAL A 1 287 ? 7.096 -1.732 -12.888 1.00 82.69 287 VAL A N 1
ATOM 2216 C CA . VAL A 1 287 ? 6.445 -1.721 -14.208 1.00 82.69 287 VAL A CA 1
ATOM 2217 C C . VAL A 1 287 ? 5.197 -0.844 -14.172 1.00 82.69 287 VAL A C 1
ATOM 2219 O O . VAL A 1 287 ? 5.041 0.001 -15.042 1.00 82.69 287 VAL A O 1
ATOM 2222 N N . GLU A 1 288 ? 4.368 -0.983 -13.134 1.00 82.75 288 GLU A N 1
ATOM 2223 C CA . GLU A 1 288 ? 3.165 -0.159 -12.945 1.00 82.75 288 GLU A CA 1
ATOM 2224 C C . GLU A 1 288 ? 3.510 1.339 -12.792 1.00 82.75 288 GLU A C 1
ATOM 2226 O O . GLU A 1 288 ? 2.809 2.189 -13.334 1.00 82.75 288 GLU A O 1
ATOM 2231 N N . ILE A 1 289 ? 4.614 1.683 -12.111 1.00 83.75 289 ILE A N 1
ATOM 2232 C CA . ILE A 1 289 ? 5.100 3.072 -12.000 1.00 83.75 289 ILE A CA 1
ATOM 2233 C C . ILE A 1 289 ? 5.537 3.616 -13.365 1.00 83.75 289 ILE A C 1
ATOM 2235 O O . ILE A 1 289 ? 5.174 4.737 -13.713 1.00 83.75 289 ILE A O 1
ATOM 2239 N N . LEU A 1 290 ? 6.318 2.846 -14.129 1.00 83.38 290 LEU A N 1
ATOM 2240 C CA . LEU A 1 290 ? 6.802 3.272 -15.446 1.00 83.38 290 LEU A CA 1
ATOM 2241 C C . LEU A 1 290 ? 5.648 3.432 -16.438 1.00 83.38 290 LEU A C 1
ATOM 2243 O O . LEU A 1 290 ? 5.570 4.453 -17.110 1.00 83.38 290 LEU A O 1
ATOM 2247 N N . GLU A 1 291 ? 4.712 2.480 -16.460 1.00 83.12 291 GLU A N 1
ATOM 2248 C CA . GLU A 1 291 ? 3.500 2.570 -17.276 1.00 83.12 291 GLU A CA 1
ATOM 2249 C C . GLU A 1 291 ? 2.683 3.811 -16.902 1.00 83.12 291 GLU A C 1
ATOM 2251 O O . GLU A 1 291 ? 2.276 4.567 -17.782 1.00 83.12 291 GLU A O 1
ATOM 2256 N N . PHE A 1 292 ? 2.505 4.087 -15.605 1.00 82.31 292 PHE A N 1
ATOM 2257 C CA . PHE A 1 292 ? 1.817 5.297 -15.164 1.00 82.31 292 PHE A CA 1
ATOM 2258 C C . PHE A 1 292 ? 2.513 6.566 -15.668 1.00 82.31 292 PHE A C 1
ATOM 2260 O O . PHE A 1 292 ? 1.862 7.423 -16.261 1.00 82.31 292 PHE A O 1
ATOM 2267 N N . LEU A 1 293 ? 3.830 6.680 -15.493 1.00 80.81 293 LEU A N 1
ATOM 2268 C CA . LEU A 1 293 ? 4.598 7.843 -15.947 1.00 80.81 293 LEU A CA 1
ATOM 2269 C C . LEU A 1 293 ? 4.569 8.013 -17.476 1.00 80.81 293 LEU A C 1
ATOM 2271 O O . LEU A 1 293 ? 4.545 9.149 -17.947 1.00 80.81 293 LEU A O 1
ATOM 2275 N N . ASP A 1 294 ? 4.487 6.920 -18.237 1.00 77.75 294 ASP A N 1
ATOM 2276 C CA . ASP A 1 294 ? 4.331 6.944 -19.696 1.00 77.75 294 ASP A CA 1
ATOM 2277 C C . ASP A 1 294 ? 2.932 7.388 -20.145 1.00 77.75 294 ASP A C 1
ATOM 2279 O O . ASP A 1 294 ? 2.781 7.983 -21.216 1.00 77.75 294 ASP A O 1
ATOM 2283 N N . THR A 1 295 ? 1.898 7.132 -19.333 1.00 78.00 295 THR A N 1
ATOM 2284 C CA . THR A 1 295 ? 0.542 7.642 -19.602 1.00 78.00 295 THR A CA 1
ATOM 2285 C C . THR A 1 295 ? 0.394 9.140 -19.339 1.00 78.00 295 THR A C 1
ATOM 2287 O O . THR A 1 295 ? -0.533 9.752 -19.873 1.00 78.00 295 THR A O 1
ATOM 2290 N N . ILE A 1 296 ? 1.294 9.755 -18.561 1.00 69.38 296 ILE A N 1
ATOM 2291 C CA . ILE A 1 296 ? 1.267 11.199 -18.310 1.00 69.38 296 ILE A CA 1
ATOM 2292 C C . ILE A 1 296 ? 1.751 11.920 -19.579 1.00 69.38 296 ILE A C 1
ATOM 2294 O O . ILE A 1 296 ? 2.909 11.765 -19.976 1.00 69.38 296 ILE A O 1
ATOM 2298 N N . PRO A 1 297 ? 0.913 12.750 -20.229 1.00 61.41 297 PRO A N 1
ATOM 2299 C CA . PRO A 1 297 ? 1.352 13.486 -21.401 1.00 61.41 297 PRO A CA 1
ATOM 2300 C C . PRO A 1 297 ? 2.486 14.442 -21.021 1.00 61.41 297 PRO A C 1
ATOM 2302 O O . PRO A 1 297 ? 2.343 15.260 -20.114 1.00 61.41 297 PRO A O 1
ATOM 2305 N N . SER A 1 298 ? 3.594 14.393 -21.771 1.00 56.31 298 SER A N 1
ATOM 2306 C CA . SER A 1 298 ? 4.763 15.278 -21.611 1.00 56.31 298 SER A CA 1
ATOM 2307 C C . SER A 1 298 ? 4.429 16.776 -21.737 1.00 56.31 298 SER A C 1
ATOM 2309 O O . SER A 1 298 ? 5.268 17.627 -21.460 1.00 56.31 298 SER A O 1
ATOM 2311 N N . SER A 1 299 ? 3.211 17.100 -22.177 1.00 51.47 299 SER A N 1
ATOM 2312 C CA . SER A 1 299 ? 2.685 18.441 -22.391 1.00 51.47 299 SER A CA 1
ATOM 2313 C C . SER A 1 299 ? 1.650 18.823 -21.321 1.00 51.47 299 SER A C 1
ATOM 2315 O O . SER A 1 299 ? 0.495 18.402 -21.383 1.00 51.47 299 SER A O 1
ATOM 2317 N N . GLY A 1 300 ? 2.061 19.666 -20.370 1.00 50.03 300 GLY A N 1
ATOM 2318 C CA . GLY A 1 300 ? 1.224 20.661 -19.675 1.00 50.03 300 GLY A CA 1
ATOM 2319 C C . GLY A 1 300 ? 0.170 20.198 -18.659 1.00 50.03 300 GLY A C 1
ATOM 2320 O O . GLY A 1 300 ? -0.267 21.024 -17.860 1.00 50.03 300 GLY A O 1
ATOM 2321 N N . PHE A 1 301 ? -0.242 18.927 -18.629 1.00 47.91 301 PHE A N 1
ATOM 2322 C CA . PHE A 1 301 ? -1.341 18.498 -17.748 1.00 47.91 301 PHE A CA 1
ATOM 2323 C C . PHE A 1 301 ? -0.955 18.527 -16.259 1.00 47.91 301 PHE A C 1
ATOM 2325 O O . PHE A 1 301 ? -1.761 18.921 -15.419 1.00 47.91 301 PHE A O 1
ATOM 2332 N N . THR A 1 302 ? 0.304 18.214 -15.934 1.00 54.25 302 THR A N 1
ATOM 2333 C CA . THR A 1 302 ? 0.813 18.282 -14.555 1.00 54.25 302 THR A CA 1
ATOM 2334 C C . THR A 1 302 ? 0.901 19.711 -14.041 1.00 54.25 302 THR A C 1
ATOM 2336 O O . THR A 1 302 ? 0.596 19.941 -12.879 1.00 54.25 302 THR A O 1
ATOM 2339 N N . GLU A 1 303 ? 1.253 20.685 -14.885 1.00 52.25 303 GLU A N 1
ATOM 2340 C CA . GLU A 1 303 ? 1.336 22.081 -14.445 1.00 52.25 303 GLU A CA 1
ATOM 2341 C C . GLU A 1 303 ? -0.064 22.644 -14.186 1.00 52.25 303 GLU A C 1
ATOM 2343 O O . GLU A 1 303 ? -0.290 23.272 -13.161 1.00 52.25 303 GLU A O 1
ATOM 2348 N N . ILE A 1 304 ? -1.045 22.333 -15.039 1.00 53.12 304 ILE A N 1
ATOM 2349 C CA . ILE A 1 304 ? -2.437 22.763 -14.839 1.00 53.12 304 ILE A CA 1
ATOM 2350 C C . ILE A 1 304 ? -3.034 22.129 -13.571 1.00 53.12 304 ILE A C 1
ATOM 2352 O O . ILE A 1 304 ? -3.708 22.813 -12.807 1.00 53.12 304 ILE A O 1
ATOM 2356 N N . GLN A 1 305 ? -2.759 20.852 -13.298 1.00 55.28 305 GLN A N 1
ATOM 2357 C CA . GLN A 1 305 ? -3.244 20.164 -12.095 1.00 55.28 305 GLN A CA 1
ATOM 2358 C C . GLN A 1 305 ? -2.526 20.628 -10.811 1.00 55.28 305 GLN A C 1
ATOM 2360 O O . GLN A 1 305 ? -3.155 20.749 -9.756 1.00 55.28 305 GLN A O 1
ATOM 2365 N N . ARG A 1 306 ? -1.239 20.985 -10.911 1.00 52.94 306 ARG A N 1
ATOM 2366 C CA . ARG A 1 306 ? -0.461 21.615 -9.832 1.00 52.94 306 ARG A CA 1
ATOM 2367 C C . ARG A 1 306 ? -0.955 23.035 -9.530 1.00 52.94 306 ARG A C 1
ATOM 2369 O O . ARG A 1 306 ? -1.063 23.399 -8.366 1.00 52.94 306 ARG A O 1
ATOM 2376 N N . LEU A 1 307 ? -1.324 23.804 -10.558 1.00 52.41 307 LEU A N 1
ATOM 2377 C CA . LEU A 1 307 ? -1.914 25.144 -10.433 1.00 52.41 307 LEU A CA 1
ATOM 2378 C C . LEU A 1 307 ? -3.358 25.105 -9.902 1.00 52.41 307 LEU A C 1
ATOM 2380 O O . LEU A 1 307 ? -3.758 25.992 -9.162 1.00 52.41 307 LEU A O 1
ATOM 2384 N N . LEU A 1 308 ? -4.139 24.069 -10.223 1.00 55.31 308 LEU A N 1
ATOM 2385 C CA . LEU A 1 308 ? -5.475 23.852 -9.643 1.00 55.31 308 LEU A CA 1
ATOM 2386 C C . LEU A 1 308 ? -5.429 23.465 -8.156 1.00 55.31 308 LEU A C 1
ATOM 2388 O O . LEU A 1 308 ? -6.429 23.616 -7.457 1.00 55.31 308 LEU A O 1
ATOM 2392 N N . SER A 1 309 ? -4.282 22.978 -7.679 1.00 56.72 309 SER A N 1
ATOM 2393 C CA . SER A 1 309 ? -4.063 22.635 -6.271 1.00 56.72 309 SER A CA 1
ATOM 2394 C C . SER A 1 309 ? -3.681 23.851 -5.413 1.00 56.72 309 SER A C 1
ATOM 2396 O O . SER A 1 309 ? -3.739 23.755 -4.189 1.00 56.72 309 SER A O 1
ATOM 2398 N N . ASP A 1 310 ? -3.326 24.986 -6.033 1.00 53.16 310 ASP A N 1
ATOM 2399 C CA . ASP A 1 310 ? -2.869 26.200 -5.348 1.00 53.16 310 ASP A CA 1
ATOM 2400 C C . ASP A 1 310 ? -3.602 27.463 -5.874 1.00 53.16 310 ASP A C 1
ATOM 2402 O O . ASP A 1 310 ? -3.301 27.953 -6.968 1.00 53.16 310 ASP A O 1
ATOM 2406 N N . PRO A 1 311 ? -4.590 28.011 -5.137 1.00 53.53 311 PRO A N 1
ATOM 2407 C CA . PRO A 1 311 ? -5.508 29.037 -5.646 1.00 53.53 311 PRO A CA 1
ATOM 2408 C C . PRO A 1 311 ? -4.863 30.397 -5.981 1.00 53.53 311 PRO A C 1
ATOM 2410 O O . PRO A 1 311 ? -5.494 31.207 -6.660 1.00 53.53 311 PRO A O 1
ATOM 2413 N N . GLU A 1 312 ? -3.622 30.666 -5.561 1.00 55.09 312 GLU A N 1
ATOM 2414 C CA . GLU A 1 312 ? -2.914 31.924 -5.862 1.00 55.09 312 GLU A CA 1
ATOM 2415 C C . GLU A 1 312 ? -2.273 31.957 -7.262 1.00 55.09 312 GLU A C 1
ATOM 2417 O O . GLU A 1 312 ? -1.942 33.029 -7.771 1.00 55.09 312 GLU A O 1
ATOM 2422 N N . SER A 1 313 ? -2.152 30.810 -7.937 1.00 51.06 313 SER A N 1
ATOM 2423 C CA . SER A 1 313 ? -1.382 30.691 -9.186 1.00 51.06 313 SER A CA 1
ATOM 2424 C C . SER A 1 313 ? -2.224 30.830 -10.472 1.00 51.06 313 SER A C 1
ATOM 2426 O O . SER A 1 313 ? -1.739 30.620 -11.584 1.00 51.06 313 SER A O 1
ATOM 2428 N N . ILE A 1 314 ? -3.504 31.200 -10.344 1.00 52.09 314 ILE A N 1
ATOM 2429 C CA . ILE A 1 314 ? -4.507 31.216 -11.431 1.00 52.09 314 ILE A CA 1
ATOM 2430 C C . ILE A 1 314 ? -4.241 32.309 -12.495 1.00 52.09 314 ILE A C 1
ATOM 2432 O O . ILE A 1 314 ? -4.803 32.264 -13.593 1.00 52.09 314 ILE A O 1
ATOM 2436 N N . CYS A 1 315 ? -3.357 33.274 -12.232 1.00 51.38 315 CYS A N 1
ATOM 2437 C CA . CYS A 1 315 ? -3.118 34.409 -13.131 1.00 51.38 315 CYS A CA 1
ATOM 2438 C C . CYS A 1 315 ? -2.372 34.062 -14.440 1.00 51.38 315 CYS A C 1
ATOM 2440 O O . CYS A 1 315 ? -2.511 34.805 -15.412 1.00 51.38 315 CYS A O 1
ATOM 2442 N N . ASP A 1 316 ? -1.665 32.928 -14.522 1.00 50.22 316 ASP A N 1
ATOM 2443 C CA . ASP A 1 316 ? -0.747 32.629 -15.642 1.00 50.22 316 ASP A CA 1
ATOM 2444 C C . ASP A 1 316 ? -1.279 31.632 -16.692 1.00 50.22 316 ASP A C 1
ATOM 2446 O O . ASP A 1 316 ? -0.577 31.258 -17.636 1.00 50.22 316 ASP A O 1
ATOM 2450 N N . ILE A 1 317 ? -2.556 31.241 -16.606 1.00 52.19 317 ILE A N 1
ATOM 2451 C CA . ILE A 1 317 ? -3.168 30.206 -17.468 1.00 52.19 317 ILE A CA 1
ATOM 2452 C C . ILE A 1 317 ? -3.112 30.564 -18.969 1.00 52.19 317 ILE A C 1
ATOM 2454 O O . ILE A 1 317 ? -3.081 29.679 -19.826 1.00 52.19 317 ILE A O 1
ATOM 2458 N N . LYS A 1 318 ? -3.051 31.854 -19.328 1.00 45.38 318 LYS A N 1
ATOM 2459 C CA . LYS A 1 318 ? -3.038 32.290 -20.738 1.00 45.38 318 LYS A CA 1
ATOM 2460 C C . LYS A 1 318 ? -1.721 32.025 -21.477 1.00 45.38 318 LYS A C 1
ATOM 2462 O O . LYS A 1 318 ? -1.734 32.038 -22.705 1.00 45.38 318 LYS A O 1
ATOM 2467 N N . THR A 1 319 ? -0.619 31.754 -20.778 1.00 46.56 319 THR A N 1
ATOM 2468 C CA . THR A 1 319 ? 0.713 31.629 -21.403 1.00 46.56 319 THR A CA 1
ATOM 2469 C C . THR A 1 319 ? 1.064 30.182 -21.796 1.00 46.56 319 THR A C 1
ATOM 2471 O O . THR A 1 319 ? 1.973 29.964 -22.589 1.00 46.56 319 THR A O 1
ATOM 2474 N N . LEU A 1 320 ? 0.322 29.180 -21.303 1.00 47.03 320 LEU A N 1
ATOM 2475 C CA . LEU A 1 320 ? 0.687 27.753 -21.403 1.00 47.03 320 LEU A CA 1
ATOM 2476 C C . LEU A 1 320 ? 0.003 26.969 -22.541 1.00 47.03 320 LEU A C 1
ATOM 2478 O O . LEU A 1 320 ? 0.307 25.799 -22.751 1.00 47.03 320 LEU A O 1
ATOM 2482 N N . LEU A 1 321 ? -0.899 27.590 -23.305 1.00 43.59 321 LEU A N 1
ATOM 2483 C CA . LEU A 1 321 ? -1.659 26.937 -24.387 1.00 43.59 321 LEU A CA 1
ATOM 2484 C C . LEU A 1 321 ? -0.887 26.779 -25.711 1.00 43.59 321 LEU A C 1
ATOM 2486 O O . LEU A 1 321 ? -1.497 26.494 -26.740 1.00 43.59 321 LEU A O 1
ATOM 2490 N N . ILE A 1 322 ? 0.438 26.949 -25.715 1.00 42.19 322 ILE A N 1
ATOM 2491 C CA . ILE A 1 322 ? 1.257 26.725 -26.912 1.00 42.19 322 ILE A CA 1
ATOM 2492 C C . ILE A 1 322 ? 1.606 25.229 -26.979 1.00 42.19 322 ILE A C 1
ATOM 2494 O O . ILE A 1 322 ? 2.357 24.752 -26.127 1.00 42.19 322 ILE A O 1
ATOM 2498 N N . PRO A 1 323 ? 1.115 24.465 -27.974 1.00 39.38 323 PRO A N 1
ATOM 2499 C CA . PRO A 1 323 ? 1.529 23.081 -28.154 1.00 39.38 323 PRO A CA 1
ATOM 2500 C C . PRO A 1 323 ? 2.979 23.089 -28.647 1.00 39.38 323 PRO A C 1
ATOM 2502 O O . PRO A 1 323 ? 3.246 23.492 -29.781 1.00 39.38 323 PRO A O 1
ATOM 2505 N N . SER A 1 324 ? 3.931 22.671 -27.812 1.00 41.53 324 SER A N 1
ATOM 2506 C CA . SER A 1 324 ? 5.298 22.446 -28.274 1.00 41.53 324 SER A CA 1
ATOM 2507 C C . SER A 1 324 ? 5.335 21.145 -29.082 1.00 41.53 324 SER A C 1
ATOM 2509 O O . SER A 1 324 ? 5.319 20.031 -28.565 1.00 41.53 324 SER A O 1
ATOM 2511 N N . VAL A 1 325 ? 5.314 21.306 -30.402 1.00 40.91 325 VAL A N 1
ATOM 2512 C CA . VAL A 1 325 ? 5.530 20.234 -31.373 1.00 40.91 325 VAL A CA 1
ATOM 2513 C C . VAL A 1 325 ? 7.017 19.876 -31.353 1.00 40.91 325 VAL A C 1
ATOM 2515 O O . VAL A 1 325 ? 7.848 20.709 -31.702 1.00 40.91 325 VAL A O 1
ATOM 2518 N N . GLY A 1 326 ? 7.358 18.650 -30.949 1.00 40.78 326 GLY A N 1
ATOM 2519 C CA . GLY A 1 326 ? 8.708 18.101 -31.112 1.00 40.78 326 GLY A CA 1
ATOM 2520 C C . GLY A 1 326 ? 8.983 16.877 -30.237 1.00 40.78 326 GLY A C 1
ATOM 2521 O O . GLY A 1 326 ? 8.837 16.937 -29.018 1.00 40.78 326 GLY A O 1
ATOM 2522 N N . GLU A 1 327 ? 9.418 15.774 -30.854 1.00 43.62 327 GLU A N 1
ATOM 2523 C CA . GLU A 1 327 ? 9.898 14.555 -30.176 1.00 43.62 327 GLU A CA 1
ATOM 2524 C C . GLU A 1 327 ? 11.080 14.829 -29.225 1.00 43.62 327 GLU A C 1
ATOM 2526 O O . GLU A 1 327 ? 11.253 14.118 -28.237 1.00 43.62 327 GLU A O 1
ATOM 2531 N N . GLU A 1 328 ? 11.839 15.906 -29.454 1.00 42.47 328 GLU A N 1
ATOM 2532 C CA . GLU A 1 328 ? 12.974 16.317 -28.616 1.00 42.47 328 GLU A CA 1
ATOM 2533 C C . GLU A 1 328 ? 12.556 16.785 -27.209 1.00 42.47 328 GLU A C 1
ATOM 2535 O O . GLU A 1 328 ? 13.260 16.506 -26.242 1.00 42.47 328 GLU A O 1
ATOM 2540 N N . ASN A 1 329 ? 11.364 17.372 -27.040 1.00 47.41 329 ASN A N 1
ATOM 2541 C CA . ASN A 1 329 ? 10.887 17.831 -25.725 1.00 47.41 329 ASN A CA 1
ATOM 2542 C C . ASN A 1 329 ? 10.403 16.691 -24.812 1.00 47.41 329 ASN A C 1
ATOM 2544 O O . ASN A 1 329 ? 10.238 16.889 -23.608 1.00 47.41 329 ASN A O 1
ATOM 2548 N N . ARG A 1 330 ? 10.188 15.475 -25.340 1.00 50.22 330 ARG A N 1
ATOM 2549 C CA . ARG A 1 330 ? 9.852 14.308 -24.501 1.00 50.22 330 ARG A CA 1
ATOM 2550 C C . ARG A 1 330 ? 11.039 13.856 -23.655 1.00 50.22 330 ARG A C 1
ATOM 2552 O O . ARG A 1 330 ? 10.849 13.387 -22.535 1.00 50.22 330 ARG A O 1
ATOM 2559 N N . ILE A 1 331 ? 12.249 14.044 -24.177 1.00 51.03 331 ILE A N 1
ATOM 2560 C CA . ILE A 1 331 ? 13.516 13.610 -23.578 1.00 51.03 331 ILE A CA 1
ATOM 2561 C C . ILE A 1 331 ? 13.873 14.417 -22.318 1.00 51.03 331 ILE A C 1
ATOM 2563 O O . ILE A 1 331 ? 14.590 13.918 -21.452 1.00 51.03 331 ILE A O 1
ATOM 2567 N N . GLU A 1 332 ? 13.361 15.639 -22.195 1.00 55.44 332 GLU A N 1
ATOM 2568 C CA . GLU A 1 332 ? 13.562 16.505 -21.025 1.00 55.44 332 GLU A CA 1
ATOM 2569 C C . GLU A 1 332 ? 12.305 16.637 -20.161 1.00 55.44 332 GLU A C 1
ATOM 2571 O O . GLU A 1 332 ? 12.307 17.356 -19.163 1.00 55.44 332 GLU A O 1
ATOM 2576 N N . SER A 1 333 ? 11.232 15.924 -20.512 1.00 67.75 333 SER A N 1
ATOM 2577 C CA . SER A 1 333 ? 10.000 15.959 -19.733 1.00 67.75 333 SER A CA 1
ATOM 2578 C C . SER A 1 333 ? 10.238 15.409 -18.321 1.00 67.75 333 SER A C 1
ATOM 2580 O O . SER A 1 333 ? 10.932 14.405 -18.133 1.00 67.75 333 SER A O 1
ATOM 2582 N N . MET A 1 334 ? 9.655 16.063 -17.313 1.00 72.19 334 MET A N 1
ATOM 2583 C CA . MET A 1 334 ? 9.772 15.624 -15.916 1.00 72.19 334 MET A CA 1
ATOM 2584 C C . MET A 1 334 ? 9.402 14.145 -15.692 1.00 72.19 334 MET A C 1
ATOM 2586 O O . MET A 1 334 ? 10.150 13.472 -14.982 1.00 72.19 334 MET A O 1
ATOM 2590 N N . PRO A 1 335 ? 8.348 13.586 -16.329 1.00 75.00 335 PRO A N 1
ATOM 2591 C CA . PRO A 1 335 ? 8.033 12.161 -16.206 1.00 75.00 335 PRO A CA 1
ATOM 2592 C C . PRO A 1 335 ? 9.165 11.248 -16.695 1.00 75.00 335 PRO A C 1
ATOM 2594 O O . PRO A 1 335 ? 9.476 10.254 -16.048 1.00 75.00 335 PRO A O 1
ATOM 2597 N N . TYR A 1 336 ? 9.851 11.612 -17.783 1.00 78.81 336 TYR A N 1
ATOM 2598 C CA . TYR A 1 336 ? 10.975 10.828 -18.301 1.00 78.81 336 TYR A CA 1
ATOM 2599 C C . TYR A 1 336 ? 12.177 10.837 -17.343 1.00 78.81 336 TYR A C 1
ATOM 2601 O O . TYR A 1 336 ? 12.797 9.798 -17.106 1.00 78.81 336 TYR A O 1
ATOM 2609 N N . GLN A 1 337 ? 12.493 11.991 -16.746 1.00 80.25 337 GLN A N 1
ATOM 2610 C CA . GLN A 1 337 ? 13.542 12.078 -15.721 1.00 80.25 337 GLN A CA 1
ATOM 2611 C C . GLN A 1 337 ? 13.198 11.235 -14.485 1.00 80.25 337 GLN A C 1
ATOM 2613 O O . GLN A 1 337 ? 14.082 10.615 -13.888 1.00 80.25 337 GLN A O 1
ATOM 2618 N N . GLU A 1 338 ? 11.916 11.167 -14.134 1.00 82.62 338 GLU A N 1
ATOM 2619 C CA . GLU A 1 338 ? 11.418 10.351 -13.034 1.00 82.62 338 GLU A CA 1
ATOM 2620 C C . GLU A 1 338 ? 11.508 8.843 -13.335 1.00 82.62 338 GLU A C 1
ATOM 2622 O O . GLU A 1 338 ? 12.000 8.080 -12.499 1.00 82.62 338 GLU A O 1
ATOM 2627 N N . CYS A 1 339 ? 11.156 8.409 -14.551 1.00 82.56 339 CYS A N 1
ATOM 2628 C CA . CYS A 1 339 ? 11.368 7.028 -15.001 1.00 82.56 339 CYS A CA 1
ATOM 2629 C C . CYS A 1 339 ? 12.841 6.618 -14.874 1.00 82.56 339 CYS A C 1
ATOM 2631 O O . CYS A 1 339 ? 13.159 5.560 -14.324 1.00 82.56 339 CYS A O 1
ATOM 2633 N N . LEU A 1 340 ? 13.759 7.483 -15.324 1.00 81.56 340 LEU A N 1
ATOM 2634 C CA . LEU A 1 340 ? 15.198 7.244 -15.203 1.00 81.56 340 LEU A CA 1
ATOM 2635 C C . LEU A 1 340 ? 15.655 7.154 -13.741 1.00 81.56 340 LEU A C 1
ATOM 2637 O O . LEU A 1 340 ? 16.536 6.349 -13.432 1.00 81.56 340 LEU A O 1
ATOM 2641 N N . TYR A 1 341 ? 15.069 7.941 -12.836 1.00 84.62 341 TYR A N 1
ATOM 2642 C CA . TYR A 1 341 ? 15.370 7.861 -11.407 1.00 84.62 341 TYR A CA 1
ATOM 2643 C C . TYR A 1 341 ? 14.972 6.502 -10.816 1.00 84.62 341 TYR A C 1
ATOM 2645 O O . TYR A 1 341 ? 15.800 5.852 -10.164 1.00 84.62 341 TYR A O 1
ATOM 2653 N N . TYR A 1 342 ? 13.738 6.046 -11.061 1.00 83.44 342 TYR A N 1
ATOM 2654 C CA . TYR A 1 342 ? 13.261 4.761 -10.539 1.00 83.44 342 TYR A CA 1
ATOM 2655 C C . TYR A 1 342 ? 14.033 3.586 -11.124 1.00 83.44 342 TYR A C 1
ATOM 2657 O O . TYR A 1 342 ? 14.428 2.686 -10.380 1.00 83.44 342 TYR A O 1
ATOM 2665 N N . LEU A 1 343 ? 14.331 3.625 -12.423 1.00 82.25 343 LEU A N 1
ATOM 2666 C CA . LEU A 1 343 ? 15.183 2.630 -13.058 1.00 82.25 343 LEU A CA 1
ATOM 2667 C C . LEU A 1 343 ? 16.566 2.619 -12.405 1.00 82.25 343 LEU A C 1
ATOM 2669 O O . LEU A 1 343 ? 16.997 1.571 -11.932 1.00 82.25 343 LEU A O 1
ATOM 2673 N N . LYS A 1 344 ? 17.243 3.766 -12.269 1.00 81.62 344 LYS A N 1
ATOM 2674 C CA . LYS A 1 344 ? 18.612 3.830 -11.715 1.00 81.62 344 LYS A CA 1
ATOM 2675 C C . LYS A 1 344 ? 18.707 3.300 -10.287 1.00 81.62 344 LYS A C 1
ATOM 2677 O O . LYS A 1 344 ? 19.730 2.711 -9.903 1.00 81.62 344 LYS A O 1
ATOM 2682 N N . THR A 1 345 ? 17.656 3.540 -9.513 1.00 78.62 345 THR A N 1
ATOM 2683 C CA . THR A 1 345 ? 17.603 3.250 -8.080 1.00 78.62 345 THR A CA 1
ATOM 2684 C C . THR A 1 345 ? 17.125 1.823 -7.799 1.00 78.62 345 THR A C 1
ATOM 2686 O O . THR A 1 345 ? 17.703 1.156 -6.939 1.00 78.62 345 THR A O 1
ATOM 2689 N N . TYR A 1 346 ? 16.131 1.325 -8.542 1.00 79.88 346 TYR A N 1
ATOM 2690 C CA . TYR A 1 346 ? 15.446 0.056 -8.254 1.00 79.88 346 TYR A CA 1
ATOM 2691 C C . TYR A 1 346 ? 15.471 -0.966 -9.400 1.00 79.88 346 TYR A C 1
ATOM 2693 O O . TYR A 1 346 ? 15.147 -2.128 -9.176 1.00 79.88 346 TYR A O 1
ATOM 2701 N N . GLY A 1 347 ? 15.859 -0.570 -10.611 1.00 76.56 347 GLY A N 1
ATOM 2702 C CA . GLY A 1 347 ? 15.930 -1.439 -11.785 1.00 76.56 347 GLY A CA 1
ATOM 2703 C C . GLY A 1 347 ? 17.305 -2.075 -12.006 1.00 76.56 347 GLY A C 1
ATOM 2704 O O . GLY A 1 347 ? 18.349 -1.555 -11.596 1.00 76.56 347 GLY A O 1
ATOM 2705 N N . SER A 1 348 ? 17.309 -3.210 -12.704 1.00 80.94 348 SER A N 1
ATOM 2706 C CA . SER A 1 348 ? 18.519 -3.817 -13.266 1.00 80.94 348 SER A CA 1
ATOM 2707 C C . SER A 1 348 ? 18.977 -3.072 -14.529 1.00 80.94 348 SER A C 1
ATOM 2709 O O . SER A 1 348 ? 18.240 -2.271 -15.112 1.00 80.94 348 SER A O 1
ATOM 2711 N N . TYR A 1 349 ? 20.198 -3.334 -15.000 1.00 78.94 349 TYR A N 1
ATOM 2712 C CA . TYR A 1 349 ? 20.666 -2.800 -16.284 1.00 78.94 349 TYR A CA 1
ATOM 2713 C C . TYR A 1 349 ? 19.846 -3.333 -17.464 1.00 78.94 349 TYR A C 1
ATOM 2715 O O . TYR A 1 349 ? 19.650 -2.618 -18.445 1.00 78.94 349 TYR A O 1
ATOM 2723 N N . MET A 1 350 ? 19.306 -4.550 -17.342 1.00 76.25 350 MET A N 1
ATOM 2724 C CA . MET A 1 350 ? 18.368 -5.109 -18.315 1.00 76.25 350 MET A CA 1
ATOM 2725 C C . MET A 1 350 ? 17.081 -4.277 -18.392 1.00 76.25 350 MET A C 1
ATOM 2727 O O . MET A 1 350 ? 16.605 -3.991 -19.488 1.00 76.25 350 MET A O 1
ATOM 2731 N N . ASP A 1 351 ? 16.549 -3.836 -17.250 1.00 76.62 351 ASP A N 1
ATOM 2732 C CA . ASP A 1 351 ? 15.314 -3.041 -17.194 1.00 76.62 351 ASP A CA 1
ATOM 2733 C C . ASP A 1 351 ? 15.493 -1.661 -17.826 1.00 76.62 351 ASP A C 1
ATOM 2735 O O . ASP A 1 351 ? 14.639 -1.218 -18.590 1.00 76.62 351 ASP A O 1
ATOM 2739 N N . HIS A 1 352 ? 16.639 -1.018 -17.586 1.00 78.38 352 HIS A N 1
ATOM 2740 C CA . HIS A 1 352 ? 16.980 0.251 -18.234 1.00 78.38 352 HIS A CA 1
ATOM 2741 C C . HIS A 1 352 ? 17.052 0.118 -19.751 1.00 78.38 352 HIS A C 1
ATOM 2743 O O . HIS A 1 352 ? 16.510 0.947 -20.478 1.00 78.38 352 HIS A O 1
ATOM 2749 N N . ILE A 1 353 ? 17.725 -0.926 -20.237 1.00 78.50 353 ILE A N 1
ATOM 2750 C CA . ILE A 1 353 ? 17.867 -1.184 -21.671 1.00 78.50 353 ILE A CA 1
ATOM 2751 C C . ILE A 1 353 ? 16.503 -1.493 -22.298 1.00 78.50 353 ILE A C 1
ATOM 2753 O O . ILE A 1 353 ? 16.194 -0.978 -23.372 1.00 78.50 353 ILE A O 1
ATOM 2757 N N . CYS A 1 354 ? 15.667 -2.288 -21.625 1.00 78.62 354 CYS A N 1
ATOM 2758 C CA . CYS A 1 354 ? 14.307 -2.577 -22.071 1.00 78.62 354 CYS A CA 1
ATOM 2759 C C . CYS A 1 354 ? 13.444 -1.313 -22.152 1.00 78.62 354 CYS A C 1
ATOM 2761 O O . CYS A 1 354 ? 12.763 -1.137 -23.161 1.00 78.62 354 CYS A O 1
ATOM 2763 N N . PHE A 1 355 ? 13.516 -0.428 -21.154 1.00 79.88 355 PHE A N 1
ATOM 2764 C CA . PHE A 1 355 ? 12.816 0.859 -21.156 1.00 79.88 355 PHE A CA 1
ATOM 2765 C C . PHE A 1 355 ? 13.287 1.757 -22.309 1.00 79.88 355 PHE A C 1
ATOM 2767 O O . PHE A 1 355 ? 12.488 2.195 -23.134 1.00 79.88 355 PHE A O 1
ATOM 2774 N N . LEU A 1 356 ? 14.601 1.964 -22.453 1.00 79.25 356 LEU A N 1
ATOM 2775 C CA . LEU A 1 356 ? 15.152 2.785 -23.540 1.00 79.25 356 LEU A CA 1
ATOM 2776 C C . LEU A 1 356 ? 14.768 2.239 -24.922 1.00 79.25 356 LEU A C 1
ATOM 2778 O O . LEU A 1 356 ? 14.490 3.016 -25.834 1.00 79.25 356 LEU A O 1
ATOM 2782 N N . ARG A 1 357 ? 14.694 0.912 -25.070 1.00 75.94 357 ARG A N 1
ATOM 2783 C CA . ARG A 1 357 ? 14.211 0.256 -26.290 1.00 75.94 357 ARG A CA 1
ATOM 2784 C C . ARG A 1 357 ? 12.718 0.490 -26.527 1.00 75.94 357 ARG A C 1
ATOM 2786 O O . ARG A 1 357 ? 12.342 0.761 -27.663 1.00 75.94 357 ARG A O 1
ATOM 2793 N N . GLN A 1 358 ? 11.875 0.374 -25.498 1.00 75.38 358 GLN A N 1
ATOM 2794 C CA . GLN A 1 358 ? 10.426 0.612 -25.608 1.00 75.38 358 GLN A CA 1
ATOM 2795 C C . GLN A 1 358 ? 10.115 2.021 -26.128 1.00 75.38 358 GLN A C 1
ATOM 2797 O O . GLN A 1 358 ? 9.181 2.182 -26.907 1.00 75.38 358 GLN A O 1
ATOM 2802 N N . HIS A 1 359 ? 10.954 3.005 -25.799 1.00 74.00 359 HIS A N 1
ATOM 2803 C CA . HIS A 1 359 ? 10.851 4.375 -26.313 1.00 74.00 359 HIS A CA 1
ATOM 2804 C C . HIS A 1 359 ? 11.717 4.667 -27.552 1.00 74.00 359 HIS A C 1
ATOM 2806 O O . HIS A 1 359 ? 11.915 5.827 -27.902 1.00 74.00 359 HIS A O 1
ATOM 2812 N N . SER A 1 360 ? 12.258 3.639 -28.216 1.00 73.88 360 SER A N 1
ATOM 2813 C CA . SER A 1 360 ? 13.085 3.759 -29.430 1.00 73.88 360 SER A CA 1
ATOM 2814 C C . SER A 1 360 ? 14.388 4.570 -29.276 1.00 73.88 360 SER A C 1
ATOM 2816 O O . SER A 1 360 ? 15.005 4.953 -30.272 1.00 73.88 360 SER A O 1
ATOM 2818 N N . TYR A 1 361 ? 14.886 4.772 -28.051 1.00 79.06 361 TYR A N 1
ATOM 2819 C CA . TYR A 1 361 ? 16.149 5.468 -27.767 1.00 79.06 361 TYR A CA 1
ATOM 2820 C C . TYR A 1 361 ? 17.369 4.542 -27.897 1.00 79.06 361 TYR A C 1
ATOM 2822 O O . TYR A 1 361 ? 18.134 4.338 -26.949 1.00 79.06 361 TYR A O 1
ATOM 2830 N N . TRP A 1 362 ? 17.583 4.001 -29.097 1.00 77.12 362 TRP A N 1
ATOM 2831 C CA . TRP A 1 362 ? 18.665 3.053 -29.386 1.00 77.12 362 TRP A CA 1
ATOM 2832 C C . TRP A 1 362 ? 20.061 3.612 -29.082 1.00 77.12 362 TRP A C 1
ATOM 2834 O O . TRP A 1 362 ? 20.858 2.934 -28.438 1.00 77.12 362 TRP A O 1
ATOM 2844 N N . MET A 1 363 ? 20.338 4.865 -29.457 1.00 76.31 363 MET A N 1
ATOM 2845 C CA . MET A 1 363 ? 21.630 5.515 -29.198 1.00 76.31 363 MET A CA 1
ATOM 2846 C C . MET A 1 363 ? 21.974 5.544 -27.701 1.00 76.31 363 MET A C 1
ATOM 2848 O O . MET A 1 363 ? 23.067 5.156 -27.292 1.00 76.31 363 MET A O 1
ATOM 2852 N N . LYS A 1 364 ? 21.012 5.950 -26.864 1.00 77.94 364 LYS A N 1
ATOM 2853 C CA . LYS A 1 364 ? 21.197 6.045 -25.410 1.00 77.94 364 LYS A CA 1
ATOM 2854 C C . LYS A 1 364 ? 21.297 4.675 -24.753 1.00 77.94 364 LYS A C 1
ATOM 2856 O O . LYS A 1 364 ? 22.050 4.528 -23.799 1.00 77.94 364 LYS A O 1
ATOM 2861 N N . ALA A 1 365 ? 20.573 3.675 -25.256 1.00 78.81 365 ALA A N 1
ATOM 2862 C CA . ALA A 1 365 ? 20.657 2.308 -24.743 1.00 78.81 365 ALA A CA 1
ATOM 2863 C C . ALA A 1 365 ? 22.050 1.703 -24.970 1.00 78.81 365 ALA A C 1
ATOM 2865 O O . ALA A 1 365 ? 22.618 1.065 -24.084 1.00 78.81 365 ALA A O 1
ATOM 2866 N N . VAL A 1 366 ? 22.615 1.959 -26.148 1.00 77.88 366 VAL A N 1
ATOM 2867 C CA . VAL A 1 366 ? 23.962 1.541 -26.539 1.00 77.88 366 VAL A CA 1
ATOM 2868 C C . VAL A 1 366 ? 25.014 2.295 -25.714 1.00 77.88 366 VAL A C 1
ATOM 2870 O O . VAL A 1 366 ? 25.896 1.671 -25.128 1.00 77.88 366 VAL A O 1
ATOM 2873 N N . GLN A 1 367 ? 24.869 3.613 -25.558 1.00 81.44 367 GLN A N 1
ATOM 2874 C CA . GLN A 1 367 ? 25.738 4.415 -24.694 1.00 81.44 367 GLN A CA 1
ATOM 2875 C C . GLN A 1 367 ? 25.698 3.951 -23.225 1.00 81.44 367 GLN A C 1
ATOM 2877 O O . GLN A 1 367 ? 26.745 3.726 -22.624 1.00 81.44 367 GLN A O 1
ATOM 2882 N N . PHE A 1 368 ? 24.507 3.706 -22.669 1.00 80.31 368 PHE A N 1
ATOM 2883 C CA . PHE A 1 368 ? 24.325 3.201 -21.304 1.00 80.31 368 PHE A CA 1
ATOM 2884 C C . PHE A 1 368 ? 25.028 1.853 -21.086 1.00 80.31 368 PHE A C 1
ATOM 2886 O O . PHE A 1 368 ? 25.617 1.622 -20.028 1.00 80.31 368 PHE A O 1
ATOM 2893 N N . ALA A 1 369 ? 25.007 0.969 -22.090 1.00 80.06 369 ALA A N 1
ATOM 2894 C CA . ALA A 1 369 ? 25.683 -0.321 -22.017 1.00 80.06 369 ALA A CA 1
ATOM 2895 C C . ALA A 1 369 ? 27.212 -0.184 -21.886 1.00 80.06 369 ALA A C 1
ATOM 2897 O O . ALA A 1 369 ? 27.811 -0.936 -21.110 1.00 80.06 369 ALA A O 1
ATOM 2898 N N . ILE A 1 370 ? 27.824 0.782 -22.590 1.00 80.06 370 ILE A N 1
ATOM 2899 C CA . ILE A 1 370 ? 29.255 1.103 -22.449 1.00 80.06 370 ILE A CA 1
ATOM 2900 C C . ILE A 1 370 ? 29.526 1.753 -21.097 1.00 80.06 370 ILE A C 1
ATOM 2902 O O . ILE A 1 370 ? 30.391 1.276 -20.363 1.00 80.06 370 ILE A O 1
ATOM 2906 N N . ASP A 1 371 ? 28.798 2.824 -20.778 1.00 80.56 371 ASP A N 1
ATOM 2907 C CA . ASP A 1 371 ? 29.086 3.689 -19.630 1.00 80.56 371 ASP A CA 1
ATOM 2908 C C . ASP A 1 371 ? 28.977 2.929 -18.299 1.00 80.56 371 ASP A C 1
ATOM 2910 O O . ASP A 1 371 ? 29.736 3.184 -17.364 1.00 80.56 371 ASP A O 1
ATOM 2914 N N . HIS A 1 372 ? 28.067 1.954 -18.218 1.00 75.69 372 HIS A N 1
ATOM 2915 C CA . HIS A 1 372 ? 27.876 1.118 -17.032 1.00 75.69 372 HIS A CA 1
ATOM 2916 C C . HIS A 1 372 ? 28.558 -0.257 -17.103 1.00 75.69 372 HIS A C 1
ATOM 2918 O O . HIS A 1 372 ? 28.364 -1.062 -16.189 1.00 75.69 372 HIS A O 1
ATOM 2924 N N . HIS A 1 373 ? 29.353 -0.532 -18.148 1.00 73.31 373 HIS A N 1
ATOM 2925 C CA . HIS A 1 373 ? 30.020 -1.821 -18.378 1.00 73.31 373 HIS A CA 1
ATOM 2926 C C . HIS A 1 373 ? 29.077 -3.018 -18.169 1.00 73.31 373 HIS A C 1
ATOM 2928 O O . HIS A 1 373 ? 29.363 -3.938 -17.396 1.00 73.31 373 HIS A O 1
ATOM 2934 N N . CYS A 1 374 ? 27.919 -2.991 -18.835 1.00 76.81 374 CYS A N 1
ATOM 2935 C CA . CYS A 1 374 ? 26.917 -4.051 -18.713 1.00 76.81 374 CYS A CA 1
ATOM 2936 C C . CYS A 1 374 ? 27.521 -5.414 -19.086 1.00 76.81 374 CYS A C 1
ATOM 2938 O O . CYS A 1 374 ? 28.414 -5.490 -19.931 1.00 76.81 374 CYS A O 1
ATOM 2940 N N . SER A 1 375 ? 27.043 -6.506 -18.485 1.00 77.94 375 SER A N 1
ATOM 2941 C CA . SER A 1 375 ? 27.524 -7.844 -18.849 1.00 77.94 375 SER A CA 1
ATOM 2942 C C . SER A 1 375 ? 27.195 -8.189 -20.307 1.00 77.94 375 SER A C 1
ATOM 2944 O O . SER A 1 375 ? 26.204 -7.720 -20.878 1.00 77.94 375 SER A O 1
ATOM 2946 N N . SER A 1 376 ? 28.015 -9.043 -20.926 1.00 74.81 376 SER A N 1
ATOM 2947 C CA . SER A 1 376 ? 27.797 -9.454 -22.316 1.00 74.81 376 SER A CA 1
ATOM 2948 C C . SER A 1 376 ? 26.442 -10.137 -22.527 1.00 74.81 376 SER A C 1
ATOM 2950 O O . SER A 1 376 ? 25.833 -9.970 -23.580 1.00 74.81 376 SER A O 1
ATOM 2952 N N . ASP A 1 377 ? 25.930 -10.846 -21.520 1.00 74.56 377 ASP A N 1
ATOM 2953 C CA . ASP A 1 377 ? 24.603 -11.462 -21.558 1.00 74.56 377 ASP A CA 1
ATOM 2954 C C . ASP A 1 377 ? 23.463 -10.437 -21.480 1.00 74.56 377 ASP A C 1
ATOM 2956 O O . ASP A 1 377 ? 22.420 -10.647 -22.101 1.00 74.56 377 ASP A O 1
ATOM 2960 N N . VAL A 1 378 ? 23.644 -9.320 -20.764 1.00 77.12 378 VAL A N 1
ATOM 2961 C CA . VAL A 1 378 ? 22.659 -8.226 -20.724 1.00 77.12 378 VAL A CA 1
ATOM 2962 C C . VAL A 1 378 ? 22.576 -7.530 -22.082 1.00 77.12 378 VAL A C 1
ATOM 2964 O O . VAL A 1 378 ? 21.480 -7.286 -22.579 1.00 77.12 378 VAL A O 1
ATOM 2967 N N . PHE A 1 379 ? 23.716 -7.291 -22.734 1.00 79.62 379 PHE A N 1
ATOM 2968 C CA . PHE A 1 379 ? 23.749 -6.730 -24.087 1.00 79.62 379 PHE A CA 1
ATOM 2969 C C . PHE A 1 379 ? 23.075 -7.658 -25.112 1.00 79.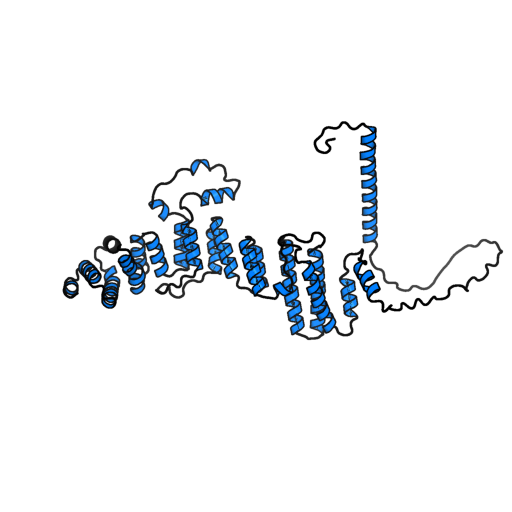62 379 PHE A C 1
ATOM 2971 O O . PHE A 1 379 ? 22.225 -7.229 -25.894 1.00 79.62 379 PHE A O 1
ATOM 2978 N N . VAL A 1 380 ? 23.414 -8.951 -25.088 1.00 77.94 380 VAL A N 1
ATOM 2979 C CA . VAL A 1 380 ? 22.877 -9.923 -26.049 1.00 77.94 380 VAL A CA 1
ATOM 2980 C C . VAL A 1 380 ? 21.374 -10.123 -25.861 1.00 77.94 380 VAL A C 1
ATOM 2982 O O . VAL A 1 380 ? 20.625 -10.030 -26.831 1.00 77.94 380 VAL A O 1
ATOM 2985 N N . ASN A 1 381 ? 20.913 -10.357 -24.630 1.00 78.44 381 ASN A N 1
ATOM 2986 C CA . ASN A 1 381 ? 19.496 -10.625 -24.373 1.00 78.44 381 ASN A CA 1
ATOM 2987 C C . ASN A 1 381 ? 18.634 -9.348 -24.356 1.00 78.44 381 ASN A C 1
ATOM 2989 O O . ASN A 1 381 ? 17.448 -9.423 -24.662 1.00 78.44 381 ASN A O 1
ATOM 2993 N N . GLY A 1 382 ? 19.204 -8.187 -24.015 1.00 71.25 382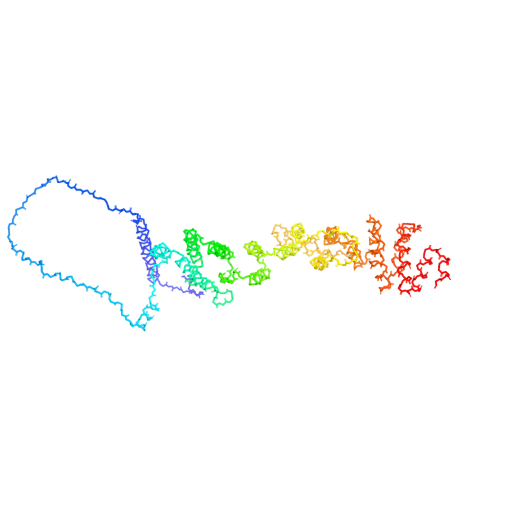 GLY A N 1
ATOM 2994 C CA . GLY A 1 382 ? 18.475 -6.919 -23.892 1.00 71.25 382 GLY A CA 1
ATOM 2995 C C . GLY A 1 382 ? 18.398 -6.098 -25.179 1.00 71.25 382 GLY A C 1
ATOM 2996 O O . GLY A 1 382 ? 17.350 -5.513 -25.466 1.00 71.25 382 GLY A O 1
ATOM 2997 N N . LEU A 1 383 ? 19.478 -6.081 -25.972 1.00 79.31 383 LEU A N 1
ATOM 2998 C CA . LEU A 1 383 ? 19.573 -5.312 -27.221 1.00 79.31 383 LEU A CA 1
ATOM 2999 C C . LEU A 1 383 ? 19.532 -6.212 -28.455 1.00 79.31 383 LEU A C 1
ATOM 3001 O O . LEU A 1 383 ? 18.654 -6.041 -29.296 1.00 79.31 383 LEU A O 1
ATOM 3005 N N . MET A 1 384 ? 20.438 -7.188 -28.556 1.00 76.62 384 MET A N 1
ATOM 3006 C CA . MET A 1 384 ? 20.649 -7.927 -29.809 1.00 76.62 384 MET A CA 1
ATOM 3007 C C . MET A 1 384 ? 19.490 -8.867 -30.157 1.00 76.62 384 MET A C 1
ATOM 3009 O O . MET A 1 384 ? 18.946 -8.781 -31.253 1.00 76.62 384 MET A O 1
ATOM 3013 N N . VAL A 1 385 ? 19.072 -9.738 -29.233 1.00 79.81 385 VAL A N 1
ATOM 3014 C CA . VAL A 1 385 ? 17.953 -10.674 -29.458 1.00 79.81 385 VAL A CA 1
ATOM 3015 C C . VAL A 1 385 ? 16.640 -9.925 -29.753 1.00 79.81 385 VAL A C 1
ATOM 3017 O O . VAL A 1 385 ? 15.956 -10.276 -30.717 1.00 79.81 385 VAL A O 1
ATOM 3020 N N . PRO A 1 386 ? 16.279 -8.860 -29.013 1.00 77.00 386 PRO A N 1
ATOM 3021 C CA . PRO A 1 386 ? 15.084 -8.079 -29.318 1.00 77.00 386 PRO A CA 1
ATOM 3022 C C . PRO A 1 386 ? 15.171 -7.322 -30.646 1.00 77.00 386 PRO A C 1
ATOM 3024 O O . PRO A 1 386 ? 14.188 -7.322 -31.379 1.00 77.00 386 PRO A O 1
ATOM 3027 N N . ALA A 1 387 ? 16.330 -6.748 -30.997 1.00 78.50 387 ALA A N 1
ATOM 3028 C CA . ALA A 1 387 ? 16.532 -6.074 -32.285 1.00 78.50 387 ALA A CA 1
ATOM 3029 C C . ALA A 1 387 ? 16.427 -7.033 -33.484 1.00 78.50 387 ALA A C 1
ATOM 3031 O O . ALA A 1 387 ? 15.985 -6.639 -34.563 1.00 78.50 387 ALA A O 1
ATOM 3032 N N . MET A 1 388 ? 16.804 -8.303 -33.303 1.00 72.56 388 MET A N 1
ATOM 3033 C CA . MET A 1 388 ? 16.595 -9.344 -34.312 1.00 72.56 388 MET A CA 1
ATOM 3034 C C . MET A 1 388 ? 15.114 -9.663 -34.503 1.00 72.56 388 MET A C 1
ATOM 3036 O O . MET A 1 388 ? 14.652 -9.751 -35.637 1.00 72.56 388 MET A O 1
ATOM 3040 N N . ASN A 1 389 ? 14.372 -9.812 -33.404 1.00 75.94 389 ASN A N 1
ATOM 3041 C CA . ASN A 1 389 ? 12.944 -10.130 -33.447 1.00 75.94 389 ASN A CA 1
ATOM 3042 C C . ASN A 1 389 ? 12.101 -8.966 -33.990 1.00 75.94 389 ASN A C 1
ATOM 3044 O O . ASN A 1 389 ? 11.093 -9.208 -34.647 1.00 75.94 389 ASN A O 1
ATOM 3048 N N . SER A 1 390 ? 12.503 -7.716 -33.737 1.00 70.81 390 SER A N 1
ATOM 3049 C CA . SER A 1 390 ? 11.823 -6.520 -34.251 1.00 70.81 390 SER A CA 1
ATOM 3050 C C . SER A 1 390 ? 12.267 -6.107 -35.660 1.00 70.81 390 SER A C 1
ATOM 3052 O O . SER A 1 390 ? 11.659 -5.217 -36.248 1.00 70.81 390 SER A O 1
ATOM 3054 N N . GLY A 1 391 ? 13.321 -6.721 -36.212 1.00 75.38 391 GLY A N 1
ATOM 3055 C CA . GLY A 1 391 ? 13.889 -6.351 -37.513 1.00 75.38 391 GLY A CA 1
ATOM 3056 C C . GLY A 1 391 ? 14.682 -5.035 -37.515 1.00 75.38 391 GLY A C 1
ATOM 3057 O O . GLY A 1 391 ? 15.119 -4.588 -38.573 1.00 75.38 391 GLY A O 1
ATOM 3058 N N . GLU A 1 392 ? 14.924 -4.421 -36.353 1.00 75.81 392 GLU A N 1
ATOM 3059 C CA . GLU A 1 392 ? 15.630 -3.135 -36.222 1.00 75.81 392 GLU A CA 1
ATOM 3060 C C . GLU A 1 392 ? 17.152 -3.277 -36.059 1.00 75.81 392 GLU A C 1
ATOM 3062 O O . GLU A 1 392 ? 17.852 -2.327 -35.705 1.00 75.81 392 GLU A O 1
ATOM 3067 N N . MET A 1 393 ? 17.699 -4.457 -36.351 1.00 75.56 393 MET A N 1
ATOM 3068 C CA . MET A 1 393 ? 19.121 -4.739 -36.168 1.00 75.56 393 MET A CA 1
ATOM 3069 C C . MET A 1 393 ? 20.045 -3.795 -36.952 1.00 75.56 393 MET A C 1
ATOM 3071 O O . MET A 1 393 ? 21.098 -3.415 -36.445 1.00 75.56 393 MET A O 1
ATOM 3075 N N . GLY A 1 394 ? 19.640 -3.364 -38.151 1.00 75.94 394 GLY A N 1
ATOM 3076 C CA . GLY A 1 394 ? 20.399 -2.381 -38.931 1.00 75.94 394 GLY A CA 1
ATOM 3077 C C . GLY A 1 394 ? 20.551 -1.042 -38.205 1.00 75.94 394 GLY A C 1
ATOM 3078 O O . GLY A 1 394 ? 21.650 -0.497 -38.163 1.00 75.94 394 GLY A O 1
ATOM 3079 N N . ARG A 1 395 ? 19.483 -0.566 -37.547 1.00 77.19 395 ARG A N 1
ATOM 3080 C CA . ARG A 1 395 ? 19.503 0.679 -36.764 1.00 77.19 395 ARG A CA 1
ATOM 3081 C C . ARG A 1 395 ? 20.449 0.556 -35.576 1.00 77.19 395 ARG A C 1
ATOM 3083 O O . ARG A 1 395 ? 21.251 1.453 -35.356 1.00 77.19 395 ARG A O 1
ATOM 3090 N N . LEU A 1 396 ? 20.400 -0.561 -34.846 1.00 79.06 396 LEU A N 1
ATOM 3091 C CA . LEU A 1 396 ? 21.288 -0.809 -33.706 1.00 79.06 396 LEU A CA 1
ATOM 3092 C C . LEU A 1 396 ? 22.770 -0.776 -34.116 1.00 79.06 396 LEU A C 1
ATOM 3094 O O . LEU A 1 396 ? 23.567 -0.099 -33.469 1.00 79.06 396 LEU A O 1
ATOM 3098 N N . LEU A 1 397 ? 23.129 -1.465 -35.204 1.00 78.50 397 LEU A N 1
ATOM 3099 C CA . LEU A 1 397 ? 24.504 -1.496 -35.715 1.00 78.50 397 LEU A CA 1
ATOM 3100 C C . LEU A 1 397 ? 24.974 -0.115 -36.201 1.00 78.50 397 LEU A C 1
ATOM 3102 O O . LEU A 1 397 ? 26.121 0.261 -35.964 1.00 78.50 397 LEU A O 1
ATOM 3106 N N . GLU A 1 398 ? 24.089 0.663 -36.825 1.00 80.44 398 GLU A N 1
ATOM 3107 C CA . GLU A 1 398 ? 24.371 2.041 -37.237 1.00 80.44 398 GLU A CA 1
ATOM 3108 C C . GLU A 1 398 ? 24.610 2.963 -36.029 1.00 80.44 398 GLU A C 1
ATOM 3110 O O . GLU A 1 398 ? 25.584 3.715 -36.016 1.00 80.44 398 GLU A O 1
ATOM 3115 N N . GLN A 1 399 ? 23.801 2.849 -34.964 1.00 79.06 399 GLN A N 1
ATOM 3116 C CA . GLN A 1 399 ? 24.023 3.600 -33.719 1.00 79.06 399 GLN A CA 1
ATOM 3117 C C . GLN A 1 399 ? 25.353 3.224 -33.042 1.00 79.06 399 GLN A C 1
ATOM 3119 O O . GLN A 1 399 ? 26.064 4.097 -32.546 1.00 79.06 399 GLN A O 1
ATOM 3124 N N . MET A 1 400 ? 25.733 1.940 -33.050 1.00 78.88 400 MET A N 1
ATOM 3125 C CA . MET A 1 400 ? 27.031 1.495 -32.519 1.00 78.88 400 MET A CA 1
ATOM 3126 C C . MET A 1 400 ? 28.206 2.106 -33.289 1.00 78.88 400 MET A C 1
ATOM 3128 O O . MET A 1 400 ? 29.190 2.515 -32.672 1.00 78.88 400 MET A O 1
ATOM 3132 N N . LEU A 1 401 ? 28.092 2.185 -34.618 1.00 79.06 401 LEU A N 1
ATOM 3133 C CA . LEU A 1 401 ? 29.123 2.743 -35.492 1.00 79.06 401 LEU A CA 1
ATOM 3134 C C . LEU A 1 401 ? 29.238 4.267 -35.357 1.00 79.06 401 LEU A C 1
ATOM 3136 O O . LEU A 1 401 ? 30.340 4.804 -35.447 1.00 79.06 401 LEU A O 1
ATOM 3140 N N . MET A 1 402 ? 28.126 4.959 -35.094 1.00 78.38 402 MET A N 1
ATOM 3141 C CA . MET A 1 402 ? 28.143 6.390 -34.782 1.00 78.38 402 MET A CA 1
ATOM 3142 C C . MET A 1 402 ? 28.840 6.701 -33.450 1.00 78.38 402 MET A C 1
ATOM 3144 O O . MET A 1 402 ? 29.502 7.732 -33.346 1.00 78.38 402 MET A O 1
ATOM 3148 N N . LEU A 1 403 ? 28.715 5.831 -32.442 1.00 75.88 403 LEU A N 1
ATOM 3149 C CA . LEU A 1 403 ? 29.355 6.025 -31.133 1.00 75.88 403 LEU A CA 1
ATOM 3150 C C . LEU A 1 403 ? 30.826 5.607 -31.108 1.00 75.88 403 LEU A C 1
ATOM 3152 O O . LEU A 1 403 ? 31.636 6.250 -30.440 1.00 75.88 403 LEU A O 1
ATOM 3156 N N . ASP A 1 404 ? 31.175 4.525 -31.802 1.00 77.88 404 ASP A N 1
ATOM 3157 C CA . ASP A 1 404 ? 32.554 4.059 -31.909 1.00 77.88 404 ASP A CA 1
ATOM 3158 C C . ASP A 1 404 ? 32.853 3.516 -33.318 1.00 77.88 404 ASP A C 1
ATOM 3160 O O . ASP A 1 404 ? 32.593 2.341 -33.606 1.00 77.88 404 ASP A O 1
ATOM 3164 N N . PRO A 1 405 ? 33.446 4.345 -34.198 1.00 73.19 405 PRO A N 1
ATOM 3165 C CA . PRO A 1 405 ? 33.802 3.944 -35.555 1.00 73.19 405 PRO A CA 1
ATOM 3166 C C . PRO A 1 405 ? 34.873 2.846 -35.614 1.00 73.19 405 PRO A C 1
ATOM 3168 O O . PRO A 1 405 ? 34.992 2.172 -36.640 1.00 73.19 405 PRO A O 1
ATOM 3171 N N . THR A 1 406 ? 35.681 2.674 -34.557 1.00 71.56 406 THR A N 1
ATOM 3172 C CA . THR A 1 406 ? 36.761 1.669 -34.528 1.00 71.56 406 THR A CA 1
ATOM 3173 C C . THR A 1 406 ? 36.279 0.302 -34.049 1.00 71.56 406 THR A C 1
ATOM 3175 O O . THR A 1 406 ? 36.989 -0.686 -34.225 1.00 71.56 406 THR A O 1
ATOM 3178 N N . LEU A 1 407 ? 35.058 0.222 -33.508 1.00 73.75 407 LEU A N 1
ATOM 3179 C CA . LEU A 1 407 ? 34.410 -0.985 -32.984 1.00 73.75 407 LEU A CA 1
ATOM 3180 C C . LEU A 1 407 ? 35.154 -1.698 -31.839 1.00 73.75 407 LEU A C 1
ATOM 3182 O O . LEU A 1 407 ? 34.696 -2.742 -31.369 1.00 73.75 407 LEU A O 1
ATOM 3186 N N . GLU A 1 408 ? 36.259 -1.144 -31.340 1.00 74.00 408 GLU A N 1
ATOM 3187 C CA . GLU A 1 408 ? 37.125 -1.797 -30.355 1.00 74.00 408 GLU A CA 1
ATOM 3188 C C . GLU A 1 408 ? 36.403 -2.024 -29.025 1.00 74.00 408 GLU A C 1
ATOM 3190 O O . GLU A 1 408 ? 36.495 -3.109 -28.442 1.00 74.00 408 GLU A O 1
ATOM 3195 N N . LYS A 1 409 ? 35.603 -1.045 -28.581 1.00 76.31 409 LYS A N 1
ATOM 3196 C CA . LYS A 1 409 ? 34.829 -1.139 -27.331 1.00 76.31 409 LYS A CA 1
ATOM 3197 C C . LYS A 1 409 ? 33.726 -2.195 -27.406 1.00 76.31 409 LYS A C 1
ATOM 3199 O O . LYS A 1 409 ? 33.295 -2.729 -26.385 1.00 76.31 409 LYS A O 1
ATOM 3204 N N . TRP A 1 410 ? 33.295 -2.538 -28.618 1.00 77.62 410 TRP A N 1
ATOM 3205 C CA . TRP A 1 410 ? 32.202 -3.470 -28.873 1.00 77.62 410 TRP A CA 1
ATOM 3206 C C . TRP A 1 410 ? 32.656 -4.919 -29.044 1.00 77.62 410 TRP A C 1
ATOM 3208 O O . TRP A 1 410 ? 31.825 -5.823 -28.973 1.00 77.62 410 TRP A O 1
ATOM 3218 N N . MET A 1 411 ? 33.953 -5.180 -29.229 1.00 76.88 411 MET A N 1
ATOM 3219 C CA . MET A 1 411 ? 34.466 -6.512 -29.579 1.00 76.88 411 MET A CA 1
ATOM 3220 C C . MET A 1 411 ? 34.084 -7.607 -28.576 1.00 76.88 411 MET A C 1
ATOM 3222 O O . MET A 1 411 ? 33.759 -8.729 -28.979 1.00 76.88 411 MET A O 1
ATOM 3226 N N . ALA A 1 412 ? 34.068 -7.298 -27.276 1.00 79.75 412 ALA A N 1
ATOM 3227 C CA . ALA A 1 412 ? 33.660 -8.245 -26.235 1.00 79.75 412 ALA A CA 1
ATOM 3228 C C . ALA A 1 412 ? 32.166 -8.618 -26.338 1.00 79.75 412 ALA A C 1
ATOM 3230 O O . ALA A 1 412 ? 31.801 -9.792 -26.218 1.00 79.75 412 ALA A O 1
ATOM 3231 N N . TYR A 1 413 ? 31.314 -7.631 -26.624 1.00 79.56 413 TYR A N 1
ATOM 3232 C CA . TYR A 1 413 ? 29.870 -7.787 -26.799 1.00 79.56 413 TYR A CA 1
ATOM 3233 C C . TYR A 1 413 ? 29.517 -8.496 -28.108 1.00 79.56 413 TYR A C 1
ATOM 3235 O O . TYR A 1 413 ? 28.709 -9.426 -28.122 1.00 79.56 413 TYR A O 1
ATOM 3243 N N . LEU A 1 414 ? 30.178 -8.122 -29.204 1.00 80.44 414 LEU A N 1
ATOM 3244 C CA . LEU A 1 414 ? 29.993 -8.727 -30.521 1.00 80.44 414 LEU A CA 1
ATOM 3245 C C . LEU A 1 414 ? 30.455 -10.188 -30.531 1.00 80.44 414 LEU A C 1
ATOM 3247 O O . LEU A 1 414 ? 29.736 -11.056 -31.015 1.00 80.44 414 LEU A O 1
ATOM 3251 N N . THR A 1 415 ? 31.582 -10.506 -29.888 1.00 81.75 415 THR A N 1
ATOM 3252 C CA . THR A 1 415 ? 32.044 -11.899 -29.753 1.00 81.75 415 THR A CA 1
ATOM 3253 C C . THR A 1 415 ? 31.059 -12.751 -28.949 1.00 81.75 415 THR A C 1
ATOM 3255 O O . THR A 1 415 ? 30.789 -13.898 -29.311 1.00 81.75 415 THR A O 1
ATOM 3258 N N . ALA A 1 416 ? 30.499 -12.211 -27.862 1.00 78.50 416 ALA A N 1
ATOM 3259 C CA . ALA A 1 416 ? 29.471 -12.899 -27.084 1.00 78.50 416 ALA A CA 1
ATOM 3260 C C . ALA A 1 416 ? 28.170 -13.086 -27.882 1.00 78.50 416 ALA A C 1
ATOM 3262 O O . ALA A 1 416 ? 27.578 -14.165 -27.842 1.00 78.50 416 ALA A O 1
ATOM 3263 N N . THR A 1 417 ? 27.783 -12.084 -28.674 1.00 79.38 417 THR A N 1
ATOM 3264 C CA . THR A 1 417 ? 26.651 -12.175 -29.605 1.00 79.38 417 THR A CA 1
ATOM 3265 C C . THR A 1 417 ? 26.880 -13.293 -30.618 1.00 79.38 417 THR A C 1
ATOM 3267 O O . THR A 1 417 ? 26.028 -14.165 -30.762 1.00 79.38 417 THR A O 1
ATOM 3270 N N . CYS A 1 418 ? 28.053 -13.351 -31.253 1.00 79.50 418 CYS A N 1
ATOM 3271 C CA . CYS A 1 418 ? 28.402 -14.411 -32.198 1.00 79.50 418 CYS A CA 1
ATOM 3272 C C . CYS A 1 418 ? 28.318 -15.807 -31.559 1.00 79.50 418 CYS A C 1
ATOM 3274 O O . CYS A 1 418 ? 27.764 -16.727 -32.158 1.00 79.50 418 CYS A O 1
ATOM 3276 N N . LYS A 1 419 ? 28.795 -15.968 -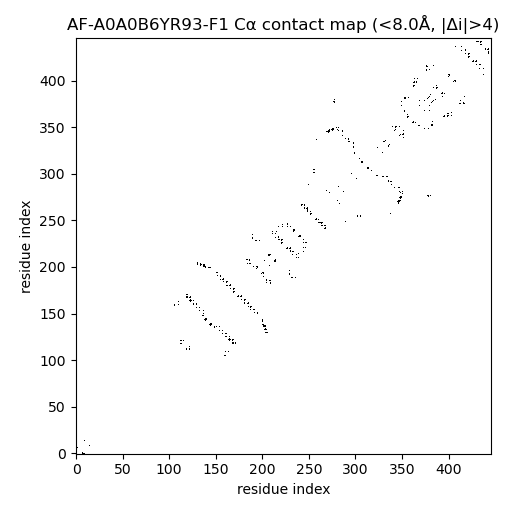30.315 1.00 81.44 419 LYS A N 1
ATOM 3277 C CA . LYS A 1 419 ? 28.664 -17.229 -29.559 1.00 81.44 419 LYS A CA 1
ATOM 3278 C C . LYS A 1 419 ? 27.201 -17.600 -29.298 1.00 81.44 419 LYS A C 1
ATOM 3280 O O . LYS A 1 419 ? 26.840 -18.769 -29.421 1.00 81.44 419 LYS A O 1
ATOM 3285 N N . HIS A 1 420 ? 26.363 -16.625 -28.951 1.00 79.25 420 HIS A N 1
ATOM 3286 C CA . HIS A 1 420 ? 24.936 -16.845 -28.721 1.00 79.25 420 HIS A CA 1
ATOM 3287 C C . HIS A 1 420 ? 24.200 -17.232 -30.013 1.00 79.25 420 HIS A C 1
ATOM 3289 O O . HIS A 1 420 ? 23.455 -18.210 -30.030 1.00 79.25 420 HIS A O 1
ATOM 3295 N N . LEU A 1 421 ? 24.463 -16.523 -31.114 1.00 77.75 421 LEU A N 1
ATOM 3296 C CA . LEU A 1 421 ? 23.879 -16.788 -32.433 1.00 77.75 421 LEU A CA 1
ATOM 3297 C C . LEU A 1 421 ? 24.267 -18.164 -32.975 1.00 77.75 421 LEU A C 1
ATOM 3299 O O . LEU A 1 421 ? 23.413 -18.881 -33.496 1.00 77.75 421 LEU A O 1
ATOM 3303 N N . LEU A 1 422 ? 25.529 -18.562 -32.789 1.00 78.44 422 LEU A N 1
ATOM 3304 C CA . LEU A 1 422 ? 26.013 -19.890 -33.158 1.00 78.44 422 LEU A CA 1
ATOM 3305 C C . LEU A 1 422 ? 25.293 -20.987 -32.361 1.00 78.44 422 LEU A C 1
ATOM 3307 O O . LEU A 1 422 ? 24.885 -22.000 -32.927 1.00 78.44 422 LEU A O 1
ATOM 3311 N N . LYS A 1 423 ? 25.074 -20.770 -31.057 1.00 81.31 423 LYS A N 1
ATOM 3312 C CA . LYS A 1 423 ? 24.341 -21.704 -30.189 1.00 81.31 423 LYS A CA 1
ATOM 3313 C C . LYS A 1 423 ? 22.869 -21.853 -30.600 1.00 81.31 423 LYS A C 1
ATOM 3315 O O . LYS A 1 423 ? 22.333 -22.953 -30.509 1.00 81.31 423 LYS A O 1
ATOM 3320 N N . GLN A 1 424 ? 22.242 -20.773 -31.069 1.00 78.31 424 GLN A N 1
ATOM 3321 C CA . GLN A 1 424 ? 20.841 -20.745 -31.512 1.00 78.31 424 GLN A CA 1
ATOM 3322 C C . GLN A 1 424 ? 20.642 -21.091 -33.004 1.00 78.31 424 GLN A C 1
ATOM 3324 O O . GLN A 1 424 ? 19.506 -21.159 -33.463 1.00 78.31 424 GLN A O 1
ATOM 3329 N N . LYS A 1 425 ? 21.722 -21.352 -33.761 1.00 78.81 425 LYS A N 1
ATOM 3330 C CA . LYS A 1 425 ? 21.716 -21.689 -35.203 1.00 78.81 425 LYS A CA 1
ATOM 3331 C C . LYS A 1 425 ? 21.158 -20.594 -36.133 1.00 78.81 425 LYS A C 1
ATOM 3333 O O . LYS A 1 425 ? 20.643 -20.896 -37.209 1.00 78.81 425 LYS A O 1
ATOM 3338 N N . PHE A 1 426 ? 21.297 -19.317 -35.771 1.00 77.56 426 PHE A N 1
ATOM 3339 C CA . PHE A 1 426 ? 20.929 -18.190 -36.643 1.00 77.56 426 PHE A CA 1
ATOM 3340 C C . PHE A 1 426 ? 22.092 -17.787 -37.566 1.00 77.56 426 PHE A C 1
ATOM 3342 O O . PHE A 1 426 ? 22.751 -16.771 -37.347 1.00 77.56 426 PHE A O 1
ATOM 3349 N N . PHE A 1 427 ? 22.352 -18.584 -38.606 1.00 76.75 427 PHE A N 1
ATOM 3350 C CA . PHE A 1 427 ? 23.517 -18.408 -39.491 1.00 76.75 427 PHE A CA 1
ATOM 3351 C C . PHE A 1 427 ? 23.464 -17.132 -40.347 1.00 76.75 427 PHE A C 1
ATOM 3353 O O . PHE A 1 427 ? 24.469 -16.440 -40.469 1.00 76.75 427 PHE A O 1
ATOM 3360 N N . ASN A 1 428 ? 22.287 -16.745 -40.854 1.00 76.19 428 ASN A N 1
ATOM 3361 C CA . ASN A 1 428 ? 22.141 -15.534 -41.678 1.00 76.19 428 ASN A CA 1
ATOM 3362 C C . ASN A 1 428 ? 22.486 -14.253 -40.903 1.00 76.19 428 ASN A C 1
ATOM 3364 O O . ASN A 1 428 ? 23.187 -13.380 -41.409 1.00 76.19 428 ASN A O 1
ATOM 3368 N N . THR A 1 429 ? 22.017 -14.137 -39.659 1.00 74.19 429 THR A N 1
ATOM 3369 C CA . THR A 1 429 ? 22.322 -12.983 -38.802 1.00 74.19 429 THR A CA 1
ATOM 3370 C C . THR A 1 429 ? 23.764 -13.025 -38.304 1.00 74.19 429 THR A C 1
ATOM 3372 O O . THR A 1 429 ? 24.406 -11.984 -38.210 1.00 74.19 429 THR A O 1
ATOM 3375 N N . LEU A 1 430 ? 24.300 -14.221 -38.035 1.00 77.12 430 LEU A N 1
ATOM 3376 C CA . LEU A 1 430 ? 25.703 -14.402 -37.667 1.00 77.12 430 LEU A CA 1
ATOM 3377 C C . LEU A 1 430 ? 26.640 -13.919 -38.782 1.00 77.12 430 LEU A C 1
ATOM 3379 O O . LEU A 1 430 ? 27.557 -13.151 -38.499 1.00 77.12 430 LEU A O 1
ATOM 3383 N N . TYR A 1 431 ? 26.350 -14.278 -40.033 1.00 75.44 431 TYR A N 1
ATOM 3384 C CA . TYR A 1 431 ? 27.090 -13.814 -41.205 1.00 75.44 431 TYR A CA 1
ATOM 3385 C C . TYR A 1 431 ? 27.082 -12.280 -41.322 1.00 75.44 431 TYR A C 1
ATOM 3387 O O . TYR A 1 431 ? 28.135 -11.663 -41.473 1.00 75.44 431 TYR A O 1
ATOM 3395 N N . GLN A 1 432 ? 25.915 -11.643 -41.165 1.00 75.62 432 GLN A N 1
ATOM 3396 C CA . GLN A 1 432 ? 25.784 -10.178 -41.205 1.00 75.62 432 GLN A CA 1
ATOM 3397 C C . GLN A 1 432 ? 26.591 -9.482 -40.096 1.00 75.62 432 GLN A C 1
ATOM 3399 O O . GLN A 1 432 ? 27.267 -8.485 -40.348 1.00 75.62 432 GLN A O 1
ATOM 3404 N N . VAL A 1 433 ? 26.579 -10.026 -38.876 1.00 77.50 433 VAL A N 1
ATOM 3405 C CA . VAL A 1 433 ? 27.364 -9.486 -37.754 1.00 77.50 433 VAL A CA 1
ATOM 3406 C C . VAL A 1 433 ? 28.869 -9.705 -37.962 1.00 77.50 433 VAL A C 1
ATOM 3408 O O . VAL A 1 433 ? 29.659 -8.815 -37.659 1.00 77.50 433 VAL A O 1
ATOM 3411 N N . GLN A 1 434 ? 29.293 -10.844 -38.515 1.00 79.31 434 GLN A N 1
ATOM 3412 C CA . GLN A 1 434 ? 30.708 -11.115 -38.808 1.00 79.31 434 GLN A CA 1
ATOM 3413 C C . GLN A 1 434 ? 31.251 -10.229 -39.937 1.00 79.31 434 GLN A C 1
ATOM 3415 O O . GLN A 1 434 ? 32.378 -9.738 -39.836 1.00 79.31 434 GLN A O 1
ATOM 3420 N N . LEU A 1 435 ? 30.444 -9.966 -40.972 1.00 78.06 435 LEU A N 1
ATOM 3421 C CA . LEU A 1 435 ? 30.761 -8.969 -41.996 1.00 78.06 435 LEU A CA 1
ATOM 3422 C C . LEU A 1 435 ? 30.899 -7.569 -41.387 1.00 78.06 435 LEU A C 1
ATOM 3424 O O . LEU A 1 435 ? 31.854 -6.860 -41.701 1.00 78.06 435 LEU A O 1
ATOM 3428 N N . PHE A 1 436 ? 30.000 -7.193 -40.474 1.00 77.00 436 PHE A N 1
ATOM 3429 C CA . PHE A 1 436 ? 30.073 -5.923 -39.747 1.00 77.00 436 PHE A CA 1
ATOM 3430 C C . PHE A 1 436 ? 31.346 -5.807 -38.889 1.00 77.00 436 PHE A C 1
ATOM 3432 O O . PHE A 1 436 ? 31.995 -4.764 -38.882 1.00 77.00 436 PHE A O 1
ATOM 3439 N N . MET A 1 437 ? 31.772 -6.898 -38.244 1.00 74.62 437 MET A N 1
ATOM 3440 C CA . MET A 1 437 ? 33.043 -6.979 -37.507 1.00 74.62 437 MET A CA 1
ATOM 3441 C C . MET A 1 437 ? 34.291 -6.954 -38.407 1.00 74.62 437 MET A C 1
ATOM 3443 O O . MET A 1 437 ? 35.406 -6.951 -37.887 1.00 74.62 437 MET A O 1
ATOM 3447 N N . LYS A 1 438 ? 34.132 -6.972 -39.741 1.00 74.88 438 LYS A N 1
ATOM 3448 C CA . LYS A 1 438 ? 35.215 -7.168 -40.725 1.00 74.88 438 LYS A CA 1
ATOM 3449 C C . LYS A 1 438 ? 36.003 -8.469 -40.500 1.00 74.88 438 LYS A C 1
ATOM 3451 O O . LYS A 1 438 ? 37.151 -8.590 -40.925 1.00 74.88 438 LYS A O 1
ATOM 3456 N N . ASP A 1 439 ? 35.381 -9.464 -39.867 1.00 75.50 439 ASP A N 1
ATOM 3457 C CA . ASP A 1 439 ? 35.949 -10.797 -39.652 1.00 75.50 439 ASP A CA 1
ATOM 3458 C C . ASP A 1 439 ? 35.572 -11.702 -40.835 1.00 75.50 439 ASP A C 1
ATOM 3460 O O . ASP A 1 439 ? 34.751 -12.618 -40.736 1.00 75.50 439 ASP A O 1
ATOM 3464 N N . TYR A 1 440 ? 36.154 -11.399 -42.000 1.00 71.88 440 TYR A N 1
ATOM 3465 C CA . TYR A 1 440 ? 35.843 -12.078 -43.263 1.00 71.88 440 TYR A CA 1
ATOM 3466 C C . TYR A 1 440 ? 36.167 -13.577 -43.235 1.00 71.88 440 TYR A C 1
ATOM 3468 O O . TYR A 1 440 ? 35.541 -14.356 -43.947 1.00 71.88 440 TYR A O 1
ATOM 3476 N N . ILE A 1 441 ? 37.125 -13.991 -42.399 1.00 70.94 441 ILE A N 1
ATOM 3477 C CA . ILE A 1 441 ? 37.533 -15.394 -42.271 1.00 70.94 441 ILE A CA 1
ATOM 3478 C C . ILE A 1 441 ? 36.433 -16.189 -41.570 1.00 70.94 441 ILE A C 1
ATOM 3480 O O . ILE A 1 441 ? 36.042 -17.249 -42.053 1.00 70.94 441 ILE A O 1
ATOM 3484 N N . ARG A 1 442 ? 35.888 -15.682 -40.457 1.00 72.00 442 ARG A N 1
ATOM 3485 C CA . ARG A 1 442 ? 34.763 -16.347 -39.787 1.00 72.00 442 ARG A CA 1
ATOM 3486 C C . ARG A 1 442 ? 33.468 -16.234 -40.582 1.00 72.00 442 ARG A C 1
ATOM 3488 O O . ARG A 1 442 ? 32.730 -17.213 -40.621 1.00 72.00 442 ARG A O 1
ATOM 3495 N N . ALA A 1 443 ? 33.241 -15.110 -41.263 1.00 70.69 443 ALA A N 1
ATOM 3496 C CA . ALA A 1 443 ? 32.104 -14.945 -42.167 1.00 70.69 443 ALA A CA 1
ATOM 3497 C C . ALA A 1 443 ? 32.118 -15.969 -43.314 1.00 70.69 443 ALA A C 1
ATOM 3499 O O . ALA A 1 443 ? 31.075 -16.492 -43.671 1.00 70.69 443 ALA A O 1
ATOM 3500 N N . ALA A 1 444 ? 33.288 -16.298 -43.869 1.00 64.62 444 ALA A N 1
ATOM 3501 C CA . ALA A 1 444 ? 33.403 -17.297 -44.934 1.00 64.62 444 ALA A CA 1
ATOM 3502 C C . ALA A 1 444 ? 33.217 -18.751 -44.453 1.00 64.62 444 ALA A C 1
ATOM 3504 O O . ALA A 1 444 ? 32.943 -19.630 -45.265 1.00 64.62 444 ALA A O 1
ATOM 3505 N N . MET A 1 445 ? 33.404 -19.018 -43.155 1.00 67.44 445 MET A N 1
ATOM 3506 C CA . MET A 1 445 ? 33.240 -20.349 -42.549 1.00 67.44 445 MET A CA 1
ATOM 3507 C C . MET A 1 445 ? 31.826 -20.620 -42.017 1.00 67.44 445 MET A C 1
ATOM 3509 O O . MET A 1 445 ? 31.552 -21.742 -41.589 1.00 67.44 445 MET A O 1
ATOM 3513 N N . THR A 1 446 ? 30.978 -19.594 -41.972 1.00 63.25 446 THR A N 1
ATOM 3514 C CA . THR A 1 446 ? 29.618 -19.634 -41.418 1.00 63.25 446 THR A CA 1
ATOM 3515 C C . THR A 1 446 ? 28.614 -19.759 -42.548 1.00 63.25 446 THR A C 1
ATOM 3517 O O . THR A 1 446 ? 27.637 -20.521 -42.367 1.00 63.25 446 THR A O 1
#